Protein AF-0000000083566495 (afdb_homodimer)

Structure (mmCIF, N/CA/C/O backbone):
data_AF-0000000083566495-model_v1
#
loop_
_entity.id
_entity.type
_entity.pdbx_description
1 polymer 'DJ-1/PfpI family protein'
#
loop_
_atom_site.group_PDB
_atom_site.id
_atom_site.type_symbol
_atom_site.label_atom_id
_atom_site.label_alt_id
_atom_site.label_comp_id
_atom_site.label_asym_id
_atom_site.label_entity_id
_atom_site.label_seq_id
_atom_site.pdbx_PDB_ins_code
_atom_site.Cartn_x
_atom_site.Cartn_y
_atom_site.Cartn_z
_atom_site.occupancy
_atom_site.B_iso_or_equiv
_atom_site.auth_seq_id
_atom_site.auth_comp_id
_atom_site.auth_asym_id
_atom_site.auth_atom_id
_atom_site.pdbx_PDB_model_num
ATOM 1 N N . MET A 1 1 ? 26.406 -12.062 -8.969 1 58.31 1 MET A N 1
ATOM 2 C CA . MET A 1 1 ? 25.438 -13.148 -8.797 1 58.31 1 MET A CA 1
ATOM 3 C C . MET A 1 1 ? 24.094 -12.773 -9.398 1 58.31 1 MET A C 1
ATOM 5 O O . MET A 1 1 ? 23.719 -11.602 -9.422 1 58.31 1 MET A O 1
ATOM 9 N N . VAL A 1 2 ? 23.5 -13.695 -10.164 1 75.38 2 VAL A N 1
ATOM 10 C CA . VAL A 1 2 ? 22.266 -13.383 -10.891 1 75.38 2 VAL A CA 1
ATOM 11 C C . VAL A 1 2 ? 21.141 -13.102 -9.898 1 75.38 2 VAL A C 1
ATOM 13 O O . VAL A 1 2 ? 20.922 -13.875 -8.961 1 75.38 2 VAL A O 1
ATOM 16 N N . ASP A 1 3 ? 20.484 -12.039 -9.961 1 93.06 3 ASP A N 1
ATOM 17 C CA . ASP A 1 3 ? 19.422 -11.633 -9.047 1 93.06 3 ASP A CA 1
ATOM 18 C C . ASP A 1 3 ? 18.172 -12.492 -9.25 1 93.06 3 ASP A C 1
ATOM 20 O O . ASP A 1 3 ? 17.844 -12.875 -10.383 1 93.06 3 ASP A O 1
ATOM 24 N N . THR A 1 4 ? 17.688 -12.992 -8.141 1 98.38 4 THR A N 1
ATOM 25 C CA . THR A 1 4 ? 16.312 -13.469 -8.219 1 98.38 4 THR A CA 1
ATOM 26 C C . THR A 1 4 ? 15.391 -12.398 -8.812 1 98.38 4 THR A C 1
ATOM 28 O O . THR A 1 4 ? 15.43 -11.242 -8.383 1 98.38 4 THR A O 1
ATOM 31 N N . THR A 1 5 ? 14.656 -12.789 -9.859 1 98.75 5 THR A N 1
ATOM 32 C CA . THR A 1 5 ? 13.734 -11.836 -10.477 1 98.75 5 THR A CA 1
ATOM 33 C C . THR A 1 5 ? 12.312 -12.047 -9.969 1 98.75 5 THR A C 1
ATOM 35 O O . THR A 1 5 ? 11.805 -13.164 -9.961 1 98.75 5 THR A O 1
ATOM 38 N N . ALA A 1 6 ? 11.695 -11 -9.453 1 98.94 6 ALA A N 1
ATOM 39 C CA . ALA A 1 6 ? 10.297 -10.992 -9.031 1 98.94 6 ALA A CA 1
ATOM 40 C C . ALA A 1 6 ? 9.477 -10.008 -9.859 1 98.94 6 ALA A C 1
ATOM 42 O O . ALA A 1 6 ? 9.867 -8.852 -10.031 1 98.94 6 ALA A O 1
ATOM 43 N N . GLU A 1 7 ? 8.414 -10.484 -10.422 1 98.94 7 GLU A N 1
ATOM 44 C CA . GLU A 1 7 ? 7.504 -9.633 -11.18 1 98.94 7 GLU A CA 1
ATOM 45 C C . GLU A 1 7 ? 6.098 -9.664 -10.586 1 98.94 7 GLU A C 1
ATOM 47 O O . GLU A 1 7 ? 5.617 -10.727 -10.172 1 98.94 7 GLU A O 1
ATOM 52 N N . ILE A 1 8 ? 5.508 -8.578 -10.414 1 99 8 ILE A N 1
ATOM 53 C CA . ILE A 1 8 ? 4.098 -8.422 -10.07 1 99 8 ILE A CA 1
ATOM 54 C C . ILE A 1 8 ? 3.32 -7.969 -11.305 1 99 8 ILE A C 1
ATOM 56 O O . ILE A 1 8 ? 3.625 -6.926 -11.891 1 99 8 ILE A O 1
ATOM 60 N N . VAL A 1 9 ? 2.344 -8.719 -11.703 1 99 9 VAL A N 1
ATOM 61 C CA . VAL A 1 9 ? 1.646 -8.43 -12.953 1 99 9 VAL A CA 1
ATOM 62 C C . VAL A 1 9 ? 0.449 -7.527 -12.688 1 99 9 VAL A C 1
ATOM 64 O O . VAL A 1 9 ? -0.388 -7.832 -11.836 1 99 9 VAL A O 1
ATOM 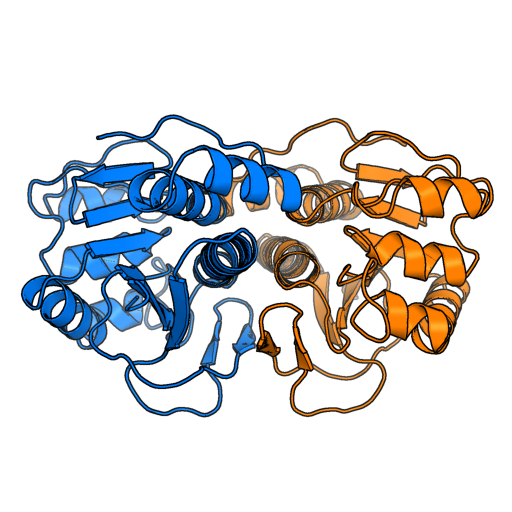67 N N . LEU A 1 10 ? 0.423 -6.441 -13.359 1 98.94 10 LEU A N 1
ATOM 68 C CA . LEU A 1 10 ? -0.679 -5.492 -13.258 1 98.94 10 LEU A CA 1
ATOM 69 C C . LEU A 1 10 ? -1.655 -5.668 -14.414 1 98.94 10 LEU A C 1
ATOM 71 O O . LEU A 1 10 ? -1.249 -6.012 -15.531 1 98.94 10 LEU A O 1
ATOM 75 N N . PHE A 1 11 ? -2.887 -5.449 -14.156 1 98.81 11 PHE A N 1
ATOM 76 C CA . PHE A 1 11 ? -3.984 -5.426 -15.109 1 98.81 11 PHE A CA 1
ATOM 77 C C . PHE A 1 11 ? -5.051 -4.422 -14.688 1 98.81 11 PHE A C 1
ATOM 79 O O . PHE A 1 11 ? -5.098 -4.004 -13.531 1 98.81 11 PHE A O 1
ATOM 86 N N . ASP A 1 12 ? -5.871 -3.975 -15.641 1 98.31 12 ASP A N 1
ATOM 87 C CA . ASP A 1 12 ? -6.898 -2.99 -15.305 1 98.31 12 ASP A CA 1
ATOM 88 C C . ASP A 1 12 ? -7.816 -3.508 -14.203 1 98.31 12 ASP A C 1
ATOM 90 O O . ASP A 1 12 ? -8.367 -4.605 -14.305 1 98.31 12 ASP A O 1
ATOM 94 N N . GLY A 1 13 ? -7.926 -2.719 -13.156 1 98.38 13 GLY A N 1
ATOM 95 C CA . GLY A 1 13 ? -8.82 -3.068 -12.062 1 98.38 13 GLY A CA 1
ATOM 96 C C . GLY A 1 13 ? -8.133 -3.869 -10.969 1 98.38 13 GLY A C 1
ATOM 97 O O . GLY A 1 13 ? -8.789 -4.359 -10.047 1 98.38 13 GLY A O 1
ATOM 98 N N . PHE A 1 14 ? -6.77 -4.02 -11.055 1 98.75 14 PHE A N 1
ATOM 99 C CA . PHE A 1 14 ? -6.098 -4.676 -9.938 1 98.75 14 PHE A CA 1
ATOM 100 C C . PHE A 1 14 ? -6.262 -3.869 -8.656 1 98.75 14 PHE A C 1
ATOM 102 O O . PHE A 1 14 ? -6.516 -2.664 -8.703 1 98.75 14 PHE A O 1
ATOM 109 N N . ASP A 1 15 ? -6.211 -4.52 -7.516 1 98.69 15 ASP A N 1
ATOM 110 C CA . ASP A 1 15 ? -6.281 -3.836 -6.227 1 98.69 15 ASP A CA 1
ATOM 111 C C . ASP A 1 15 ? -4.945 -3.178 -5.883 1 98.69 15 ASP A C 1
ATOM 113 O O . ASP A 1 15 ? -3.895 -3.816 -5.961 1 98.69 15 ASP A O 1
ATOM 117 N N . GLU A 1 16 ? -4.949 -1.948 -5.469 1 98.81 16 GLU A N 1
ATOM 118 C CA . GLU A 1 16 ? -3.746 -1.146 -5.266 1 98.81 16 GLU A CA 1
ATOM 119 C C . GLU A 1 16 ? -2.777 -1.834 -4.309 1 98.81 16 GLU A C 1
ATOM 121 O O . GLU A 1 16 ? -1.652 -2.166 -4.688 1 98.81 16 GLU A O 1
ATOM 126 N N . LEU A 1 17 ? -3.229 -2.154 -3.092 1 98.81 17 LEU A N 1
ATOM 127 C CA . LEU A 1 17 ? -2.326 -2.652 -2.059 1 98.81 17 LEU A CA 1
ATOM 128 C C . LEU A 1 17 ? -1.979 -4.117 -2.299 1 98.81 17 LEU A C 1
ATOM 130 O O . LEU A 1 17 ? -0.967 -4.609 -1.797 1 98.81 17 LEU A O 1
ATOM 134 N N . ASP A 1 18 ? -2.811 -4.836 -3.064 1 98.94 18 ASP A N 1
ATOM 135 C CA . ASP A 1 18 ? -2.477 -6.211 -3.414 1 98.94 18 ASP A CA 1
ATOM 136 C C . ASP A 1 18 ? -1.191 -6.273 -4.238 1 98.94 18 ASP A C 1
ATOM 138 O O . ASP A 1 18 ? -0.498 -7.293 -4.242 1 98.94 18 ASP A O 1
ATOM 142 N N . ALA A 1 19 ? -0.927 -5.219 -5.004 1 98.94 19 ALA A N 1
ATOM 143 C CA . ALA A 1 19 ? 0.285 -5.168 -5.816 1 98.94 19 ALA A CA 1
ATOM 144 C C . ALA A 1 19 ? 1.383 -4.371 -5.117 1 98.94 19 ALA A C 1
ATOM 146 O O . ALA A 1 19 ? 2.518 -4.84 -5 1 98.94 19 ALA A O 1
ATOM 147 N N . ILE A 1 20 ? 1.05 -3.195 -4.574 1 98.94 20 ILE A N 1
ATOM 148 C CA . ILE A 1 20 ? 2.061 -2.254 -4.105 1 98.94 20 ILE A CA 1
ATOM 149 C C . ILE A 1 20 ? 2.574 -2.689 -2.734 1 98.94 20 ILE A C 1
ATOM 151 O O . ILE A 1 20 ? 3.73 -2.434 -2.387 1 98.94 20 ILE A O 1
ATOM 155 N N . GLY A 1 21 ? 1.698 -3.365 -1.918 1 98.88 21 GLY A N 1
ATOM 156 C CA . GLY A 1 21 ? 2.168 -3.936 -0.666 1 98.88 21 GLY A CA 1
ATOM 157 C C . GLY A 1 21 ? 3.357 -4.859 -0.84 1 98.88 21 GLY A C 1
ATOM 158 O O . GLY A 1 21 ? 4.449 -4.574 -0.344 1 98.88 21 GLY A O 1
ATOM 159 N N . PRO A 1 22 ? 3.166 -5.965 -1.602 1 98.94 22 PRO A N 1
ATOM 160 C CA . PRO A 1 22 ? 4.293 -6.863 -1.873 1 98.94 22 PRO A CA 1
ATOM 161 C C . PRO A 1 22 ? 5.449 -6.16 -2.574 1 98.94 22 PRO A C 1
ATOM 163 O O . PRO A 1 22 ? 6.617 -6.445 -2.285 1 98.94 22 PRO A O 1
ATOM 166 N N . TYR A 1 23 ? 5.152 -5.234 -3.512 1 98.94 23 TYR A N 1
ATOM 167 C CA . TYR A 1 23 ? 6.184 -4.5 -4.234 1 98.94 23 TYR A CA 1
ATOM 168 C C . TYR A 1 23 ? 7.129 -3.795 -3.271 1 98.94 23 TYR A C 1
ATOM 170 O O . TYR A 1 23 ? 8.352 -3.924 -3.385 1 98.94 23 TYR A O 1
ATOM 178 N N . GLU A 1 24 ? 6.559 -3.072 -2.289 1 98.94 24 GLU A N 1
ATOM 179 C CA . GLU A 1 24 ? 7.402 -2.322 -1.367 1 98.94 24 GLU A CA 1
ATOM 180 C C . GLU A 1 24 ? 8.188 -3.256 -0.453 1 98.94 24 GLU A C 1
ATOM 182 O O . GLU A 1 24 ? 9.344 -2.982 -0.123 1 98.94 24 GLU A O 1
ATOM 187 N N . VAL A 1 25 ? 7.559 -4.332 -0.021 1 98.94 25 VAL A N 1
ATOM 188 C CA . VAL A 1 25 ? 8.273 -5.312 0.789 1 98.94 25 VAL A CA 1
ATOM 189 C C . VAL A 1 25 ? 9.492 -5.824 0.027 1 98.94 25 VAL A C 1
ATOM 191 O O . VAL A 1 25 ? 10.602 -5.836 0.561 1 98.94 25 VAL A O 1
ATOM 194 N N . LEU A 1 26 ? 9.305 -6.234 -1.212 1 98.94 26 LEU A N 1
ATOM 195 C CA . LEU A 1 26 ? 10.383 -6.824 -1.998 1 98.94 26 LEU A CA 1
ATOM 196 C C . LEU A 1 26 ? 11.469 -5.789 -2.295 1 98.94 26 LEU A C 1
ATOM 198 O O . LEU A 1 26 ? 12.656 -6.105 -2.268 1 98.94 26 LEU A O 1
ATOM 202 N N . GLU A 1 27 ? 11.07 -4.59 -2.6 1 98.88 27 GLU A N 1
ATOM 203 C CA . GLU A 1 27 ? 12.047 -3.527 -2.838 1 98.88 27 GLU A CA 1
ATOM 204 C C . GLU A 1 27 ? 12.867 -3.242 -1.583 1 98.88 27 GLU A C 1
ATOM 206 O O . GLU A 1 27 ? 14.086 -3.041 -1.662 1 98.88 27 GLU A O 1
ATOM 211 N N . ASN A 1 28 ? 12.172 -3.15 -0.436 1 98.75 28 ASN A N 1
ATOM 212 C CA . ASN A 1 28 ? 12.906 -2.961 0.813 1 98.75 28 ASN A CA 1
ATOM 213 C C . ASN A 1 28 ? 13.852 -4.121 1.089 1 98.75 28 ASN A C 1
ATOM 215 O O . ASN A 1 28 ? 14.93 -3.928 1.658 1 98.75 28 ASN A O 1
ATOM 219 N N . ALA A 1 29 ? 13.438 -5.355 0.726 1 98.94 29 ALA A N 1
ATOM 220 C CA . ALA A 1 29 ? 14.32 -6.508 0.868 1 98.94 29 ALA A CA 1
ATOM 221 C C . ALA A 1 29 ? 15.586 -6.34 0.028 1 98.94 29 ALA A C 1
ATOM 223 O O . ALA A 1 29 ? 16.688 -6.602 0.5 1 98.94 29 ALA A O 1
ATOM 224 N N . ALA A 1 30 ? 15.406 -5.914 -1.225 1 98.75 30 ALA A N 1
ATOM 225 C CA . ALA A 1 30 ? 16.562 -5.648 -2.08 1 98.75 30 ALA A CA 1
ATOM 226 C C . ALA A 1 30 ? 17.5 -4.621 -1.442 1 98.75 30 ALA A C 1
ATOM 228 O O . ALA A 1 30 ? 18.719 -4.805 -1.431 1 98.75 30 ALA A O 1
ATOM 229 N N . HIS A 1 31 ? 16.938 -3.588 -0.877 1 97.38 31 HIS A N 1
ATOM 230 C CA . HIS A 1 31 ? 17.719 -2.535 -0.232 1 97.38 31 HIS A CA 1
ATOM 231 C C . HIS A 1 31 ? 18.438 -3.062 1.005 1 97.38 31 HIS A C 1
ATOM 233 O O . HIS A 1 31 ? 19.516 -2.584 1.351 1 97.38 31 HIS A O 1
ATOM 239 N N . ALA A 1 32 ? 17.812 -4.043 1.63 1 98.19 32 ALA A N 1
ATOM 240 C CA . ALA A 1 32 ? 18.375 -4.621 2.846 1 98.19 32 ALA A CA 1
ATOM 241 C C . ALA A 1 32 ? 19.438 -5.676 2.514 1 98.19 32 ALA A C 1
ATOM 243 O O . ALA A 1 32 ? 20 -6.297 3.414 1 98.19 32 ALA A O 1
ATOM 244 N N . GLY A 1 33 ? 19.641 -5.953 1.202 1 98.12 33 GLY A N 1
ATOM 245 C CA . GLY A 1 33 ? 20.766 -6.793 0.834 1 98.12 33 GLY A CA 1
ATOM 246 C C . GLY A 1 33 ? 20.359 -8.047 0.078 1 98.12 33 GLY A C 1
ATOM 247 O O . GLY A 1 33 ? 21.203 -8.836 -0.324 1 98.12 33 GLY A O 1
ATOM 248 N N . ALA A 1 34 ? 19.078 -8.281 -0.094 1 98.69 34 ALA A N 1
ATOM 249 C CA . ALA A 1 34 ? 18.641 -9.422 -0.9 1 98.69 34 ALA A CA 1
ATOM 250 C C . ALA A 1 34 ? 19.031 -9.242 -2.363 1 98.69 34 ALA A C 1
ATOM 252 O O . ALA A 1 34 ? 18.875 -8.148 -2.922 1 98.69 34 ALA A O 1
ATOM 253 N N . SER A 1 35 ? 19.609 -10.227 -3.027 1 98.5 35 SER A N 1
ATOM 254 C CA . SER A 1 35 ? 19.875 -10.203 -4.461 1 98.5 35 SER A CA 1
ATOM 255 C C . SER A 1 35 ? 18.594 -10.383 -5.27 1 98.5 35 SER A C 1
ATOM 257 O O . SER A 1 35 ? 18.312 -11.469 -5.762 1 98.5 35 SER A O 1
ATOM 259 N N . LEU A 1 36 ? 17.844 -9.344 -5.324 1 98.56 36 LEU A N 1
ATOM 260 C CA . LEU A 1 36 ? 16.484 -9.359 -5.828 1 98.56 36 LEU A CA 1
ATOM 261 C C . LEU A 1 36 ? 16.234 -8.203 -6.785 1 98.56 36 LEU A C 1
ATOM 263 O O . LEU A 1 36 ? 16.656 -7.07 -6.516 1 98.56 36 LEU A O 1
ATOM 267 N N . ASP A 1 37 ? 15.68 -8.477 -7.98 1 98.56 37 ASP A N 1
ATOM 268 C CA . ASP A 1 37 ? 15.203 -7.484 -8.938 1 98.56 37 ASP A CA 1
ATOM 269 C C . ASP A 1 37 ? 13.688 -7.543 -9.078 1 98.56 37 ASP A C 1
ATOM 271 O O . ASP A 1 37 ? 13.133 -8.586 -9.43 1 98.56 37 ASP A O 1
ATOM 275 N N . VAL A 1 38 ? 13.023 -6.449 -8.781 1 98.88 38 VAL A N 1
ATOM 276 C CA . VAL A 1 38 ? 11.57 -6.41 -8.703 1 98.88 38 VAL A CA 1
ATOM 277 C C . VAL A 1 38 ? 11.023 -5.512 -9.812 1 98.88 38 VAL A C 1
ATOM 279 O O . VAL A 1 38 ? 11.508 -4.398 -10.016 1 98.88 38 VAL A O 1
ATOM 282 N N . GLN A 1 39 ? 9.992 -5.984 -10.508 1 98.88 39 GLN A N 1
ATOM 283 C CA . GLN A 1 39 ? 9.375 -5.18 -11.555 1 98.88 39 GLN A CA 1
ATOM 284 C C . GLN A 1 39 ? 7.852 -5.285 -11.5 1 98.88 39 GLN A C 1
ATOM 286 O O . GLN A 1 39 ? 7.305 -6.355 -11.219 1 98.88 39 GLN A O 1
ATOM 291 N N . LEU A 1 40 ? 7.199 -4.188 -11.719 1 98.94 40 LEU A N 1
ATOM 292 C CA . LEU A 1 40 ? 5.781 -4.156 -12.062 1 98.94 40 LEU A CA 1
ATOM 293 C C . LEU A 1 40 ? 5.582 -4.297 -13.57 1 98.94 40 LEU A C 1
ATOM 295 O O . LEU A 1 40 ? 6.062 -3.469 -14.344 1 98.94 40 LEU A O 1
ATOM 299 N N . VAL A 1 41 ? 4.801 -5.305 -13.969 1 98.94 41 VAL A N 1
ATOM 300 C CA . VAL A 1 41 ? 4.762 -5.605 -15.398 1 98.94 41 VAL A CA 1
ATOM 301 C C . VAL A 1 41 ? 3.312 -5.77 -15.852 1 98.94 41 VAL A C 1
ATOM 303 O O . VAL A 1 41 ? 2.41 -5.922 -15.031 1 98.94 41 VAL A O 1
ATOM 306 N N . THR A 1 42 ? 3.057 -5.668 -17.062 1 98.94 42 THR A N 1
ATOM 307 C CA . THR A 1 42 ? 1.784 -5.969 -17.719 1 98.94 42 THR A CA 1
ATOM 308 C C . THR A 1 42 ? 1.965 -7.035 -18.797 1 98.94 42 THR A C 1
ATOM 310 O O . THR A 1 42 ? 3.094 -7.375 -19.156 1 98.94 42 THR A O 1
ATOM 313 N N . LEU A 1 43 ? 0.845 -7.648 -19.234 1 98.81 43 LEU A N 1
ATOM 314 C CA . LEU A 1 43 ? 0.946 -8.648 -20.297 1 98.81 43 LEU A CA 1
ATOM 315 C C . LEU A 1 43 ? 1.322 -8.008 -21.625 1 98.81 43 LEU A C 1
ATOM 317 O O . LEU A 1 43 ? 2.107 -8.57 -22.391 1 98.81 43 LEU A O 1
ATOM 321 N N . GLU A 1 44 ? 0.678 -6.852 -21.891 1 98.38 44 GLU A N 1
ATOM 322 C CA . GLU A 1 44 ? 0.949 -6.086 -23.094 1 98.38 44 GLU A CA 1
ATOM 323 C C . GLU A 1 44 ? 1.459 -4.688 -22.766 1 98.38 44 GLU A C 1
ATOM 325 O O . GLU A 1 44 ? 1.19 -4.164 -21.688 1 98.38 44 GLU A O 1
ATOM 330 N N . GLU A 1 45 ? 2.244 -4.184 -23.703 1 98.31 45 GLU A N 1
ATOM 331 C CA . GLU A 1 45 ? 2.764 -2.836 -23.484 1 98.31 45 GLU A CA 1
ATOM 332 C C . GLU A 1 45 ? 1.634 -1.834 -23.281 1 98.31 45 GLU A C 1
ATOM 334 O O . GLU A 1 45 ? 0.614 -1.884 -23.969 1 98.31 45 GLU A O 1
ATOM 339 N N . THR A 1 46 ? 1.779 -1.037 -22.297 1 98.31 46 THR A N 1
ATOM 340 C CA . THR A 1 46 ? 0.849 0.052 -22.031 1 98.31 46 THR A CA 1
ATOM 341 C C . THR A 1 46 ? 1.542 1.173 -21.25 1 98.31 46 THR A C 1
ATOM 343 O O . THR A 1 46 ? 2.512 0.931 -20.531 1 98.31 46 THR A O 1
ATOM 346 N N . ASP A 1 47 ? 1.102 2.373 -21.391 1 97.75 47 ASP A N 1
ATOM 347 C CA . ASP A 1 47 ? 1.7 3.516 -20.719 1 97.75 47 ASP A CA 1
ATOM 348 C C . ASP A 1 47 ? 1.282 3.557 -19.25 1 97.75 47 ASP A C 1
ATOM 350 O O . ASP A 1 47 ? 2.1 3.852 -18.375 1 97.75 47 ASP A O 1
ATOM 354 N N . LEU A 1 48 ? -0.064 3.289 -19 1 98.5 48 LEU A N 1
ATOM 355 C CA . LEU A 1 48 ? -0.628 3.332 -17.656 1 98.5 48 LEU A CA 1
ATOM 356 C C . LEU A 1 48 ? -1.589 2.168 -17.438 1 98.5 48 LEU A C 1
ATOM 358 O O . LEU A 1 48 ? -2.246 1.712 -18.375 1 98.5 48 LEU A O 1
ATOM 362 N N . VAL A 1 49 ? -1.613 1.722 -16.25 1 98.75 49 VAL A N 1
ATOM 363 C CA . VAL A 1 49 ? -2.615 0.765 -15.797 1 98.75 49 VAL A CA 1
ATOM 364 C C . VAL A 1 49 ? -3.451 1.387 -14.68 1 98.75 49 VAL A C 1
ATOM 366 O O . VAL A 1 49 ? -2.912 2.027 -13.773 1 98.75 49 VAL A O 1
ATOM 369 N N . THR A 1 50 ? -4.773 1.24 -14.789 1 98.69 50 THR A N 1
ATOM 370 C CA . THR A 1 50 ? -5.66 1.81 -13.789 1 98.69 50 THR A CA 1
ATOM 371 C C . THR A 1 50 ? -6.098 0.745 -12.789 1 98.69 50 THR A C 1
ATOM 373 O O . THR A 1 50 ? -6.703 -0.26 -13.164 1 98.69 50 THR A O 1
ATOM 376 N N . ALA A 1 51 ? -5.789 0.998 -11.492 1 98.69 51 ALA A N 1
ATOM 377 C CA . ALA A 1 51 ? -6.148 0.078 -10.414 1 98.69 51 ALA A CA 1
ATOM 378 C C . ALA A 1 51 ? -7.625 0.201 -10.062 1 98.69 51 ALA A C 1
ATOM 380 O O . ALA A 1 51 ? -8.359 0.968 -10.688 1 98.69 51 ALA A O 1
ATOM 381 N N . SER A 1 52 ? -8.086 -0.567 -9.109 1 97.88 52 SER A N 1
ATOM 382 C CA . SER A 1 52 ? -9.5 -0.725 -8.773 1 97.88 52 SER A CA 1
ATOM 383 C C . SER A 1 52 ? -10.078 0.56 -8.188 1 97.88 52 SER A C 1
ATOM 385 O O . SER A 1 52 ? -11.266 0.841 -8.344 1 97.88 52 SER A O 1
ATOM 387 N N . HIS A 1 53 ? -9.242 1.362 -7.508 1 97.94 53 HIS A N 1
ATOM 388 C CA . HIS A 1 53 ? -9.703 2.621 -6.934 1 97.94 53 HIS A CA 1
ATOM 389 C C . HIS A 1 53 ? -9.125 3.814 -7.691 1 97.94 53 HIS A C 1
ATOM 391 O O . HIS A 1 53 ? -8.914 4.879 -7.109 1 97.94 53 HIS A O 1
ATOM 397 N N . ASP A 1 54 ? -8.695 3.586 -8.93 1 98 54 ASP A N 1
ATOM 398 C CA . ASP A 1 54 ? -8.406 4.617 -9.93 1 98 54 ASP A CA 1
ATOM 399 C C . ASP A 1 54 ? -6.965 5.102 -9.812 1 98 54 ASP A C 1
ATOM 401 O O . ASP A 1 54 ? -6.586 6.086 -10.445 1 98 54 ASP A O 1
ATOM 405 N N . LEU A 1 55 ? -6.16 4.445 -8.93 1 98.81 55 LEU A N 1
ATOM 406 C CA . LEU A 1 55 ? -4.723 4.691 -9.008 1 98.81 55 LEU A CA 1
ATOM 407 C C . LEU A 1 55 ? -4.195 4.375 -10.398 1 98.81 55 LEU A C 1
ATOM 409 O O . LEU A 1 55 ? -4.5 3.318 -10.961 1 98.81 55 LEU A O 1
ATOM 413 N N . ARG A 1 56 ? -3.428 5.266 -10.992 1 98.81 56 ARG A N 1
ATOM 414 C CA . ARG A 1 56 ? -2.834 5.047 -12.305 1 98.81 56 ARG A CA 1
ATOM 415 C C . ARG A 1 56 ? -1.319 4.902 -12.211 1 98.81 56 ARG A C 1
ATOM 417 O O . ARG A 1 56 ? -0.633 5.82 -11.75 1 98.81 56 ARG A O 1
ATOM 424 N N . VAL A 1 57 ? -0.83 3.768 -12.664 1 98.75 57 VAL A N 1
ATOM 425 C CA . VAL A 1 57 ? 0.57 3.398 -12.477 1 98.75 57 VAL A CA 1
ATOM 426 C C . VAL A 1 57 ? 1.227 3.15 -13.836 1 98.75 57 VAL A C 1
ATOM 428 O O . VAL A 1 57 ? 0.614 2.564 -14.727 1 98.75 57 VAL A O 1
ATOM 431 N N . GLU A 1 58 ? 2.402 3.637 -14.062 1 98.81 58 GLU A N 1
ATOM 432 C CA . GLU A 1 58 ? 3.225 3.264 -15.211 1 98.81 58 GLU A CA 1
ATOM 433 C C . GLU A 1 58 ? 3.973 1.96 -14.953 1 98.81 58 GLU A C 1
ATOM 435 O O . GLU A 1 58 ? 4.77 1.871 -14.016 1 98.81 58 GLU A O 1
ATOM 440 N N . PRO A 1 59 ? 3.723 0.93 -15.742 1 98.81 59 PRO A N 1
ATOM 441 C CA . PRO A 1 59 ? 4.461 -0.32 -15.547 1 98.81 59 PRO A CA 1
ATOM 442 C C . PRO A 1 59 ? 5.922 -0.216 -15.984 1 98.81 59 PRO A C 1
ATOM 444 O O . PRO A 1 59 ? 6.293 0.72 -16.703 1 98.81 59 PRO A O 1
ATOM 447 N N . ASP A 1 60 ? 6.766 -1.127 -15.539 1 98.69 60 ASP A N 1
ATOM 448 C CA . ASP A 1 60 ? 8.18 -1.154 -15.891 1 98.69 60 ASP A CA 1
ATOM 449 C C . ASP A 1 60 ? 8.398 -1.808 -17.25 1 98.69 60 ASP A C 1
ATOM 451 O O . ASP A 1 60 ? 9.406 -1.547 -17.922 1 98.69 60 ASP A O 1
ATOM 455 N N . GLY A 1 61 ? 7.52 -2.619 -17.625 1 98.75 61 GLY A N 1
ATOM 456 C CA . GLY A 1 61 ? 7.625 -3.379 -18.859 1 98.75 61 GLY A CA 1
ATOM 457 C C . GLY A 1 61 ? 6.559 -4.453 -19 1 98.75 61 GLY A C 1
ATOM 458 O O . GLY A 1 61 ? 5.453 -4.305 -18.469 1 98.75 61 GLY A O 1
ATOM 459 N N . THR A 1 62 ? 6.84 -5.461 -19.812 1 98.88 62 THR A N 1
ATOM 460 C CA . THR A 1 62 ? 5.914 -6.57 -20.016 1 98.88 62 THR A CA 1
ATOM 461 C C . THR A 1 62 ? 6.43 -7.836 -19.344 1 98.88 62 THR A C 1
ATOM 463 O O . THR A 1 62 ? 7.633 -7.977 -19.109 1 98.88 62 THR A O 1
ATOM 466 N N . LEU A 1 63 ? 5.508 -8.719 -19.047 1 98.88 63 LEU A N 1
ATOM 467 C CA . LEU A 1 63 ? 5.781 -9.961 -18.344 1 98.88 63 LEU A CA 1
ATOM 468 C C . LEU A 1 63 ? 6.875 -10.766 -19.031 1 98.88 63 LEU A C 1
ATOM 470 O O . LEU A 1 63 ? 6.82 -10.977 -20.25 1 98.88 63 LEU A O 1
ATOM 474 N N . GLY A 1 64 ? 7.93 -11.086 -18.25 1 98.56 64 GLY A N 1
ATOM 475 C CA . GLY A 1 64 ? 9.008 -11.945 -18.719 1 98.56 64 GLY A CA 1
ATOM 476 C C . GLY A 1 64 ? 8.938 -13.352 -18.156 1 98.56 64 GLY A C 1
ATOM 477 O O . GLY A 1 64 ? 7.871 -13.969 -18.141 1 98.56 64 GLY A O 1
ATOM 478 N N . GLU A 1 65 ? 10.07 -13.953 -17.828 1 98.31 65 GLU A N 1
ATOM 479 C CA . GLU A 1 65 ? 10.211 -15.258 -17.188 1 98.31 65 GLU A CA 1
ATOM 480 C C . GLU A 1 65 ? 10.781 -15.125 -15.773 1 98.31 65 GLU A C 1
ATOM 482 O O . GLU A 1 65 ? 11.922 -15.516 -15.523 1 98.31 65 GLU A O 1
ATOM 487 N N . PRO A 1 66 ? 10.016 -14.703 -14.883 1 98.81 66 PRO A N 1
ATOM 488 C CA . PRO A 1 66 ? 10.523 -14.43 -13.539 1 98.81 66 PRO A CA 1
ATOM 489 C C . PRO A 1 66 ? 10.742 -15.711 -12.727 1 98.81 66 PRO A C 1
ATOM 491 O O . PRO A 1 66 ? 10.156 -16.75 -13.031 1 98.81 66 PRO A O 1
ATOM 494 N N . ASP A 1 67 ? 11.617 -15.547 -11.68 1 98.88 67 ASP A N 1
ATOM 495 C CA . ASP A 1 67 ? 11.711 -16.609 -10.68 1 98.88 67 ASP A CA 1
ATOM 496 C C . ASP A 1 67 ? 10.477 -16.641 -9.789 1 98.88 67 ASP A C 1
ATOM 498 O O . ASP A 1 67 ? 10.055 -17.703 -9.328 1 98.88 67 ASP A O 1
ATOM 502 N N . LEU A 1 68 ? 9.883 -15.477 -9.453 1 98.94 68 LEU A N 1
ATOM 503 C CA . LEU A 1 68 ? 8.68 -15.297 -8.648 1 98.94 68 LEU A CA 1
ATOM 504 C C . LEU A 1 68 ? 7.672 -14.406 -9.359 1 98.94 68 LEU A C 1
ATOM 506 O O . LEU A 1 68 ? 8 -13.289 -9.773 1 98.94 68 LEU A O 1
ATOM 510 N N . LEU A 1 69 ? 6.477 -14.875 -9.586 1 99 69 LEU A N 1
ATOM 511 C CA . LEU A 1 69 ? 5.367 -14.094 -10.117 1 99 69 LEU A CA 1
ATOM 512 C C . LEU A 1 69 ? 4.289 -13.891 -9.055 1 99 69 LEU A C 1
ATOM 514 O O . LEU A 1 69 ? 3.791 -14.859 -8.477 1 99 69 LEU A O 1
ATOM 518 N N . ILE A 1 70 ? 3.98 -12.695 -8.75 1 99 70 ILE A N 1
ATOM 519 C CA . ILE A 1 70 ? 2.893 -12.383 -7.824 1 99 70 ILE A CA 1
ATOM 520 C C . ILE A 1 70 ? 1.705 -11.82 -8.602 1 99 70 ILE A C 1
ATOM 522 O O . ILE A 1 70 ? 1.861 -10.891 -9.398 1 99 70 ILE A O 1
ATOM 526 N N . VAL A 1 71 ? 0.557 -12.359 -8.367 1 99 71 VAL A N 1
ATOM 527 C CA . VAL A 1 71 ? -0.688 -11.984 -9.031 1 99 71 VAL A CA 1
ATOM 528 C C . VAL A 1 71 ? -1.625 -11.312 -8.023 1 99 71 VAL A C 1
ATOM 530 O O . VAL A 1 71 ? -2.174 -11.977 -7.141 1 99 71 VAL A O 1
ATOM 533 N N . PRO A 1 72 ? -1.817 -10.031 -8.141 1 98.94 72 PRO A N 1
ATOM 534 C CA . PRO A 1 72 ? -2.705 -9.32 -7.219 1 98.94 72 PRO A CA 1
ATOM 535 C C . PRO A 1 72 ? -4.18 -9.617 -7.477 1 98.94 72 PRO A C 1
ATOM 537 O O . PRO A 1 72 ? -4.531 -10.164 -8.531 1 98.94 72 PRO A O 1
ATOM 540 N N . GLY A 1 73 ? -5.016 -9.312 -6.457 1 98.69 73 GLY A N 1
ATOM 541 C CA . GLY A 1 73 ? -6.457 -9.359 -6.645 1 98.69 73 GLY A CA 1
ATOM 542 C C . GLY A 1 73 ? -7.008 -8.102 -7.289 1 98.69 73 GLY A C 1
ATOM 543 O O . GLY A 1 73 ? -6.266 -7.32 -7.887 1 98.69 73 GLY A O 1
ATOM 544 N N . GLY A 1 74 ? -8.18 -8.078 -7.121 1 96.25 74 GLY A N 1
ATOM 545 C CA . GLY A 1 74 ? -9.062 -7.078 -7.699 1 96.25 74 GLY A CA 1
ATOM 546 C C . GLY A 1 74 ? -10.516 -7.508 -7.727 1 96.25 74 GLY A C 1
ATOM 547 O O . GLY A 1 74 ? -10.883 -8.508 -7.109 1 96.25 74 GLY A O 1
ATOM 548 N N . GLY A 1 75 ? -11.539 -6.73 -7.984 1 94 75 GLY A N 1
ATOM 549 C CA . GLY A 1 75 ? -12.961 -7.016 -8.062 1 94 75 GLY A CA 1
ATOM 550 C C . GLY A 1 75 ? -13.266 -8.445 -8.484 1 94 75 GLY A C 1
ATOM 551 O O . GLY A 1 75 ? -12.586 -8.992 -9.352 1 94 75 GLY A O 1
ATOM 552 N N . TRP A 1 76 ? -14.258 -9.062 -7.883 1 95.69 76 TRP A N 1
ATOM 553 C CA . TRP A 1 76 ? -14.633 -10.445 -8.188 1 95.69 76 TRP A CA 1
ATOM 554 C C . TRP A 1 76 ? -16.156 -10.594 -8.25 1 95.69 76 TRP A C 1
ATOM 556 O O . TRP A 1 76 ? -16.672 -11.328 -9.086 1 95.69 76 TRP A O 1
ATOM 566 N N . THR A 1 77 ? -16.766 -9.805 -7.5 1 92.38 77 THR A N 1
ATOM 567 C CA . THR A 1 77 ? -18.203 -9.992 -7.375 1 92.38 77 THR A CA 1
ATOM 568 C C . THR A 1 77 ? -18.953 -9.148 -8.406 1 92.38 77 THR A C 1
ATOM 570 O O . THR A 1 77 ? -20.172 -9.227 -8.508 1 92.38 77 THR A O 1
ATOM 573 N N . THR A 1 78 ? -18.281 -8.312 -9.07 1 86.5 78 THR A N 1
ATOM 574 C CA . THR A 1 78 ? -18.859 -7.543 -10.156 1 86.5 78 THR A CA 1
ATOM 575 C C . THR A 1 78 ? -18.344 -8.031 -11.508 1 86.5 78 THR A C 1
ATOM 577 O 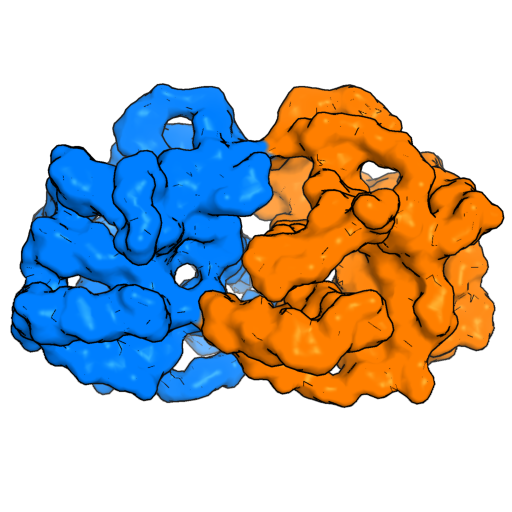O . THR A 1 78 ? -17.188 -8.43 -11.625 1 86.5 78 THR A O 1
ATOM 580 N N . ALA A 1 79 ? -19.219 -7.965 -12.43 1 85.5 79 ALA A N 1
ATOM 581 C CA . ALA A 1 79 ? -18.844 -8.461 -13.75 1 85.5 79 ALA A CA 1
ATOM 582 C C . ALA A 1 79 ? -18.016 -7.426 -14.508 1 85.5 79 ALA A C 1
ATOM 584 O O . ALA A 1 79 ? -18.109 -6.227 -14.242 1 85.5 79 ALA A O 1
ATOM 585 N N . ASN A 1 80 ? -17.109 -7.934 -15.375 1 89 80 ASN A N 1
ATOM 586 C CA . ASN A 1 80 ? -16.422 -7.191 -16.422 1 89 80 ASN A CA 1
ATOM 587 C C . ASN A 1 80 ? -15.375 -6.242 -15.859 1 89 80 ASN A C 1
ATOM 589 O O . ASN A 1 80 ? -15.016 -5.25 -16.5 1 89 80 ASN A O 1
ATOM 593 N N . GLU A 1 81 ? -14.977 -6.531 -14.664 1 92.31 81 GLU A N 1
ATOM 594 C CA . GLU A 1 81 ? -13.891 -5.695 -14.148 1 92.31 81 GLU A CA 1
ATOM 595 C C . GLU A 1 81 ? -12.898 -6.516 -13.328 1 92.31 81 GLU A C 1
ATOM 597 O O . GLU A 1 81 ? -13.227 -7.609 -12.867 1 92.31 81 GLU A O 1
ATOM 602 N N . GLY A 1 82 ? -11.734 -6.027 -13.234 1 97.56 82 GLY A N 1
ATOM 603 C CA . GLY A 1 82 ? -10.734 -6.605 -12.352 1 97.56 82 GLY A CA 1
ATOM 604 C C . GLY A 1 82 ? -10.484 -8.078 -12.602 1 97.56 82 GLY A C 1
ATOM 605 O O . GLY A 1 82 ? -10.336 -8.5 -13.75 1 97.56 82 GLY A O 1
ATOM 606 N N . VAL A 1 83 ? -10.461 -8.836 -11.562 1 98.5 83 VAL A N 1
ATOM 607 C CA . VAL A 1 83 ? -10.109 -10.258 -11.609 1 98.5 83 VAL A CA 1
ATOM 608 C C . VAL A 1 83 ? -11.188 -11.031 -12.352 1 98.5 83 VAL A C 1
ATOM 610 O O . VAL A 1 83 ? -10.883 -11.961 -13.109 1 98.5 83 VAL A O 1
ATOM 613 N N . ARG A 1 84 ? -12.469 -10.672 -12.133 1 98.12 84 ARG A N 1
ATOM 614 C CA . ARG A 1 84 ? -13.555 -11.359 -12.82 1 98.12 84 ARG A CA 1
ATOM 615 C C . ARG A 1 84 ? -13.367 -11.281 -14.336 1 98.12 84 ARG A C 1
ATOM 617 O O . ARG A 1 84 ? -13.445 -12.305 -15.023 1 98.12 84 ARG A O 1
ATOM 624 N N . ALA A 1 85 ? -13.086 -10.125 -14.82 1 98 85 ALA A N 1
ATOM 625 C CA . ALA A 1 85 ? -12.867 -9.93 -16.25 1 98 85 ALA A CA 1
ATOM 626 C C . ALA A 1 85 ? -11.633 -10.695 -16.719 1 98 85 ALA A C 1
ATOM 628 O O . ALA A 1 85 ? -11.648 -11.297 -17.797 1 98 85 ALA A O 1
ATOM 629 N N . ALA A 1 86 ? -10.539 -10.672 -15.945 1 98.06 86 ALA A N 1
ATOM 630 C CA . ALA A 1 86 ? -9.297 -11.352 -16.297 1 98.06 86 ALA A CA 1
ATOM 631 C C . ALA A 1 86 ? -9.516 -12.859 -16.406 1 98.06 86 ALA A C 1
ATOM 633 O O . ALA A 1 86 ? -9 -13.5 -17.328 1 98.06 86 ALA A O 1
ATOM 634 N N . VAL A 1 87 ? -10.258 -13.398 -15.484 1 97.94 87 VAL A N 1
ATOM 635 C CA . VAL A 1 87 ? -10.539 -14.828 -15.461 1 97.94 87 VAL A CA 1
ATOM 636 C C . VAL A 1 87 ? -11.391 -15.211 -16.672 1 97.94 87 VAL A C 1
ATOM 638 O O . VAL A 1 87 ? -11.094 -16.188 -17.359 1 97.94 87 VAL A O 1
ATOM 641 N N . GLU A 1 88 ? -12.398 -14.422 -16.906 1 97.25 88 GLU A N 1
ATOM 642 C CA . GLU A 1 88 ? -13.297 -14.695 -18.031 1 97.25 88 GLU A CA 1
ATOM 643 C C . GLU A 1 88 ? -12.562 -14.602 -19.359 1 97.25 88 GLU A C 1
ATOM 645 O O . GLU A 1 88 ? -12.828 -15.383 -20.281 1 97.25 88 GLU A O 1
ATOM 650 N N . ASP A 1 89 ? -11.672 -13.664 -19.422 1 97.06 89 ASP A N 1
ATOM 651 C CA . ASP A 1 89 ? -10.875 -13.477 -20.625 1 97.06 89 ASP A CA 1
ATOM 652 C C . ASP A 1 89 ? -9.898 -14.641 -20.828 1 97.06 89 ASP A C 1
ATOM 654 O O . ASP A 1 89 ? -9.617 -15.031 -21.969 1 97.06 89 ASP A O 1
ATOM 658 N N . GLY A 1 90 ? -9.273 -15.117 -19.828 1 98.38 90 GLY A N 1
ATOM 659 C CA . GLY A 1 90 ? -8.453 -16.312 -19.844 1 98.38 90 GLY A CA 1
ATOM 660 C C . GLY A 1 90 ? -7.016 -16.062 -20.234 1 98.38 90 GLY A C 1
ATOM 661 O O . GLY A 1 90 ? -6.156 -16.922 -20.078 1 98.38 90 GLY A O 1
ATOM 662 N N . VAL A 1 91 ? -6.703 -14.844 -20.703 1 98.81 91 VAL A N 1
ATOM 663 C CA . VAL A 1 91 ? -5.367 -14.539 -21.219 1 98.81 91 VAL A CA 1
ATOM 664 C C . VAL A 1 91 ? -4.375 -14.492 -20.047 1 98.81 91 VAL A C 1
ATOM 666 O O . VAL A 1 91 ? -3.305 -15.094 -20.125 1 98.81 91 VAL A O 1
ATOM 669 N N . LEU A 1 92 ? -4.75 -13.828 -18.984 1 98.81 92 LEU A N 1
ATOM 670 C CA . LEU A 1 92 ? -3.857 -13.711 -17.844 1 98.81 92 LEU A CA 1
ATOM 671 C C . LEU A 1 92 ? -3.662 -15.062 -17.156 1 98.81 92 LEU A C 1
ATOM 673 O O . LEU A 1 92 ? -2.531 -15.461 -16.875 1 98.81 92 LEU A O 1
ATOM 677 N N . PRO A 1 93 ? -4.719 -15.852 -16.906 1 98.88 93 PRO A N 1
ATOM 678 C CA . PRO A 1 93 ? -4.504 -17.188 -16.359 1 98.88 93 PRO A CA 1
ATOM 679 C C . PRO A 1 93 ? -3.555 -18.031 -17.219 1 98.88 93 PRO A C 1
ATOM 681 O O . PRO A 1 93 ? -2.707 -18.75 -16.688 1 98.88 93 PRO A O 1
ATOM 684 N N . GLY A 1 94 ? -3.713 -17.906 -18.5 1 98.94 94 GLY A N 1
ATOM 685 C CA . GLY A 1 94 ? -2.811 -18.625 -19.391 1 98.94 94 GLY A CA 1
ATOM 686 C C . GLY A 1 94 ? -1.36 -18.219 -19.219 1 98.94 94 GLY A C 1
ATOM 687 O O . GLY A 1 94 ? -0.468 -19.062 -19.172 1 98.94 94 GLY A O 1
ATOM 688 N N . ALA A 1 95 ? -1.101 -16.938 -19.141 1 98.94 95 ALA A N 1
ATOM 689 C CA . ALA A 1 95 ? 0.249 -16.406 -18.969 1 98.94 95 ALA A CA 1
ATOM 690 C C . ALA A 1 95 ? 0.84 -16.859 -17.625 1 98.94 95 ALA A C 1
ATOM 692 O O . ALA A 1 95 ? 2.035 -17.156 -17.547 1 98.94 95 ALA A O 1
ATOM 693 N N . VAL A 1 96 ? 0.018 -16.906 -16.578 1 98.94 96 VAL A N 1
ATOM 694 C CA . VAL A 1 96 ? 0.448 -17.359 -15.273 1 98.94 96 VAL A CA 1
ATOM 695 C C . VAL A 1 96 ? 0.859 -18.828 -15.352 1 98.94 96 VAL A C 1
ATOM 697 O O . VAL A 1 96 ? 1.901 -19.219 -14.812 1 98.94 96 VAL A O 1
ATOM 700 N N . ASP A 1 97 ? 0.057 -19.641 -16.016 1 98.88 97 ASP A N 1
ATOM 701 C CA . ASP A 1 97 ? 0.379 -21.062 -16.203 1 98.88 97 ASP A CA 1
ATOM 702 C C . ASP A 1 97 ? 1.696 -21.234 -16.953 1 98.88 97 ASP A C 1
ATOM 704 O O . ASP A 1 97 ? 2.496 -22.109 -16.625 1 98.88 97 ASP A O 1
ATOM 708 N N . ASP A 1 98 ? 1.877 -20.391 -17.984 1 98.88 98 ASP A N 1
ATOM 709 C CA . ASP A 1 98 ? 3.119 -20.438 -18.75 1 98.88 98 ASP A CA 1
ATOM 710 C C . ASP A 1 98 ? 4.328 -20.172 -17.844 1 98.88 98 ASP A C 1
ATOM 712 O O . ASP A 1 98 ? 5.34 -20.875 -17.938 1 98.88 98 ASP A O 1
ATOM 716 N N . CYS A 1 99 ? 4.246 -19.172 -17 1 98.88 99 CYS A N 1
ATOM 717 C CA . CYS A 1 99 ? 5.34 -18.844 -16.078 1 98.88 99 CYS A CA 1
ATOM 718 C C . CYS A 1 99 ? 5.605 -20 -15.125 1 98.88 99 CYS A C 1
ATOM 720 O O . CYS A 1 99 ? 6.762 -20.359 -14.891 1 98.88 99 CYS A O 1
ATOM 722 N N . TYR A 1 100 ? 4.492 -20.531 -14.625 1 98.88 100 TYR A N 1
ATOM 723 C CA . TYR A 1 100 ? 4.621 -21.656 -13.703 1 98.88 100 TYR A CA 1
ATOM 724 C C . TYR A 1 100 ? 5.305 -22.844 -14.375 1 98.88 100 TYR A C 1
ATOM 726 O O . TYR A 1 100 ? 6.223 -23.438 -13.805 1 98.88 100 TYR A O 1
ATOM 734 N N . THR A 1 101 ? 4.871 -23.172 -15.539 1 98.62 101 THR A N 1
ATOM 735 C CA . THR A 1 101 ? 5.398 -24.297 -16.297 1 98.62 101 THR A CA 1
ATOM 736 C C . THR A 1 101 ? 6.871 -24.078 -16.625 1 98.62 101 THR A C 1
ATOM 738 O O . THR A 1 101 ? 7.645 -25.047 -16.688 1 98.62 101 THR A O 1
ATOM 741 N N . ALA A 1 102 ? 7.215 -22.844 -16.75 1 98.62 102 ALA A N 1
ATOM 742 C CA . ALA A 1 102 ? 8.602 -22.5 -17.062 1 98.62 102 ALA A CA 1
ATOM 743 C C . ALA A 1 102 ? 9.461 -22.516 -15.797 1 98.62 102 ALA A C 1
ATOM 745 O O . ALA A 1 102 ? 10.68 -22.312 -15.867 1 98.62 102 ALA A O 1
ATOM 746 N N . GLY A 1 103 ? 8.875 -22.703 -14.594 1 98.62 103 GLY A N 1
ATOM 747 C CA . GLY A 1 103 ? 9.656 -22.938 -13.391 1 98.62 103 GLY A CA 1
ATOM 748 C C . GLY A 1 103 ? 9.469 -21.859 -12.344 1 98.62 103 GLY A C 1
ATOM 749 O O . GLY A 1 103 ? 10.07 -21.922 -11.266 1 98.62 103 GLY A O 1
ATOM 750 N N . ALA A 1 104 ? 8.617 -20.906 -12.578 1 98.88 104 ALA A N 1
ATOM 751 C CA . ALA A 1 104 ? 8.406 -19.812 -11.617 1 98.88 104 ALA A CA 1
ATOM 752 C C . ALA A 1 104 ? 7.648 -20.312 -10.391 1 98.88 104 ALA A C 1
ATOM 754 O O . ALA A 1 104 ? 6.73 -21.125 -10.5 1 98.88 104 ALA A O 1
ATOM 755 N N . THR A 1 105 ? 8.07 -19.828 -9.227 1 98.94 105 THR A N 1
ATOM 756 C CA . THR A 1 105 ? 7.141 -19.797 -8.102 1 98.94 105 THR A CA 1
ATOM 757 C C . THR A 1 105 ? 6.043 -18.766 -8.328 1 98.94 105 THR A C 1
ATOM 759 O O . THR A 1 105 ? 6.32 -17.656 -8.773 1 98.94 105 THR A O 1
ATOM 762 N N . VAL A 1 106 ? 4.785 -19.172 -8.078 1 98.94 106 VAL A N 1
ATOM 763 C CA . VAL A 1 106 ? 3.666 -18.266 -8.312 1 98.94 106 VAL A CA 1
ATOM 764 C C . VAL A 1 106 ? 2.938 -17.984 -7.004 1 98.94 106 VAL A C 1
ATOM 766 O O . VAL A 1 106 ? 2.736 -18.891 -6.195 1 98.94 106 VAL A O 1
ATOM 769 N N . ALA A 1 107 ? 2.631 -16.719 -6.777 1 98.94 107 ALA A N 1
ATOM 770 C CA . ALA A 1 107 ? 1.899 -16.312 -5.586 1 98.94 107 ALA A CA 1
ATOM 771 C C . ALA A 1 107 ? 0.724 -15.406 -5.949 1 98.94 107 ALA A C 1
ATOM 773 O O . ALA A 1 107 ? 0.76 -14.703 -6.965 1 98.94 107 ALA A O 1
ATOM 774 N N . SER A 1 108 ? -0.314 -15.43 -5.168 1 98.94 108 SER A N 1
ATOM 775 C CA . SER A 1 108 ? -1.45 -14.539 -5.375 1 98.94 108 SER A CA 1
ATOM 776 C C . SER A 1 108 ? -1.84 -13.836 -4.078 1 98.94 108 SER A C 1
ATOM 778 O O . SER A 1 108 ? -1.535 -14.32 -2.986 1 98.94 108 SER A O 1
ATOM 780 N N . VAL A 1 109 ? -2.418 -12.734 -4.199 1 98.88 109 VAL A N 1
ATOM 781 C CA . VAL A 1 109 ? -2.996 -11.977 -3.096 1 98.88 109 VAL A CA 1
ATOM 782 C C . VAL A 1 109 ? -4.488 -11.758 -3.344 1 98.88 109 VAL A C 1
ATOM 784 O O . VAL A 1 109 ? -4.898 -11.414 -4.453 1 98.88 109 VAL A O 1
ATOM 787 N N . CYS A 1 110 ? -5.363 -11.914 -2.268 1 98.69 110 CYS A N 1
ATOM 788 C CA . CYS A 1 110 ? -6.789 -11.633 -2.385 1 98.69 110 CYS A CA 1
ATOM 789 C C . CYS A 1 110 ? -7.414 -12.445 -3.508 1 98.69 110 CYS A C 1
ATOM 791 O O . CYS A 1 110 ? -7.23 -13.664 -3.576 1 98.69 110 CYS A O 1
ATOM 793 N N . THR A 1 111 ? -8.172 -11.836 -4.352 1 98.69 111 THR A N 1
ATOM 794 C CA . THR A 1 111 ? -8.898 -12.539 -5.402 1 98.69 111 THR A CA 1
ATOM 795 C C . THR A 1 111 ? -7.961 -12.953 -6.531 1 98.69 111 THR A C 1
ATOM 797 O O . THR A 1 111 ? -8.375 -13.641 -7.469 1 98.69 111 THR A O 1
ATOM 800 N N . GLY A 1 112 ? -6.664 -12.586 -6.395 1 98.81 112 GLY A N 1
ATOM 801 C CA . GLY A 1 112 ? -5.688 -13.125 -7.328 1 98.81 112 GLY A CA 1
ATOM 802 C C . GLY A 1 112 ? -5.664 -14.641 -7.363 1 98.81 112 GLY A C 1
ATOM 803 O O . GLY A 1 112 ? -5.281 -15.234 -8.375 1 98.81 112 GLY A O 1
ATOM 804 N N . ALA A 1 113 ? -6.078 -15.234 -6.301 1 98.81 113 ALA A N 1
ATOM 805 C CA . ALA A 1 113 ? -6.141 -16.688 -6.211 1 98.81 113 ALA A CA 1
ATOM 806 C C . ALA A 1 113 ? -7.082 -17.266 -7.266 1 98.81 113 ALA A C 1
ATOM 808 O O . ALA A 1 113 ? -6.879 -18.375 -7.746 1 98.81 113 ALA A O 1
ATOM 809 N N . MET A 1 114 ? -8.117 -16.5 -7.668 1 98.62 114 MET A N 1
ATOM 810 C CA . MET A 1 114 ? -9.07 -16.969 -8.672 1 98.62 114 MET A CA 1
ATOM 811 C C . MET A 1 114 ? -8.414 -17.062 -10.039 1 98.62 114 MET A C 1
ATOM 813 O O . MET A 1 114 ? -8.789 -17.906 -10.859 1 98.62 114 MET A O 1
ATOM 817 N N . ILE A 1 115 ? -7.441 -16.188 -10.289 1 98.81 115 ILE A N 1
ATOM 818 C CA . ILE A 1 115 ? -6.668 -16.266 -11.523 1 98.81 115 ILE A CA 1
ATOM 819 C C . ILE A 1 115 ? -5.801 -17.531 -11.508 1 98.81 115 ILE A C 1
ATOM 821 O O . ILE A 1 115 ? -5.715 -18.234 -12.508 1 98.81 115 ILE A O 1
ATOM 825 N N . LEU A 1 116 ? -5.16 -17.844 -10.344 1 98.88 116 LEU A N 1
ATOM 826 C CA . LEU A 1 116 ? -4.387 -19.078 -10.227 1 98.88 116 LEU A CA 1
ATOM 827 C C . LEU A 1 116 ? -5.281 -20.297 -10.398 1 98.88 116 LEU A C 1
ATOM 829 O O . LEU A 1 116 ? -4.875 -21.281 -11.008 1 98.88 116 LEU A O 1
ATOM 833 N N . ALA A 1 117 ? -6.469 -20.219 -9.781 1 98.75 117 ALA A N 1
ATOM 834 C CA . ALA A 1 117 ? -7.414 -21.328 -9.914 1 98.75 117 ALA A CA 1
ATOM 835 C C . ALA A 1 117 ? -7.777 -21.562 -11.375 1 98.75 117 ALA A C 1
ATOM 837 O O . ALA A 1 117 ? -7.77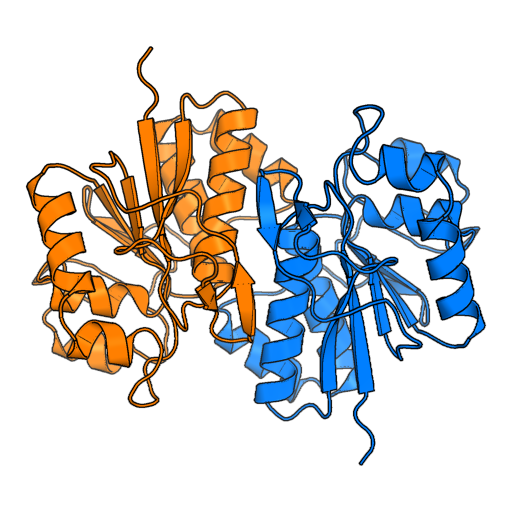7 -22.703 -11.844 1 98.75 117 ALA A O 1
ATOM 838 N N . GLU A 1 118 ? -8.117 -20.484 -12.086 1 98.44 118 GLU A N 1
ATOM 839 C CA . GLU A 1 118 ? -8.445 -20.594 -13.508 1 98.44 118 GLU A CA 1
ATOM 840 C C . GLU A 1 118 ? -7.281 -21.156 -14.305 1 98.44 118 GLU A C 1
ATOM 842 O O . GLU A 1 118 ? -7.484 -21.875 -15.289 1 98.44 118 GLU A O 1
ATOM 847 N N . ALA A 1 119 ? -6.074 -20.859 -13.875 1 98.56 119 ALA A N 1
ATOM 848 C CA . ALA A 1 119 ? -4.867 -21.359 -14.516 1 98.56 119 ALA A CA 1
ATOM 849 C C . ALA A 1 119 ? -4.656 -22.844 -14.211 1 98.56 119 ALA A C 1
ATOM 851 O O . ALA A 1 119 ? -3.736 -23.469 -14.742 1 98.56 119 ALA A O 1
ATOM 852 N N . GLY A 1 120 ? -5.461 -23.422 -13.297 1 97.88 120 GLY A N 1
ATOM 853 C CA . GLY A 1 120 ? -5.383 -24.828 -12.945 1 97.88 120 GLY A CA 1
ATOM 854 C C . GLY A 1 120 ? -4.332 -25.125 -11.898 1 97.88 120 GLY A C 1
ATOM 855 O O . GLY A 1 120 ? -3.965 -26.281 -11.688 1 97.88 120 GLY A O 1
ATOM 856 N N . LEU A 1 121 ? -3.906 -24.141 -11.172 1 98.62 121 LEU A N 1
ATOM 857 C CA . LEU A 1 121 ? -2.727 -24.297 -10.328 1 98.62 121 LEU A CA 1
ATOM 858 C C . LEU A 1 121 ? -3.121 -24.625 -8.898 1 98.62 121 LEU A C 1
ATOM 860 O O . LEU A 1 121 ? -2.268 -24.969 -8.078 1 98.62 121 LEU A O 1
ATOM 864 N N . LEU A 1 122 ? -4.422 -24.547 -8.586 1 98.62 122 LEU A N 1
ATOM 865 C CA . LEU A 1 122 ? -4.812 -24.703 -7.188 1 98.62 122 LEU A CA 1
ATOM 866 C C . LEU A 1 122 ? -5.555 -26.031 -6.98 1 98.62 122 LEU A C 1
ATOM 868 O O . LEU A 1 122 ? -5.949 -26.344 -5.855 1 98.62 122 LEU A O 1
ATOM 872 N N . GLU A 1 123 ? -5.777 -26.812 -8.07 1 97.06 123 GLU A N 1
ATOM 873 C CA . GLU A 1 123 ? -6.527 -28.062 -7.957 1 97.06 123 GLU A CA 1
ATOM 874 C C . GLU A 1 123 ? -5.867 -29.016 -6.973 1 97.06 123 GLU A C 1
ATOM 876 O O . GLU A 1 123 ? -4.711 -29.406 -7.156 1 97.06 123 GLU A O 1
ATOM 881 N N . GLY A 1 124 ? -6.594 -29.344 -5.93 1 97.56 124 GLY A N 1
ATOM 882 C CA . GLY A 1 124 ? -6.133 -30.297 -4.938 1 97.56 124 GLY A CA 1
ATOM 883 C C . GLY A 1 124 ? -5.09 -29.734 -3.996 1 97.56 124 GLY A C 1
ATOM 884 O O . GLY A 1 124 ? -4.539 -30.453 -3.16 1 97.56 124 GLY A O 1
ATOM 885 N N . ARG A 1 125 ? -4.836 -28.5 -4.086 1 98.25 125 ARG A N 1
ATOM 886 C CA . ARG A 1 125 ? -3.795 -27.859 -3.283 1 98.25 125 ARG A CA 1
ATOM 887 C C . ARG A 1 125 ? -4.406 -26.969 -2.209 1 98.25 125 ARG A C 1
ATOM 889 O O . ARG A 1 125 ? -5.496 -26.422 -2.391 1 98.25 125 ARG A O 1
ATOM 896 N N . PRO A 1 126 ? -3.721 -26.812 -1.049 1 98.56 126 PRO A N 1
ATOM 897 C CA . PRO A 1 126 ? -4.176 -25.797 -0.098 1 98.56 126 PRO A CA 1
ATOM 898 C C . PRO A 1 126 ? -4.055 -24.375 -0.651 1 98.56 126 PRO A C 1
ATOM 900 O O . PRO A 1 126 ? -3.09 -24.062 -1.354 1 98.56 126 PRO A O 1
ATOM 903 N N . ALA A 1 127 ? -5.031 -23.594 -0.42 1 98.62 127 ALA A N 1
ATOM 904 C CA . ALA A 1 127 ? -5.027 -22.203 -0.904 1 98.62 127 ALA A CA 1
ATOM 905 C C . ALA A 1 127 ? -5.953 -21.328 -0.067 1 98.62 127 ALA A C 1
ATOM 907 O O . ALA A 1 127 ? -6.824 -21.844 0.642 1 98.62 127 ALA A O 1
ATOM 908 N N . THR A 1 128 ? -5.754 -20.078 -0.043 1 98.5 128 THR A N 1
ATOM 909 C CA . THR A 1 128 ? -6.648 -19.078 0.537 1 98.5 128 THR A CA 1
ATOM 910 C C . THR A 1 128 ? -6.902 -17.953 -0.449 1 98.5 128 THR A C 1
ATOM 912 O O . THR A 1 128 ? -6.289 -17.891 -1.516 1 98.5 128 THR A O 1
ATOM 915 N N . THR A 1 129 ? -7.879 -17.156 -0.222 1 98.38 129 THR A N 1
ATOM 916 C CA . THR A 1 129 ? -8.266 -16 -1.027 1 98.38 129 THR A CA 1
ATOM 917 C C . THR A 1 129 ? -9.031 -14.984 -0.184 1 98.38 129 THR A C 1
ATOM 919 O O . THR A 1 129 ? -9.172 -15.156 1.028 1 98.38 129 THR A O 1
ATOM 922 N N . HIS A 1 130 ? -9.367 -13.898 -0.774 1 98.06 130 HIS A N 1
ATOM 923 C CA . HIS A 1 130 ? -10.203 -12.906 -0.095 1 98.06 130 HIS A CA 1
ATOM 924 C C . HIS A 1 130 ? -11.555 -13.5 0.284 1 98.06 130 HIS A C 1
ATOM 926 O O . HIS A 1 130 ? -12.109 -14.32 -0.449 1 98.06 130 HIS A O 1
ATOM 932 N N . GLN A 1 131 ? -12.148 -13 1.312 1 96.88 131 GLN A N 1
ATOM 933 C CA . GLN A 1 131 ? -13.391 -13.539 1.846 1 96.88 131 GLN A CA 1
ATOM 934 C C . GLN A 1 131 ? -14.5 -13.5 0.799 1 96.88 131 GLN A C 1
ATOM 936 O O . GLN A 1 131 ? -15.352 -14.391 0.753 1 96.88 131 GLN A O 1
ATOM 941 N N . ASP A 1 132 ? -14.477 -12.484 -0.061 1 95.81 132 ASP A N 1
ATOM 942 C CA . ASP A 1 132 ? -15.508 -12.289 -1.07 1 95.81 132 ASP A CA 1
ATOM 943 C C . ASP A 1 132 ? -15.492 -13.414 -2.1 1 95.81 132 ASP A C 1
ATOM 945 O O . ASP A 1 132 ? -16.453 -13.586 -2.861 1 95.81 132 ASP A O 1
ATOM 949 N N . ALA A 1 133 ? -14.422 -14.188 -2.125 1 97.31 133 ALA A N 1
ATOM 950 C CA . ALA A 1 133 ? -14.273 -15.164 -3.195 1 97.31 133 ALA A CA 1
ATOM 951 C C . ALA A 1 133 ? -14.102 -16.578 -2.627 1 97.31 133 ALA A C 1
ATOM 953 O O . ALA A 1 133 ? -13.859 -17.531 -3.373 1 97.31 133 ALA A O 1
ATOM 954 N N . VAL A 1 134 ? -14.227 -16.766 -1.312 1 97.19 134 VAL A N 1
ATOM 955 C CA . VAL A 1 134 ? -13.93 -18.031 -0.658 1 97.19 134 VAL A CA 1
ATOM 956 C C . VAL A 1 134 ? -14.898 -19.109 -1.154 1 97.19 134 VAL A C 1
ATOM 958 O O . VAL A 1 134 ? -14.477 -20.219 -1.505 1 97.19 134 VAL A O 1
ATOM 961 N N . ALA A 1 135 ? -16.172 -18.828 -1.218 1 96.44 135 ALA A N 1
ATOM 962 C CA . ALA A 1 135 ? -17.172 -19.812 -1.654 1 96.44 135 ALA A CA 1
ATOM 963 C C . ALA A 1 135 ? -16.875 -20.297 -3.068 1 96.44 135 ALA A C 1
ATOM 965 O O . ALA A 1 135 ? -16.938 -21.5 -3.346 1 96.44 135 ALA A O 1
ATOM 966 N N . ASP A 1 136 ? -16.547 -19.344 -3.943 1 96.94 136 ASP A N 1
ATOM 967 C CA . ASP A 1 136 ? -16.25 -19.703 -5.328 1 96.94 136 ASP A CA 1
ATOM 968 C C . ASP A 1 136 ? -14.961 -20.516 -5.422 1 96.94 136 ASP A C 1
ATOM 970 O O . ASP A 1 136 ? -14.852 -21.438 -6.242 1 96.94 136 ASP A O 1
ATOM 974 N N . LEU A 1 137 ? -13.945 -20.141 -4.594 1 97.56 137 LEU A N 1
ATOM 975 C CA . LEU A 1 137 ? -12.703 -20.906 -4.594 1 97.56 137 LEU A CA 1
ATOM 976 C C . LEU A 1 137 ? -12.953 -22.344 -4.137 1 97.56 137 LEU A C 1
ATOM 978 O O . LEU A 1 137 ? -12.367 -23.281 -4.676 1 97.56 137 LEU A O 1
ATOM 982 N N . GLU A 1 138 ? -13.781 -22.516 -3.197 1 95.12 138 GLU A N 1
ATOM 983 C CA . GLU A 1 138 ? -14.133 -23.859 -2.705 1 95.12 138 GLU A CA 1
ATOM 984 C C . GLU A 1 138 ? -14.766 -24.703 -3.801 1 95.12 138 GLU A C 1
ATOM 986 O O . GLU A 1 138 ? -14.602 -25.922 -3.828 1 95.12 138 GLU A O 1
ATOM 991 N N . GLU A 1 139 ? -15.375 -24.062 -4.699 1 94.19 139 GLU A N 1
ATOM 992 C CA . GLU A 1 139 ? -16.031 -24.766 -5.797 1 94.19 139 GLU A CA 1
ATOM 993 C C . GLU A 1 139 ? -15.023 -25.172 -6.867 1 94.19 139 GLU A C 1
ATOM 995 O O . GLU A 1 139 ? -15.32 -26.031 -7.711 1 94.19 139 GLU A O 1
ATOM 1000 N N . SER A 1 140 ? -13.695 -24.609 -6.984 1 89.56 140 SER A N 1
ATOM 1001 C CA . SER A 1 140 ? -12.664 -24.875 -7.984 1 89.56 140 SER A CA 1
ATOM 1002 C C . SER A 1 140 ? -11.82 -26.078 -7.602 1 89.56 140 SER A C 1
ATOM 1004 O O . SER A 1 140 ? -10.797 -26.359 -8.234 1 89.56 140 SER A O 1
ATOM 1006 N N . ALA A 1 141 ? -12.039 -26.828 -6.598 1 89.19 141 ALA A N 1
ATOM 1007 C CA . ALA A 1 141 ? -11.352 -28.031 -6.148 1 89.19 141 ALA A CA 1
ATOM 1008 C C . ALA A 1 141 ? -10.156 -27.703 -5.262 1 89.19 141 ALA A C 1
ATOM 1010 O O . ALA A 1 141 ? -9.352 -28.578 -4.938 1 89.19 141 ALA A O 1
ATOM 1011 N N . ALA A 1 142 ? -9.828 -26.438 -5.066 1 96.25 142 ALA A N 1
ATOM 1012 C CA . ALA A 1 142 ? -8.797 -26.078 -4.09 1 96.25 142 ALA A CA 1
ATOM 1013 C C . ALA A 1 142 ? -9.195 -26.531 -2.688 1 96.25 142 ALA A C 1
ATOM 1015 O O . ALA A 1 142 ? -10.383 -26.625 -2.365 1 96.25 142 ALA A O 1
ATOM 1016 N N . ASN A 1 143 ? -8.219 -26.906 -1.88 1 98.12 143 ASN A N 1
ATOM 1017 C CA . ASN A 1 143 ? -8.438 -27.125 -0.454 1 98.12 143 ASN A CA 1
ATOM 1018 C C . ASN A 1 143 ? -8.312 -25.828 0.338 1 98.12 143 ASN A C 1
ATOM 1020 O O . ASN A 1 143 ? -7.215 -25.469 0.784 1 98.12 143 ASN A O 1
ATOM 1024 N N . VAL A 1 144 ? -9.414 -25.156 0.546 1 98.12 144 VAL A N 1
ATOM 1025 C CA . VAL A 1 144 ? -9.398 -23.797 1.079 1 98.12 144 VAL A CA 1
ATOM 1026 C C . VAL A 1 144 ? -9.031 -23.828 2.561 1 98.12 144 VAL A C 1
ATOM 1028 O O . VAL A 1 144 ? -9.617 -24.578 3.338 1 98.12 144 VAL A O 1
ATOM 1031 N N . VAL A 1 145 ? -8.039 -23.062 2.869 1 96.81 145 VAL A N 1
ATOM 1032 C CA . VAL A 1 145 ? -7.531 -22.922 4.23 1 96.81 145 VAL A CA 1
ATOM 1033 C C . VAL A 1 145 ? -7.793 -21.516 4.738 1 96.81 145 VAL A C 1
ATOM 1035 O O . VAL A 1 145 ? -7.637 -20.547 3.996 1 96.81 145 VAL A O 1
ATOM 1038 N N . ASP A 1 146 ? -8.172 -21.391 6.047 1 94.69 146 ASP A N 1
ATOM 1039 C CA . ASP A 1 146 ? -8.445 -20.078 6.629 1 94.69 146 ASP A CA 1
ATOM 1040 C C . ASP A 1 146 ? -7.203 -19.516 7.32 1 94.69 146 ASP A C 1
ATOM 1042 O O . ASP A 1 146 ? -7.156 -19.422 8.547 1 94.69 146 ASP A O 1
ATOM 1046 N N . GLU A 1 147 ? -6.195 -19.188 6.598 1 96.38 147 GLU A N 1
ATOM 1047 C CA . GLU A 1 147 ? -4.961 -18.547 7.027 1 96.38 147 GLU A CA 1
ATOM 1048 C C . GLU A 1 147 ? -4.617 -17.359 6.137 1 96.38 147 GLU A C 1
ATOM 1050 O O . GLU A 1 147 ? -5.062 -17.281 4.988 1 96.38 147 GLU A O 1
ATOM 1055 N N . ARG A 1 148 ? -3.885 -16.406 6.664 1 97.06 148 ARG A N 1
ATOM 1056 C CA . ARG A 1 148 ? -3.518 -15.219 5.902 1 97.06 148 ARG A CA 1
ATOM 1057 C C . ARG A 1 148 ? -2.596 -15.578 4.742 1 97.06 148 ARG A C 1
ATOM 1059 O O . ARG A 1 148 ? -2.688 -14.984 3.664 1 97.06 148 ARG A O 1
ATOM 1066 N N . VAL A 1 149 ? -1.664 -16.531 5.02 1 98.56 149 VAL A N 1
ATOM 1067 C CA . VAL A 1 149 ? -0.695 -16.953 4.016 1 98.56 149 VAL A CA 1
ATOM 1068 C C . VAL A 1 149 ? -0.66 -18.484 3.938 1 98.56 149 VAL A C 1
ATOM 1070 O O . VAL A 1 149 ? -0.589 -19.156 4.965 1 98.56 149 VAL A O 1
ATOM 1073 N N . VAL A 1 150 ? -0.812 -19.031 2.783 1 98.81 150 VAL A N 1
ATOM 1074 C CA . VAL A 1 150 ? -0.695 -20.469 2.512 1 98.81 150 VAL A CA 1
ATOM 1075 C C . VAL A 1 150 ? 0.484 -20.719 1.576 1 98.81 150 VAL A C 1
ATOM 1077 O O . VAL A 1 150 ? 0.535 -20.172 0.469 1 98.81 150 VAL A O 1
ATOM 1080 N N . ASP A 1 151 ? 1.487 -21.5 1.987 1 98.81 151 ASP A N 1
ATOM 1081 C CA . ASP A 1 151 ? 2.674 -21.875 1.22 1 98.81 151 ASP A CA 1
ATOM 1082 C C . ASP A 1 151 ? 2.639 -23.344 0.819 1 98.81 151 ASP A C 1
ATOM 1084 O O . ASP A 1 151 ? 2.885 -24.219 1.646 1 98.81 151 ASP A O 1
ATOM 1088 N N . ASP A 1 152 ? 2.381 -23.562 -0.417 1 98.69 152 ASP A N 1
ATOM 1089 C CA . ASP A 1 152 ? 2.422 -24.922 -0.954 1 98.69 152 ASP A CA 1
ATOM 1090 C C . ASP A 1 152 ? 3.678 -25.141 -1.791 1 98.69 152 ASP A C 1
ATOM 1092 O O . ASP A 1 152 ? 3.619 -25.75 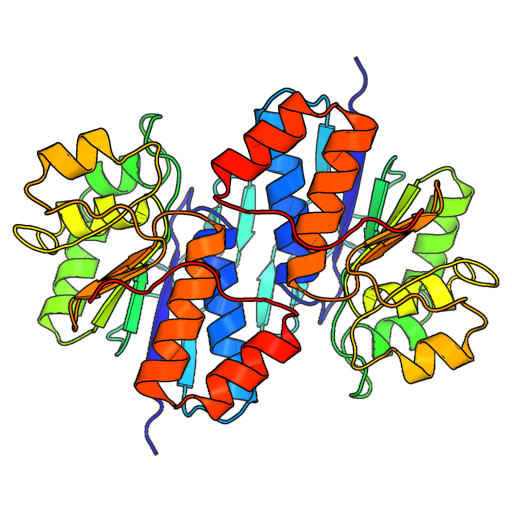-2.859 1 98.69 152 ASP A O 1
ATOM 1096 N N . GLY A 1 153 ? 4.785 -24.578 -1.415 1 98.38 153 GLY A N 1
ATOM 1097 C CA . GLY A 1 153 ? 6.066 -24.719 -2.082 1 98.38 153 GLY A CA 1
ATOM 1098 C C . GLY A 1 153 ? 6.227 -23.812 -3.285 1 98.38 153 GLY A C 1
ATOM 1099 O O . GLY A 1 153 ? 6.688 -22.688 -3.156 1 98.38 153 GLY A O 1
ATOM 1100 N N . ASP A 1 154 ? 5.73 -24.266 -4.426 1 98.75 154 ASP A N 1
ATOM 1101 C CA . ASP A 1 154 ? 5.902 -23.516 -5.664 1 98.75 154 ASP A CA 1
ATOM 1102 C C . ASP A 1 154 ? 4.684 -22.641 -5.957 1 98.75 154 ASP A C 1
ATOM 1104 O O . ASP A 1 154 ? 4.707 -21.812 -6.875 1 98.75 154 ASP A O 1
ATOM 1108 N N . VAL A 1 155 ? 3.623 -22.75 -5.148 1 98.88 155 VAL A N 1
ATOM 1109 C CA . VAL A 1 155 ? 2.426 -21.922 -5.238 1 98.88 155 VAL A CA 1
ATOM 1110 C C . VAL A 1 155 ? 2.074 -21.375 -3.861 1 98.88 155 VAL A C 1
ATOM 1112 O O . VAL A 1 155 ? 1.98 -22.125 -2.889 1 98.88 155 VAL A O 1
ATOM 1115 N N . LEU A 1 156 ? 1.962 -20.078 -3.754 1 98.94 156 LEU A N 1
ATOM 1116 C CA . LEU A 1 156 ? 1.568 -19.422 -2.514 1 98.94 156 LEU A CA 1
ATOM 1117 C C . LEU A 1 156 ? 0.326 -18.562 -2.727 1 98.94 156 LEU A C 1
ATOM 1119 O O . LEU A 1 156 ? 0.136 -18 -3.805 1 98.94 156 LEU A O 1
ATOM 1123 N N . THR A 1 157 ? -0.522 -18.469 -1.711 1 98.88 157 THR A N 1
ATOM 1124 C CA . THR A 1 157 ? -1.694 -17.609 -1.761 1 98.88 157 THR A CA 1
ATOM 1125 C C . THR A 1 157 ? -1.848 -16.828 -0.458 1 98.88 157 THR A C 1
ATOM 1127 O O . THR A 1 157 ? -1.522 -17.344 0.617 1 98.88 157 THR A O 1
ATOM 1130 N N . ALA A 1 158 ? -2.338 -15.617 -0.547 1 98.62 158 ALA A N 1
ATOM 1131 C CA . ALA A 1 158 ? -2.666 -14.781 0.603 1 98.62 158 ALA A CA 1
ATOM 1132 C C . ALA A 1 158 ? -4.121 -14.328 0.552 1 98.62 158 ALA A C 1
ATOM 1134 O O . ALA A 1 158 ? -4.645 -14.016 -0.521 1 98.62 158 ALA A O 1
ATOM 1135 N N . GLY A 1 159 ? -4.895 -14.289 1.652 1 94.44 159 GLY A N 1
ATOM 1136 C CA . GLY A 1 159 ? -6.336 -14.156 1.758 1 94.44 159 GLY A CA 1
ATOM 1137 C C . GLY A 1 159 ? -6.824 -12.734 1.562 1 94.44 159 GLY A C 1
ATOM 1138 O O . GLY A 1 159 ? -8 -12.508 1.273 1 94.44 159 GLY A O 1
ATOM 1139 N N . GLY A 1 160 ? -6.168 -11.656 2.02 1 90.81 160 GLY A N 1
ATOM 1140 C CA . GLY A 1 160 ? -6.629 -10.281 1.903 1 90.81 160 GLY A CA 1
ATOM 1141 C C . GLY A 1 160 ? -5.5 -9.297 1.682 1 90.81 160 GLY A C 1
ATOM 1142 O O . GLY A 1 160 ? -4.332 -9.68 1.629 1 90.81 160 GLY A O 1
ATOM 1143 N N . VAL A 1 161 ? -6.074 -8.016 1.542 1 96.69 161 VAL A N 1
ATOM 1144 C CA . VAL A 1 161 ? -5.246 -6.906 1.066 1 96.69 161 VAL A CA 1
ATOM 1145 C C . VAL A 1 161 ? -3.949 -6.852 1.869 1 96.69 161 VAL A C 1
ATOM 1147 O O . VAL A 1 161 ? -2.871 -7.129 1.338 1 96.69 161 VAL A O 1
ATOM 1150 N N . THR A 1 162 ? -4.008 -6.805 3.238 1 97.81 162 THR A N 1
ATOM 1151 C CA . THR A 1 162 ? -2.785 -6.641 4.016 1 97.81 162 THR A CA 1
ATOM 1152 C C . THR A 1 162 ? -2.07 -7.977 4.188 1 97.81 162 THR A C 1
ATOM 1154 O O . THR A 1 162 ? -0.894 -8.016 4.555 1 97.81 162 THR A O 1
ATOM 1157 N N . SER A 1 163 ? -2.729 -9.125 3.873 1 98.19 163 SER A N 1
ATOM 1158 C CA . SER A 1 163 ? -2.062 -10.43 3.859 1 98.19 163 SER A CA 1
ATOM 1159 C C . SER A 1 163 ? -0.972 -10.477 2.793 1 98.19 163 SER A C 1
ATOM 1161 O O . SER A 1 163 ? -0.034 -11.273 2.895 1 98.19 163 SER A O 1
ATOM 1163 N N . GLY A 1 164 ? -1.138 -9.648 1.753 1 98.69 164 GLY A N 1
ATOM 1164 C CA . GLY A 1 164 ? -0.104 -9.57 0.732 1 98.69 164 GLY A CA 1
ATOM 1165 C C . GLY A 1 164 ? 1.234 -9.102 1.272 1 98.69 164 GLY A C 1
ATOM 1166 O O . GLY A 1 164 ? 2.287 -9.523 0.785 1 98.69 164 GLY A O 1
ATOM 1167 N N . ILE A 1 165 ? 1.212 -8.188 2.238 1 98.75 165 ILE A N 1
ATOM 1168 C CA . ILE A 1 165 ? 2.434 -7.742 2.896 1 98.75 165 ILE A CA 1
ATOM 1169 C C . ILE A 1 165 ? 3.062 -8.906 3.66 1 98.75 165 ILE A C 1
ATOM 1171 O O . ILE A 1 165 ? 4.266 -9.148 3.551 1 98.75 165 ILE A O 1
ATOM 1175 N N . ASP A 1 166 ? 2.223 -9.672 4.348 1 98.69 166 ASP A N 1
ATOM 1176 C CA . ASP A 1 166 ? 2.688 -10.836 5.094 1 98.69 166 ASP A CA 1
ATOM 1177 C C . ASP A 1 166 ? 3.25 -11.898 4.152 1 98.69 166 ASP A C 1
ATOM 1179 O O . ASP A 1 166 ? 4.273 -12.523 4.449 1 98.69 166 ASP A O 1
ATOM 1183 N N . LEU A 1 167 ? 2.576 -12.133 3.039 1 98.81 167 LEU A N 1
ATOM 1184 C CA . LEU A 1 167 ? 3.053 -13.102 2.057 1 98.81 167 LEU A CA 1
ATOM 1185 C C . LEU A 1 167 ? 4.438 -12.719 1.542 1 98.81 167 LEU A C 1
ATOM 1187 O O . LEU A 1 167 ? 5.332 -13.562 1.47 1 98.81 167 LEU A O 1
ATOM 1191 N N . ALA A 1 168 ? 4.574 -11.461 1.192 1 98.94 168 ALA A N 1
ATOM 1192 C CA . ALA A 1 168 ? 5.855 -11.008 0.657 1 98.94 168 ALA A CA 1
ATOM 1193 C C . ALA A 1 168 ? 6.961 -11.133 1.704 1 98.94 168 ALA A C 1
ATOM 1195 O O . ALA A 1 168 ? 8.078 -11.531 1.389 1 98.94 168 ALA A O 1
ATOM 1196 N N . LEU A 1 169 ? 6.637 -10.773 2.967 1 98.88 169 LEU A N 1
ATOM 1197 C CA . LEU A 1 169 ? 7.621 -10.93 4.035 1 98.88 169 LEU A CA 1
ATOM 1198 C C . LEU A 1 169 ? 8 -12.391 4.219 1 98.88 169 LEU A C 1
ATOM 1200 O O . LEU A 1 169 ? 9.164 -12.711 4.477 1 98.88 169 LEU A O 1
ATOM 1204 N N . TRP A 1 170 ? 7.031 -13.289 4.109 1 98.75 170 TRP A N 1
ATOM 1205 C CA . TRP A 1 170 ? 7.301 -14.719 4.203 1 98.75 170 TRP A CA 1
ATOM 1206 C C . TRP A 1 170 ? 8.219 -15.18 3.076 1 98.75 170 TRP A C 1
ATOM 1208 O O . TRP A 1 170 ? 9.188 -15.906 3.311 1 98.75 170 TRP A O 1
ATOM 1218 N N . VAL A 1 171 ? 7.949 -14.719 1.86 1 98.81 171 VAL A N 1
ATOM 1219 C CA . VAL A 1 171 ? 8.773 -15.078 0.713 1 98.81 171 VAL A CA 1
ATOM 1220 C C . VAL A 1 171 ? 10.203 -14.57 0.926 1 98.81 171 VAL A C 1
ATOM 1222 O O . VAL A 1 171 ? 11.172 -15.289 0.646 1 98.81 171 VAL A O 1
ATOM 1225 N N . VAL A 1 172 ? 10.391 -13.352 1.436 1 98.88 172 VAL A N 1
ATOM 1226 C CA . VAL A 1 172 ? 11.703 -12.789 1.715 1 98.88 172 VAL A CA 1
ATOM 1227 C C . VAL A 1 172 ? 12.43 -13.656 2.74 1 98.88 172 VAL A C 1
ATOM 1229 O O . VAL A 1 172 ? 13.617 -13.953 2.578 1 98.88 172 VAL A O 1
ATOM 1232 N N . GLU A 1 173 ? 11.719 -14.023 3.76 1 98.75 173 GLU A N 1
ATOM 1233 C CA . GLU A 1 173 ? 12.328 -14.867 4.789 1 98.75 173 GLU A CA 1
ATOM 1234 C C . GLU A 1 173 ? 12.773 -16.203 4.215 1 98.75 173 GLU A C 1
ATOM 1236 O O . GLU A 1 173 ? 13.898 -16.656 4.453 1 98.75 173 GLU A O 1
ATOM 1241 N N . ARG A 1 174 ? 11.883 -16.812 3.471 1 98.19 174 ARG A N 1
ATOM 1242 C CA . ARG A 1 174 ? 12.086 -18.125 2.885 1 98.19 174 ARG A CA 1
ATOM 1243 C C . ARG A 1 174 ? 13.273 -18.125 1.926 1 98.19 174 ARG A C 1
ATOM 1245 O O . ARG A 1 174 ? 14.062 -19.078 1.893 1 98.19 174 ARG A O 1
ATOM 1252 N N . GLU A 1 175 ? 13.43 -17.031 1.161 1 98.44 175 GLU A N 1
ATOM 1253 C CA . GLU A 1 175 ? 14.359 -17.047 0.038 1 98.44 175 GLU A CA 1
ATOM 1254 C C . GLU A 1 175 ? 15.664 -16.328 0.393 1 98.44 175 GLU A C 1
ATOM 1256 O O . GLU A 1 175 ? 16.719 -16.625 -0.181 1 98.44 175 GLU A O 1
ATOM 1261 N N . PHE A 1 176 ? 15.594 -15.414 1.394 1 98.44 176 PHE A N 1
ATOM 1262 C CA . PHE A 1 176 ? 16.766 -14.578 1.593 1 98.44 176 PHE A CA 1
ATOM 1263 C C . PHE A 1 176 ? 17.156 -14.531 3.064 1 98.44 176 PHE A C 1
ATOM 1265 O O . PHE A 1 176 ? 18.172 -13.914 3.428 1 98.44 176 PHE A O 1
ATOM 1272 N N . GLY A 1 177 ? 16.312 -15.078 3.93 1 98.62 177 GLY A N 1
ATOM 1273 C CA . GLY A 1 177 ? 16.703 -15.25 5.316 1 98.62 177 GLY A CA 1
ATOM 1274 C C . GLY A 1 177 ? 15.906 -14.391 6.277 1 98.62 177 GLY A C 1
ATOM 1275 O O . GLY A 1 177 ? 15.391 -13.336 5.895 1 98.62 177 GLY A O 1
ATOM 1276 N N . GLU A 1 178 ? 15.938 -14.844 7.527 1 98.44 178 GLU A N 1
ATOM 1277 C CA . GLU A 1 178 ? 15.164 -14.211 8.594 1 98.44 178 GLU A CA 1
ATOM 1278 C C . GLU A 1 178 ? 15.656 -12.797 8.875 1 98.44 178 GLU A C 1
ATOM 1280 O O . GLU A 1 178 ? 14.859 -11.906 9.164 1 98.44 178 GLU A O 1
ATOM 1285 N N . GLU A 1 179 ? 16.875 -12.578 8.805 1 98.69 179 GLU A N 1
ATOM 1286 C CA . GLU A 1 179 ? 17.453 -11.281 9.141 1 98.69 179 GLU A CA 1
ATOM 1287 C C . GLU A 1 179 ? 16.953 -10.195 8.195 1 98.69 179 GLU A C 1
ATOM 1289 O O . GLU A 1 179 ? 16.547 -9.117 8.641 1 98.69 179 GLU A O 1
ATOM 1294 N N . ILE A 1 180 ? 16.938 -10.5 6.871 1 98.81 180 ILE A N 1
ATOM 1295 C CA . ILE A 1 180 ? 16.469 -9.531 5.891 1 98.81 180 ILE A CA 1
ATOM 1296 C C . ILE A 1 180 ? 14.977 -9.281 6.094 1 98.81 180 ILE A C 1
ATOM 1298 O O . ILE A 1 180 ? 14.531 -8.133 6.098 1 98.81 180 ILE A O 1
ATOM 1302 N N . ALA A 1 181 ? 14.203 -10.336 6.301 1 98.81 181 ALA A N 1
ATOM 1303 C CA . ALA A 1 181 ? 12.766 -10.18 6.52 1 98.81 181 ALA A CA 1
ATOM 1304 C C . ALA A 1 181 ? 12.484 -9.328 7.75 1 98.81 181 ALA A C 1
ATOM 1306 O O . ALA A 1 181 ? 11.594 -8.477 7.738 1 98.81 181 ALA A O 1
ATOM 1307 N N . ALA A 1 182 ? 13.227 -9.562 8.836 1 98.56 182 ALA A N 1
ATOM 1308 C CA . ALA A 1 182 ? 13.055 -8.797 10.062 1 98.56 182 ALA A CA 1
ATOM 1309 C C . ALA A 1 182 ? 13.391 -7.32 9.852 1 98.56 182 ALA A C 1
ATOM 1311 O O . ALA A 1 182 ? 12.703 -6.438 10.359 1 98.56 182 ALA A O 1
ATOM 1312 N N . ALA A 1 183 ? 14.414 -7.039 9.086 1 98.56 183 ALA A N 1
ATOM 1313 C CA . ALA A 1 183 ? 14.797 -5.664 8.781 1 98.56 183 ALA A CA 1
ATOM 1314 C C . ALA A 1 183 ? 13.703 -4.945 7.996 1 98.56 183 ALA A C 1
ATOM 1316 O O . ALA A 1 183 ? 13.406 -3.779 8.266 1 98.56 183 ALA A O 1
ATOM 1317 N N . VAL A 1 184 ? 13.141 -5.652 7.039 1 98.75 184 VAL A N 1
ATOM 1318 C CA . VAL A 1 184 ? 12.086 -5.07 6.223 1 98.75 184 VAL A CA 1
ATOM 1319 C C . VAL A 1 184 ? 10.852 -4.797 7.09 1 98.75 184 VAL A C 1
ATOM 1321 O O . VAL A 1 184 ? 10.25 -3.723 7 1 98.75 184 VAL A O 1
ATOM 1324 N N . ALA A 1 185 ? 10.484 -5.781 7.922 1 98.5 185 ALA A N 1
ATOM 1325 C CA . ALA A 1 185 ? 9.344 -5.605 8.812 1 98.5 185 ALA A CA 1
ATOM 1326 C C . ALA A 1 185 ? 9.547 -4.41 9.734 1 98.5 185 ALA A C 1
ATOM 1328 O O . ALA A 1 185 ? 8.625 -3.623 9.961 1 98.5 185 ALA A O 1
ATOM 1329 N N . GLU A 1 186 ? 10.719 -4.273 10.266 1 97.69 186 GLU A N 1
ATOM 1330 C CA . GLU A 1 186 ? 11.047 -3.143 11.125 1 97.69 186 GLU A CA 1
ATOM 1331 C C . GLU A 1 186 ? 10.977 -1.823 10.367 1 97.69 186 GLU A C 1
ATOM 1333 O O . GLU A 1 186 ? 10.375 -0.858 10.844 1 97.69 186 GLU A O 1
ATOM 1338 N N . GLU A 1 187 ? 11.555 -1.812 9.164 1 97.44 187 GLU A N 1
ATOM 1339 C CA . GLU A 1 187 ? 11.547 -0.62 8.32 1 97.44 187 GLU A CA 1
ATOM 1340 C C . GLU A 1 187 ? 10.125 -0.158 8.023 1 97.44 187 GLU A C 1
ATOM 1342 O O . GLU A 1 187 ? 9.852 1.044 7.996 1 97.44 187 GLU A O 1
ATOM 1347 N N . MET A 1 188 ? 9.211 -1.089 7.914 1 98 188 MET A N 1
ATOM 1348 C CA . MET A 1 188 ? 7.848 -0.775 7.484 1 98 188 MET A CA 1
ATOM 1349 C C . MET A 1 188 ? 6.91 -0.678 8.68 1 98 188 MET A C 1
ATOM 1351 O O . MET A 1 188 ? 5.703 -0.476 8.516 1 98 188 MET A O 1
ATOM 1355 N N . ASN A 1 189 ? 7.477 -0.84 9.898 1 96.88 189 ASN A N 1
ATOM 1356 C CA . ASN A 1 189 ? 6.664 -0.865 11.109 1 96.88 189 ASN A CA 1
ATOM 1357 C C . ASN A 1 189 ? 5.477 -1.812 10.969 1 96.88 189 ASN A C 1
ATOM 1359 O O . ASN A 1 189 ? 4.332 -1.414 11.188 1 96.88 189 ASN A O 1
ATOM 1363 N N . HIS A 1 190 ? 5.773 -2.982 10.516 1 97 190 HIS A N 1
ATOM 1364 C CA . HIS A 1 190 ? 4.766 -4.008 10.273 1 97 190 HIS A CA 1
ATOM 1365 C C . HIS A 1 190 ? 4.996 -5.227 11.164 1 97 190 HIS A C 1
ATOM 1367 O O . HIS A 1 190 ? 6.109 -5.754 11.227 1 97 190 HIS A O 1
ATOM 1373 N N . GLU A 1 191 ? 3.975 -5.578 11.898 1 94 191 GLU A N 1
ATOM 1374 C CA . GLU A 1 191 ? 3.98 -6.832 12.648 1 94 191 GLU A CA 1
ATOM 1375 C C . GLU A 1 191 ? 3.195 -7.914 11.906 1 94 191 GLU A C 1
ATOM 1377 O O . GLU A 1 191 ? 1.981 -7.797 11.734 1 94 191 GLU A O 1
ATOM 1382 N N . ARG A 1 192 ? 3.936 -8.961 11.508 1 92.75 192 ARG A N 1
ATOM 1383 C CA . ARG A 1 192 ? 3.279 -10.055 10.805 1 92.75 192 ARG A CA 1
ATOM 1384 C C . ARG A 1 192 ? 2.193 -10.688 11.672 1 92.75 192 ARG A C 1
ATOM 1386 O O . ARG A 1 192 ? 2.34 -10.781 12.891 1 92.75 192 ARG A O 1
ATOM 1393 N N . ARG A 1 193 ? 1.195 -11.109 10.914 1 88.56 193 ARG A N 1
ATOM 1394 C CA . ARG A 1 193 ? 0.047 -11.68 11.609 1 88.56 193 ARG A CA 1
ATOM 1395 C C . ARG A 1 193 ? -0.253 -13.086 11.109 1 88.56 193 ARG A C 1
ATOM 1397 O O . ARG A 1 193 ? 0.05 -13.422 9.961 1 88.56 193 ARG A O 1
ATOM 1404 N N . GLY A 1 194 ? -0.837 -13.82 11.992 1 82.56 194 GLY A N 1
ATOM 1405 C CA . GLY A 1 194 ? -1.26 -15.164 11.609 1 82.56 194 GLY A CA 1
ATOM 1406 C C . GLY A 1 194 ? -0.099 -16.109 11.391 1 82.56 194 GLY A C 1
ATOM 1407 O O . GLY A 1 194 ? 1.06 -15.742 11.594 1 82.56 194 GLY A O 1
ATOM 1408 N N . SER A 1 195 ? -0.484 -17.344 11.117 1 85.94 195 SER A N 1
ATOM 1409 C CA . SER A 1 195 ? 0.501 -18.375 10.789 1 85.94 195 SER A CA 1
ATOM 1410 C C . SER A 1 195 ? 0.57 -18.609 9.281 1 85.94 195 SER A C 1
ATOM 1412 O O . SER A 1 195 ? -0.336 -18.219 8.547 1 85.94 195 SER A O 1
ATOM 1414 N N . VAL A 1 196 ? 1.729 -19.047 8.844 1 94.44 196 VAL A N 1
ATOM 1415 C CA . VAL A 1 196 ? 1.858 -19.5 7.465 1 94.44 196 VAL A CA 1
ATOM 1416 C C . VAL A 1 196 ? 1.516 -21 7.391 1 94.44 196 VAL A C 1
ATOM 1418 O O . VAL A 1 196 ? 2.166 -21.812 8.031 1 94.44 196 VAL A O 1
ATOM 1421 N N . PHE A 1 197 ? 0.423 -21.234 6.672 1 94.62 197 PHE A N 1
ATOM 1422 C CA . PHE A 1 197 ? 0.086 -22.641 6.449 1 94.62 197 PHE A CA 1
ATOM 1423 C C . PHE A 1 197 ? 1.027 -23.266 5.43 1 94.62 197 PHE A C 1
ATOM 1425 O O . PHE A 1 197 ? 1.292 -22.688 4.379 1 94.62 197 PHE A O 1
ATOM 1432 N N . GLY A 1 198 ? 1.593 -24.344 5.602 1 87.38 198 GLY A N 1
ATOM 1433 C CA . GLY A 1 198 ? 2.459 -25.047 4.676 1 87.38 198 GLY A CA 1
ATOM 1434 C C . GLY A 1 198 ? 3.1 -26.281 5.289 1 87.38 198 GLY A C 1
ATOM 1435 O O . GLY A 1 198 ? 3.072 -26.469 6.512 1 87.38 198 GLY A O 1
ATOM 1436 N N . MET B 1 1 ? -25.141 16.297 -0.625 1 58.09 1 MET B N 1
ATOM 1437 C CA . MET B 1 1 ? -24.312 16.766 0.49 1 58.09 1 MET B CA 1
ATOM 1438 C C . MET B 1 1 ? -22.859 16.891 0.073 1 58.09 1 MET B C 1
ATOM 1440 O O . MET B 1 1 ? -22.391 16.156 -0.8 1 58.09 1 MET B O 1
ATOM 1444 N N . VAL B 1 2 ? -22.219 18 0.426 1 75.62 2 VAL B N 1
ATOM 1445 C CA . VAL B 1 2 ? -20.859 18.266 -0.042 1 75.62 2 VAL B CA 1
ATOM 1446 C C . VAL B 1 2 ? -19.906 17.234 0.528 1 75.62 2 VAL B C 1
ATOM 1448 O O . VAL B 1 2 ? -19.922 16.953 1.731 1 75.62 2 VAL B O 1
ATOM 1451 N N . ASP B 1 3 ? -19.156 16.562 -0.239 1 93.19 3 ASP B N 1
ATOM 1452 C CA . ASP B 1 3 ? -18.219 15.523 0.182 1 93.19 3 ASP B CA 1
ATOM 1453 C C . ASP B 1 3 ? -17.031 16.109 0.939 1 93.19 3 ASP B C 1
ATOM 1455 O O . ASP B 1 3 ? -16.562 17.203 0.617 1 93.19 3 ASP B O 1
ATOM 1459 N N . THR B 1 4 ? -16.781 15.5 2.086 1 98.38 4 THR B N 1
ATOM 1460 C CA . THR B 1 4 ? -15.453 15.75 2.645 1 98.38 4 THR B CA 1
ATOM 1461 C C . THR B 1 4 ? -14.375 15.469 1.607 1 98.38 4 THR B C 1
ATOM 1463 O O . THR B 1 4 ? -14.383 14.422 0.956 1 98.38 4 THR B O 1
ATOM 1466 N N . THR B 1 5 ? -13.5 16.469 1.403 1 98.81 5 THR B N 1
ATOM 1467 C CA . THR B 1 5 ? -12.422 16.281 0.442 1 98.81 5 THR B CA 1
ATOM 1468 C C . THR B 1 5 ? -11.125 15.898 1.15 1 98.81 5 THR B C 1
ATOM 1470 O O . THR B 1 5 ? -10.719 16.562 2.109 1 98.81 5 THR B O 1
ATOM 1473 N N . ALA B 1 6 ? -10.523 14.797 0.743 1 98.94 6 ALA B N 1
ATOM 1474 C CA . ALA B 1 6 ? -9.227 14.352 1.23 1 98.94 6 ALA B CA 1
ATOM 1475 C C . ALA B 1 6 ? -8.195 14.328 0.104 1 98.94 6 ALA B C 1
ATOM 1477 O O . ALA B 1 6 ? -8.453 13.773 -0.968 1 98.94 6 ALA B O 1
ATOM 1478 N N . GLU B 1 7 ? -7.098 14.961 0.319 1 98.94 7 GLU B N 1
ATOM 1479 C CA . GLU B 1 7 ? -6 14.945 -0.646 1 98.94 7 GLU B CA 1
ATOM 1480 C C . GLU B 1 7 ? -4.723 14.391 -0.023 1 98.94 7 GLU B C 1
ATOM 1482 O O . GLU B 1 7 ? -4.41 14.688 1.133 1 98.94 7 GLU B O 1
ATOM 1487 N N . ILE B 1 8 ? -4.094 13.531 -0.664 1 99 8 ILE B N 1
ATOM 1488 C CA . ILE B 1 8 ? -2.752 13.055 -0.344 1 99 8 ILE B CA 1
ATOM 1489 C C . ILE B 1 8 ? -1.74 13.672 -1.308 1 99 8 ILE B C 1
ATOM 1491 O O . ILE B 1 8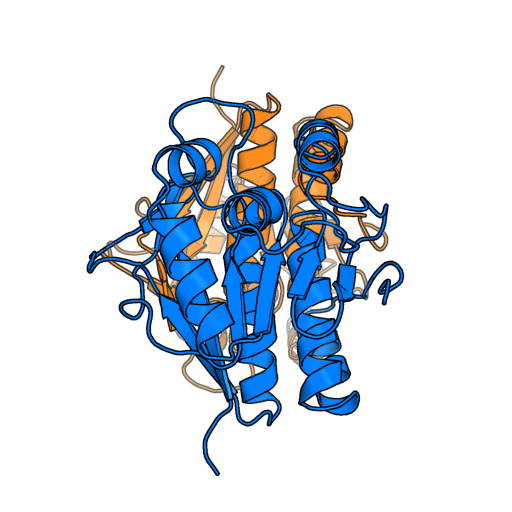 ? -1.853 13.508 -2.525 1 99 8 ILE B O 1
ATOM 1495 N N . VAL B 1 9 ? -0.77 14.367 -0.792 1 99 9 VAL B N 1
ATOM 1496 C CA . VAL B 1 9 ? 0.153 15.109 -1.646 1 99 9 VAL B CA 1
ATOM 1497 C C . VAL B 1 9 ? 1.36 14.234 -1.982 1 99 9 VAL B C 1
ATOM 1499 O O . VAL B 1 9 ? 2.016 13.695 -1.086 1 99 9 VAL B O 1
ATOM 1502 N N . LEU B 1 10 ? 1.585 14.078 -3.236 1 98.94 10 LEU B N 1
ATOM 1503 C CA . LEU B 1 10 ? 2.73 13.32 -3.73 1 98.94 10 LEU B CA 1
ATOM 1504 C C . LEU B 1 10 ? 3.871 14.25 -4.121 1 98.94 10 LEU B C 1
ATOM 1506 O O . LEU B 1 10 ? 3.633 15.367 -4.594 1 98.94 10 LEU B O 1
ATOM 1510 N N . PHE B 1 11 ? 5.051 13.805 -3.916 1 98.81 11 PHE B N 1
ATOM 1511 C CA . PHE B 1 11 ? 6.297 14.453 -4.324 1 98.81 11 PHE B CA 1
ATOM 1512 C C . PHE B 1 11 ? 7.352 13.414 -4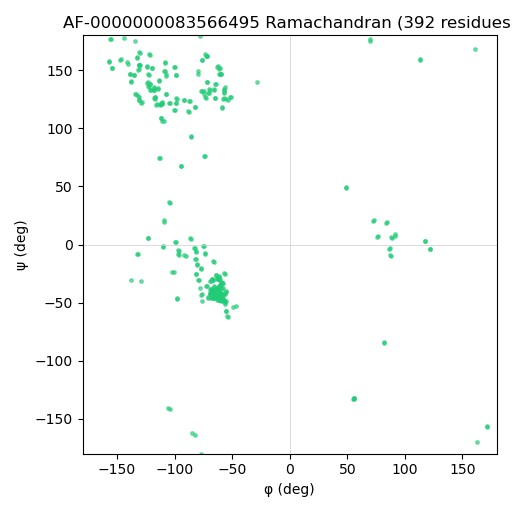.676 1 98.81 11 PHE B C 1
ATOM 1514 O O . PHE B 1 11 ? 7.23 12.242 -4.305 1 98.81 11 PHE B O 1
ATOM 1521 N N . ASP B 1 12 ? 8.359 13.812 -5.449 1 98.25 12 ASP B N 1
ATOM 1522 C CA . ASP B 1 12 ? 9.391 12.859 -5.848 1 98.25 12 ASP B CA 1
ATOM 1523 C C . ASP B 1 12 ? 10.062 12.242 -4.625 1 98.25 12 ASP B C 1
ATOM 1525 O O . ASP B 1 12 ? 10.531 12.953 -3.736 1 98.25 12 ASP B O 1
ATOM 1529 N N . GLY B 1 13 ? 10.055 10.914 -4.59 1 98.38 13 GLY B N 1
ATOM 1530 C CA . GLY B 1 13 ? 10.719 10.203 -3.51 1 98.38 13 GLY B CA 1
ATOM 1531 C C . GLY B 1 13 ? 9.797 9.914 -2.338 1 98.38 13 GLY B C 1
ATOM 1532 O O . GLY B 1 13 ? 10.258 9.461 -1.282 1 98.38 13 GLY B O 1
ATOM 1533 N N . PHE B 1 14 ? 8.461 10.18 -2.514 1 98.75 14 PHE B N 1
ATOM 1534 C CA . PHE B 1 14 ? 7.559 9.773 -1.443 1 98.75 14 PHE B CA 1
ATOM 1535 C C . PHE B 1 14 ? 7.57 8.266 -1.271 1 98.75 14 PHE B C 1
ATOM 1537 O O . PHE B 1 14 ? 7.918 7.527 -2.199 1 98.75 14 PHE B O 1
ATOM 1544 N N . ASP B 1 15 ? 7.293 7.793 -0.081 1 98.69 15 ASP B N 1
ATOM 1545 C CA . ASP B 1 15 ? 7.195 6.359 0.177 1 98.69 15 ASP B CA 1
ATOM 1546 C C . ASP B 1 15 ? 5.879 5.793 -0.352 1 98.69 15 ASP B C 1
ATOM 1548 O O . ASP B 1 15 ? 4.809 6.34 -0.078 1 98.69 15 ASP B O 1
ATOM 1552 N N . GLU B 1 16 ? 5.91 4.707 -1.068 1 98.81 16 GLU B N 1
ATOM 1553 C CA . GLU B 1 16 ? 4.758 4.152 -1.779 1 98.81 16 GLU B CA 1
ATOM 1554 C C . GLU B 1 16 ? 3.588 3.914 -0.832 1 98.81 16 GLU B C 1
ATOM 1556 O O . GLU B 1 16 ? 2.521 4.516 -0.989 1 98.81 16 GLU B O 1
ATOM 1561 N N . LEU B 1 17 ? 3.795 3.119 0.223 1 98.88 17 LEU B N 1
ATOM 1562 C CA . LEU B 1 17 ? 2.689 2.697 1.076 1 98.88 17 LEU B CA 1
ATOM 1563 C C . LEU B 1 17 ? 2.266 3.822 2.016 1 98.88 17 LEU B C 1
ATOM 1565 O O . LEU B 1 17 ? 1.145 3.822 2.525 1 98.88 17 LEU B O 1
ATOM 1569 N N . ASP B 1 18 ? 3.152 4.801 2.25 1 98.94 18 ASP B N 1
ATOM 1570 C CA . ASP B 1 18 ? 2.77 5.957 3.057 1 98.94 18 ASP B CA 1
ATOM 1571 C C . ASP B 1 18 ? 1.641 6.742 2.391 1 98.94 18 ASP B C 1
ATOM 1573 O O . ASP B 1 18 ? 0.875 7.43 3.064 1 98.94 18 ASP B O 1
ATOM 1577 N N . ALA B 1 19 ? 1.601 6.707 1.064 1 98.94 19 ALA B N 1
ATOM 1578 C CA . ALA B 1 19 ? 0.553 7.41 0.328 1 98.94 19 ALA B CA 1
ATOM 1579 C C . ALA B 1 19 ? -0.578 6.461 -0.055 1 98.94 19 ALA B C 1
ATOM 1581 O O . ALA B 1 19 ? -1.752 6.754 0.181 1 98.94 19 ALA B O 1
ATOM 1582 N N . ILE B 1 20 ? -0.245 5.281 -0.589 1 98.94 20 ILE B N 1
ATOM 1583 C CA . ILE B 1 20 ? -1.24 4.414 -1.213 1 98.94 20 ILE B CA 1
ATOM 1584 C C . ILE B 1 20 ? -2.018 3.66 -0.135 1 98.94 20 ILE B C 1
ATOM 1586 O O . ILE B 1 20 ? -3.191 3.332 -0.323 1 98.94 20 ILE B O 1
ATOM 1590 N N . GLY B 1 21 ? -1.347 3.361 1.034 1 98.88 21 GLY B N 1
ATOM 1591 C CA . GLY B 1 21 ? -2.068 2.779 2.154 1 98.88 21 GLY B CA 1
ATOM 1592 C C . GLY B 1 21 ? -3.285 3.586 2.564 1 98.88 21 GLY B C 1
ATOM 1593 O O . GLY B 1 21 ? -4.418 3.111 2.455 1 98.88 21 GLY B O 1
ATOM 1594 N N . PRO B 1 22 ? -3.053 4.863 3.008 1 98.94 22 PRO B N 1
ATOM 1595 C CA . PRO B 1 22 ? -4.188 5.723 3.352 1 98.94 22 PRO B CA 1
ATOM 1596 C C . PRO B 1 22 ? -5.152 5.926 2.184 1 98.94 22 PRO B C 1
ATOM 1598 O O . PRO B 1 22 ? -6.367 5.984 2.385 1 98.94 22 PRO B O 1
ATOM 1601 N N . TYR B 1 23 ? -4.641 6.031 0.98 1 98.94 23 TYR B N 1
ATOM 1602 C CA . TYR B 1 23 ?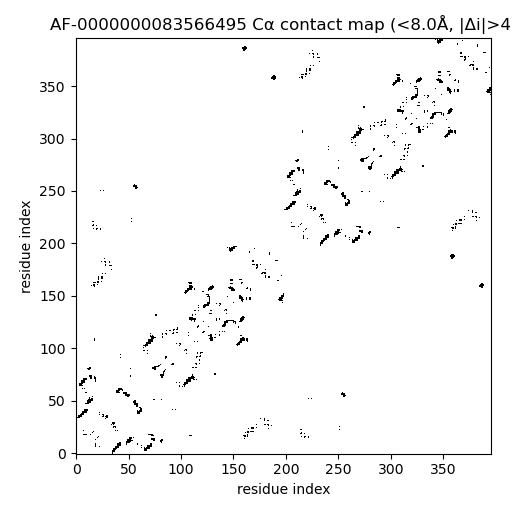 -5.469 6.227 -0.204 1 98.94 23 TYR B CA 1
ATOM 1603 C C . TYR B 1 23 ? -6.504 5.117 -0.336 1 98.94 23 TYR B C 1
ATOM 1605 O O . TYR B 1 23 ? -7.695 5.387 -0.507 1 98.94 23 TYR B O 1
ATOM 1613 N N . GLU B 1 24 ? -6.039 3.896 -0.267 1 98.94 24 GLU B N 1
ATOM 1614 C CA . GLU B 1 24 ? -6.961 2.779 -0.44 1 98.94 24 GLU B CA 1
ATOM 1615 C C . GLU B 1 24 ? -7.969 2.715 0.705 1 98.94 24 GLU B C 1
ATOM 1617 O O . GLU B 1 24 ? -9.141 2.385 0.492 1 98.94 24 GLU B O 1
ATOM 1622 N N . VAL B 1 25 ? -7.512 2.979 1.941 1 98.94 25 VAL B N 1
ATOM 1623 C CA . VAL B 1 25 ? -8.438 3.016 3.072 1 98.94 25 VAL B CA 1
ATOM 1624 C C . VAL B 1 25 ? -9.547 4.027 2.799 1 98.94 25 VAL B C 1
ATOM 1626 O O . VAL B 1 25 ? -10.734 3.711 2.943 1 98.94 25 VAL B O 1
ATOM 1629 N N . LEU B 1 26 ? -9.188 5.23 2.4 1 98.94 26 LEU B N 1
ATOM 1630 C CA . LEU B 1 26 ? -10.164 6.293 2.201 1 98.94 26 LEU B CA 1
ATOM 1631 C C . LEU B 1 26 ? -11.086 5.973 1.032 1 98.94 26 LEU B C 1
ATOM 1633 O O . LEU B 1 26 ? -12.289 6.25 1.091 1 98.94 26 LEU B O 1
ATOM 1637 N N . GLU B 1 27 ? -10.547 5.441 -0.025 1 98.88 27 GLU B N 1
ATOM 1638 C CA . GLU B 1 27 ? -11.375 5.047 -1.161 1 98.88 27 GLU B CA 1
ATOM 1639 C C . GLU B 1 27 ? -12.367 3.961 -0.767 1 98.88 27 GLU B C 1
ATOM 1641 O O . GLU B 1 27 ? -13.531 3.998 -1.179 1 98.88 27 GLU B O 1
ATOM 1646 N N . ASN B 1 28 ? -11.875 2.947 -0.023 1 98.75 28 ASN B N 1
ATOM 1647 C CA . ASN B 1 28 ? -12.789 1.914 0.458 1 98.75 28 ASN B CA 1
ATOM 1648 C C . ASN B 1 28 ? -13.867 2.498 1.368 1 98.75 28 ASN B C 1
ATOM 1650 O O . ASN B 1 28 ? -15.008 2.021 1.377 1 98.75 28 ASN B O 1
ATOM 1654 N N . ALA B 1 29 ? -13.5 3.518 2.182 1 98.94 29 ALA B N 1
ATOM 1655 C CA . ALA B 1 29 ? -14.492 4.195 3.016 1 98.94 29 ALA B CA 1
ATOM 1656 C C . ALA B 1 29 ? -15.578 4.848 2.162 1 98.94 29 ALA B C 1
ATOM 1658 O O . ALA B 1 29 ? -16.766 4.734 2.465 1 98.94 29 ALA B O 1
ATOM 1659 N N . ALA B 1 30 ? -15.148 5.547 1.102 1 98.75 30 ALA B N 1
ATOM 1660 C CA . ALA B 1 30 ? -16.109 6.145 0.183 1 98.75 30 ALA B CA 1
ATOM 1661 C C . ALA B 1 30 ? -17.062 5.086 -0.392 1 98.75 30 ALA B C 1
ATOM 1663 O O . ALA B 1 30 ? -18.266 5.293 -0.448 1 98.75 30 ALA B O 1
ATOM 1664 N N . HIS B 1 31 ? -16.516 3.957 -0.76 1 97.44 31 HIS B N 1
ATOM 1665 C CA . HIS B 1 31 ? -17.312 2.865 -1.323 1 97.44 31 HIS B CA 1
ATOM 1666 C C . HIS B 1 31 ? -18.266 2.289 -0.288 1 97.44 31 HIS B C 1
ATOM 1668 O O . HIS B 1 31 ? -19.344 1.808 -0.638 1 97.44 31 HIS B O 1
ATOM 1674 N N . ALA B 1 32 ? -17.844 2.352 0.96 1 98.19 32 ALA B N 1
ATOM 1675 C CA . ALA B 1 32 ? -18.656 1.809 2.047 1 98.19 32 ALA B CA 1
ATOM 1676 C C . ALA B 1 32 ? -19.719 2.809 2.488 1 98.19 32 ALA B C 1
ATOM 1678 O O . ALA B 1 32 ? -20.484 2.541 3.42 1 98.19 32 ALA B O 1
ATOM 1679 N N . GLY B 1 33 ? -19.719 4.031 1.882 1 98.12 33 GLY B N 1
ATOM 1680 C CA . GLY B 1 33 ? -20.828 4.934 2.125 1 98.12 33 GLY B CA 1
ATOM 1681 C C . GLY B 1 33 ? -20.406 6.266 2.717 1 98.12 33 GLY B C 1
ATOM 1682 O O . GLY B 1 33 ? -21.234 7.141 2.953 1 98.12 33 GLY B O 1
ATOM 1683 N N . ALA B 1 34 ? -19.141 6.438 3.012 1 98.69 34 ALA B N 1
ATOM 1684 C CA . ALA B 1 34 ? -18.672 7.738 3.488 1 98.69 34 ALA B CA 1
ATOM 1685 C C . ALA B 1 34 ? -18.797 8.797 2.398 1 98.69 34 ALA B C 1
ATOM 1687 O O . ALA B 1 34 ? -18.453 8.547 1.239 1 98.69 34 ALA B O 1
ATOM 1688 N N . SER B 1 35 ? -19.312 9.969 2.674 1 98.5 35 SER B N 1
ATOM 1689 C CA . SER B 1 35 ? -19.344 11.094 1.749 1 98.5 35 SER B CA 1
ATOM 1690 C C . SER B 1 35 ? -17.953 11.727 1.619 1 98.5 35 SER B C 1
ATOM 1692 O O . SER B 1 35 ? -17.688 12.766 2.227 1 98.5 35 SER B O 1
ATOM 1694 N N . LEU B 1 36 ? -17.125 11.062 0.898 1 98.5 36 LEU B N 1
ATOM 1695 C CA . LEU B 1 36 ? -15.695 11.352 0.841 1 98.5 36 LEU B CA 1
ATOM 1696 C C . LEU B 1 36 ? -15.203 11.359 -0.602 1 98.5 36 LEU B C 1
ATOM 1698 O O . LEU B 1 36 ? -15.562 10.484 -1.392 1 98.5 36 LEU B O 1
ATOM 1702 N N . ASP B 1 37 ? -14.477 12.422 -1.011 1 98.56 37 ASP B N 1
ATOM 1703 C CA . ASP B 1 37 ? -13.766 12.508 -2.283 1 98.56 37 ASP B CA 1
ATOM 1704 C C . ASP B 1 37 ? -12.25 12.531 -2.066 1 98.56 37 ASP B C 1
ATOM 1706 O O . ASP B 1 37 ? -11.734 13.398 -1.367 1 98.56 37 ASP B O 1
ATOM 1710 N N . VAL B 1 38 ? -11.57 11.57 -2.625 1 98.88 38 VAL B N 1
ATOM 1711 C CA . VAL B 1 38 ? -10.148 11.367 -2.361 1 98.88 38 VAL B CA 1
ATOM 1712 C C . VAL B 1 38 ? -9.344 11.625 -3.637 1 98.88 38 VAL B C 1
ATOM 1714 O O . VAL B 1 38 ? -9.695 11.125 -4.707 1 98.88 38 VAL B O 1
ATOM 1717 N N . GLN B 1 39 ? -8.25 12.367 -3.504 1 98.88 39 GLN B N 1
ATOM 1718 C CA . GLN B 1 39 ? -7.398 12.633 -4.66 1 98.88 39 GLN B CA 1
ATOM 1719 C C . GLN B 1 39 ? -5.922 12.523 -4.289 1 98.88 39 GLN B C 1
ATOM 1721 O O . GLN B 1 39 ? -5.523 12.922 -3.191 1 98.88 39 GLN B O 1
ATOM 1726 N N . LEU B 1 40 ? -5.164 11.961 -5.172 1 98.94 40 LEU B N 1
ATOM 1727 C CA . LEU B 1 40 ? -3.713 12.086 -5.16 1 98.94 40 LEU B CA 1
ATOM 1728 C C . LEU B 1 40 ? -3.27 13.328 -5.922 1 98.94 40 LEU B C 1
ATOM 1730 O O . LEU B 1 40 ? -3.541 13.461 -7.117 1 98.94 40 LEU B O 1
ATOM 1734 N N . VAL B 1 41 ? -2.518 14.211 -5.246 1 98.94 41 VAL B N 1
ATOM 1735 C CA . VAL B 1 41 ? -2.258 15.5 -5.871 1 98.94 41 VAL B CA 1
ATOM 1736 C C . VAL B 1 41 ? -0.771 15.836 -5.766 1 98.94 41 VAL B C 1
ATOM 1738 O O . VAL B 1 41 ? -0.04 15.211 -4.992 1 98.94 41 VAL B O 1
ATOM 1741 N N . THR B 1 42 ? -0.309 16.703 -6.535 1 98.94 42 THR B N 1
ATOM 1742 C CA . THR B 1 42 ? 1.024 17.281 -6.469 1 98.94 42 THR B CA 1
ATOM 1743 C C . THR B 1 42 ? 0.94 18.797 -6.32 1 98.94 42 THR B C 1
ATOM 1745 O O . THR B 1 42 ? -0.136 19.391 -6.465 1 98.94 42 THR B O 1
ATOM 1748 N N . LEU B 1 43 ? 2.064 19.438 -5.918 1 98.75 43 LEU B N 1
ATOM 1749 C CA . LEU B 1 43 ? 2.059 20.891 -5.785 1 98.75 43 LEU B CA 1
ATOM 1750 C C . LEU B 1 43 ? 1.965 21.562 -7.152 1 98.75 43 LEU B C 1
ATOM 1752 O O . LEU B 1 43 ? 1.273 22.562 -7.309 1 98.75 43 LEU B O 1
ATOM 1756 N N . GLU B 1 44 ? 2.746 21 -8.102 1 98.38 44 GLU B N 1
ATOM 1757 C CA . GLU B 1 44 ? 2.746 21.5 -9.477 1 98.38 44 GLU B CA 1
ATOM 1758 C C . GLU B 1 44 ? 2.305 20.406 -10.453 1 98.38 44 GLU B C 1
ATOM 1760 O O . GLU B 1 44 ? 2.439 19.219 -10.164 1 98.38 44 GLU B O 1
ATOM 1765 N N . GLU B 1 45 ? 1.737 20.875 -11.539 1 98.31 45 GLU B N 1
ATOM 1766 C CA . GLU B 1 45 ? 1.302 19.906 -12.547 1 98.31 45 GLU B CA 1
ATOM 1767 C C . GLU B 1 45 ? 2.459 19.031 -13.008 1 98.31 45 GLU B C 1
ATOM 1769 O O . GLU B 1 45 ? 3.572 19.516 -13.219 1 98.31 45 GLU B O 1
ATOM 1774 N N . THR B 1 46 ? 2.215 17.797 -13.07 1 98.25 46 THR B N 1
ATOM 1775 C CA . THR B 1 46 ? 3.172 16.828 -13.602 1 98.25 46 THR B CA 1
ATOM 1776 C C . THR B 1 46 ? 2.451 15.594 -14.133 1 98.25 46 THR B C 1
ATOM 1778 O O . THR B 1 46 ? 1.357 15.258 -13.672 1 98.25 46 THR B O 1
ATOM 1781 N N . ASP B 1 47 ? 3.002 14.922 -15.086 1 97.69 47 ASP B N 1
ATOM 1782 C CA . ASP B 1 47 ? 2.396 13.734 -15.664 1 97.69 47 ASP B CA 1
ATOM 1783 C C . ASP B 1 47 ? 2.561 12.523 -14.742 1 97.69 47 ASP B C 1
ATOM 1785 O O . ASP B 1 47 ? 1.635 11.727 -14.578 1 97.69 47 ASP B O 1
ATOM 1789 N N . LEU B 1 48 ? 3.824 12.398 -14.156 1 98.44 48 LEU B N 1
ATOM 1790 C CA . LEU B 1 48 ? 4.156 11.273 -13.281 1 98.44 48 LEU B CA 1
ATOM 1791 C C . LEU B 1 48 ? 4.965 11.742 -12.078 1 98.44 48 LEU B C 1
ATOM 1793 O O . LEU B 1 48 ? 5.734 12.703 -12.18 1 98.44 48 LEU B O 1
ATOM 1797 N N . VAL B 1 49 ? 4.75 11.094 -11.016 1 98.69 49 VAL B N 1
ATOM 1798 C CA . VAL B 1 49 ? 5.578 11.25 -9.82 1 98.69 49 VAL B CA 1
ATOM 1799 C C . VAL B 1 49 ? 6.258 9.922 -9.484 1 98.69 49 VAL B C 1
ATOM 1801 O O . VAL B 1 49 ? 5.629 8.867 -9.539 1 98.69 49 VAL B O 1
ATOM 1804 N N . THR B 1 50 ? 7.562 10.008 -9.211 1 98.69 50 THR B N 1
ATOM 1805 C CA . THR B 1 50 ? 8.312 8.797 -8.898 1 98.69 50 THR B CA 1
ATOM 1806 C C . THR B 1 50 ? 8.484 8.641 -7.387 1 98.69 50 THR B C 1
ATOM 1808 O O . THR B 1 50 ? 9.055 9.508 -6.727 1 98.69 50 THR B O 1
ATOM 1811 N N . ALA B 1 51 ? 7.988 7.492 -6.863 1 98.69 51 ALA B N 1
ATOM 1812 C CA . ALA B 1 51 ? 8.078 7.195 -5.434 1 98.69 51 ALA B CA 1
ATOM 1813 C C . ALA B 1 51 ? 9.484 6.723 -5.066 1 98.69 51 ALA B C 1
ATOM 1815 O O . ALA B 1 51 ? 10.383 6.688 -5.914 1 98.69 51 ALA B O 1
ATOM 1816 N N . SER B 1 52 ? 9.719 6.426 -3.814 1 97.88 52 SER B N 1
ATOM 1817 C CA . SER B 1 52 ? 11.031 6.148 -3.248 1 97.88 52 SER B CA 1
ATOM 1818 C C . SER B 1 52 ? 11.609 4.848 -3.801 1 97.88 52 SER B C 1
ATOM 1820 O O . SER B 1 52 ? 12.828 4.699 -3.908 1 97.88 52 SER B O 1
ATOM 1822 N N . HIS B 1 53 ? 10.742 3.887 -4.164 1 97.88 53 HIS B N 1
ATOM 1823 C CA . HIS B 1 53 ? 11.203 2.619 -4.719 1 97.88 53 HIS B CA 1
ATOM 1824 C C . HIS B 1 53 ? 10.875 2.518 -6.207 1 97.88 53 HIS B C 1
ATOM 1826 O O . HIS B 1 53 ? 10.664 1.418 -6.727 1 97.88 53 HIS B O 1
ATOM 1832 N N . ASP B 1 54 ? 10.625 3.66 -6.855 1 98 54 ASP B N 1
ATOM 1833 C CA . ASP B 1 54 ? 10.594 3.816 -8.305 1 98 54 ASP B CA 1
ATOM 1834 C C . ASP B 1 54 ? 9.195 3.543 -8.859 1 98 54 ASP B C 1
ATOM 1836 O O . ASP B 1 54 ? 9.008 3.465 -10.07 1 98 54 ASP B O 1
ATOM 1840 N N . LEU B 1 55 ? 8.203 3.33 -7.953 1 98.81 55 LEU B N 1
ATOM 1841 C CA . LEU B 1 55 ? 6.824 3.354 -8.43 1 98.81 55 LEU B CA 1
ATOM 1842 C C . LEU B 1 55 ? 6.512 4.68 -9.117 1 98.81 55 LEU B C 1
ATOM 1844 O O . LEU B 1 55 ? 6.809 5.75 -8.578 1 98.81 55 LEU B O 1
ATOM 1848 N N . ARG B 1 56 ? 5.945 4.652 -10.305 1 98.81 56 ARG B N 1
ATOM 1849 C CA . ARG B 1 56 ? 5.562 5.863 -11.031 1 98.81 56 ARG B CA 1
ATOM 1850 C C . ARG B 1 56 ? 4.047 5.992 -11.117 1 98.81 56 ARG B C 1
ATOM 1852 O O . ARG B 1 56 ? 3.371 5.117 -11.664 1 98.81 56 ARG B O 1
ATOM 1859 N N . VAL B 1 57 ? 3.543 7.098 -10.586 1 98.81 57 VAL B N 1
ATOM 1860 C CA . VAL B 1 57 ? 2.107 7.293 -10.43 1 98.81 57 VAL B CA 1
ATOM 1861 C C . VAL B 1 57 ? 1.672 8.562 -11.156 1 98.81 57 VAL B C 1
ATOM 1863 O O . VAL B 1 57 ? 2.375 9.57 -11.133 1 98.81 57 VAL B O 1
ATOM 1866 N N . GLU B 1 58 ? 0.594 8.539 -11.875 1 98.81 58 GLU B N 1
ATOM 1867 C CA . GLU B 1 58 ? -0.046 9.734 -12.414 1 98.81 58 GLU B CA 1
ATOM 1868 C C . GLU B 1 58 ? -0.937 10.406 -11.367 1 98.81 58 GLU B C 1
ATOM 1870 O O . GLU B 1 58 ? -1.885 9.797 -10.867 1 98.81 58 GLU B O 1
ATOM 1875 N N . PRO B 1 59 ? -0.643 11.633 -10.992 1 98.81 59 PRO B N 1
ATOM 1876 C CA . PRO B 1 59 ? -1.506 12.312 -10.031 1 98.81 59 PRO B CA 1
ATOM 1877 C C . PRO B 1 59 ? -2.855 12.711 -10.617 1 98.81 59 PRO B C 1
ATOM 1879 O O . PRO B 1 59 ? -3.018 12.727 -11.844 1 98.81 59 PRO B O 1
ATOM 1882 N N . ASP B 1 60 ? -3.834 12.992 -9.789 1 98.69 60 ASP B N 1
ATOM 1883 C CA . ASP B 1 60 ? -5.168 13.398 -10.219 1 98.69 60 ASP B CA 1
ATOM 1884 C C . ASP B 1 60 ? -5.199 14.883 -10.57 1 98.69 60 ASP B C 1
ATOM 1886 O O . ASP B 1 60 ? -6.047 15.328 -11.352 1 98.69 60 ASP B O 1
ATOM 1890 N N . GLY B 1 61 ? -4.336 15.617 -10.008 1 98.69 61 GLY B N 1
ATOM 1891 C CA . GLY B 1 61 ? -4.289 17.062 -10.188 1 98.69 61 GLY B CA 1
ATOM 1892 C C . GLY B 1 61 ? -3.309 17.734 -9.242 1 98.69 61 GLY B C 1
ATOM 1893 O O . GLY B 1 61 ? -2.299 17.156 -8.859 1 98.69 61 GLY B O 1
ATOM 1894 N N . THR B 1 62 ? -3.541 19.016 -8.992 1 98.88 62 THR B N 1
ATOM 1895 C CA . THR B 1 62 ? -2.689 19.797 -8.094 1 98.88 62 THR B CA 1
ATOM 1896 C C . THR B 1 62 ? -3.416 20.094 -6.785 1 98.88 62 THR B C 1
ATOM 1898 O O . THR B 1 62 ? -4.648 20.094 -6.742 1 98.88 62 THR B O 1
ATOM 1901 N N . LEU B 1 63 ? -2.629 20.344 -5.77 1 98.88 63 LEU B N 1
ATOM 1902 C CA . LEU B 1 63 ? -3.121 20.578 -4.418 1 98.88 63 LEU B CA 1
ATOM 1903 C C . LEU B 1 63 ? -4.145 21.719 -4.398 1 98.88 63 LEU B C 1
ATOM 1905 O O . LEU B 1 63 ? -3.9 22.781 -4.961 1 98.88 63 LEU B O 1
ATOM 1909 N N . GLY B 1 64 ? -5.328 21.391 -3.842 1 98.56 64 GLY B N 1
ATOM 1910 C CA . GLY B 1 64 ? -6.371 22.391 -3.643 1 98.56 64 GLY B CA 1
ATOM 1911 C C . GLY B 1 64 ? -6.516 22.812 -2.195 1 98.56 64 GLY B C 1
ATOM 1912 O O . GLY B 1 64 ? -5.523 23.094 -1.523 1 98.56 64 GLY B O 1
ATOM 1913 N N . GLU B 1 65 ? -7.746 23.016 -1.717 1 98.25 65 GLU B N 1
ATOM 1914 C CA . GLU B 1 65 ? -8.094 23.344 -0.336 1 98.25 65 GLU B CA 1
ATOM 1915 C C . GLU B 1 65 ? -8.883 22.219 0.312 1 98.25 65 GLU B C 1
ATOM 1917 O O . GLU B 1 65 ? -10.078 22.359 0.573 1 98.25 65 GLU B O 1
ATOM 1922 N N . PRO B 1 66 ? -8.242 21.188 0.639 1 98.81 66 PRO B N 1
ATOM 1923 C CA . PRO B 1 66 ? -8.953 20.016 1.154 1 98.81 66 PRO B CA 1
ATOM 1924 C C . PRO B 1 66 ? -9.406 20.188 2.602 1 98.81 66 PRO B C 1
ATOM 1926 O O . PRO B 1 66 ? -8.867 21.016 3.328 1 98.81 66 PRO B O 1
ATOM 1929 N N . ASP B 1 67 ? -10.43 19.359 2.973 1 98.88 67 ASP B N 1
ATOM 1930 C CA . ASP B 1 67 ? -10.789 19.234 4.383 1 98.88 67 ASP B CA 1
ATOM 1931 C C . ASP B 1 67 ? -9.727 18.453 5.152 1 98.88 67 ASP B C 1
ATOM 1933 O O . ASP B 1 67 ? -9.484 18.719 6.332 1 98.88 67 ASP B O 1
ATOM 1937 N N . LEU B 1 68 ? -9.102 17.438 4.543 1 98.94 68 LEU B N 1
ATOM 1938 C CA . LEU B 1 68 ? -8.047 16.578 5.094 1 98.94 68 LEU B CA 1
ATOM 1939 C C . LEU B 1 68 ? -6.859 16.5 4.141 1 98.94 68 LEU B C 1
ATOM 1941 O O . LEU B 1 68 ? -7.02 16.156 2.969 1 98.94 68 LEU B O 1
ATOM 1945 N N . LEU B 1 69 ? -5.695 16.875 4.59 1 99 69 LEU B N 1
ATOM 1946 C CA . LEU B 1 69 ? -4.449 16.703 3.848 1 99 69 LEU B CA 1
ATOM 1947 C C . LEU B 1 69 ? -3.555 15.664 4.512 1 99 69 LEU B C 1
ATOM 1949 O O . LEU B 1 69 ? -3.246 15.773 5.699 1 99 69 LEU B O 1
ATOM 1953 N N . ILE B 1 70 ? -3.201 14.664 3.803 1 99 70 ILE B N 1
ATOM 1954 C CA . ILE B 1 70 ? -2.266 13.656 4.301 1 99 70 ILE B CA 1
ATOM 1955 C C . ILE B 1 70 ? -0.92 13.812 3.594 1 99 70 ILE B C 1
ATOM 1957 O O . ILE B 1 70 ? -0.861 13.875 2.363 1 99 70 ILE B O 1
ATOM 1961 N N . VAL B 1 71 ? 0.122 13.867 4.363 1 99 71 VAL B N 1
ATOM 1962 C CA . VAL B 1 71 ? 1.488 14.047 3.883 1 99 71 VAL B CA 1
ATOM 1963 C C . VAL B 1 71 ? 2.289 12.773 4.121 1 99 71 VAL B C 1
ATOM 1965 O O . VAL B 1 71 ? 2.625 12.445 5.262 1 99 71 VAL B O 1
ATOM 1968 N N . PRO B 1 72 ? 2.613 12.055 3.066 1 98.94 72 PRO B N 1
ATOM 1969 C CA . PRO B 1 72 ? 3.385 10.812 3.221 1 98.94 72 PRO B CA 1
ATOM 1970 C C . PRO B 1 72 ? 4.855 11.078 3.547 1 98.94 72 PRO B C 1
ATOM 1972 O O . PRO B 1 72 ? 5.332 12.203 3.402 1 98.94 72 PRO B O 1
ATOM 1975 N N . GLY B 1 73 ? 5.535 10.023 4.023 1 98.75 73 GLY B N 1
ATOM 1976 C CA . GLY B 1 73 ? 6.973 10.086 4.227 1 98.75 73 GLY B CA 1
ATOM 1977 C C . GLY B 1 73 ? 7.766 9.781 2.971 1 98.75 73 GLY B C 1
ATOM 1978 O O . GLY B 1 73 ? 7.23 9.828 1.863 1 98.75 73 GLY B O 1
ATOM 1979 N N . GLY B 1 74 ? 8.992 9.477 3.166 1 97.12 74 GLY B N 1
ATOM 1980 C CA . GLY B 1 74 ? 10.055 9.242 2.203 1 97.12 74 GLY B CA 1
ATOM 1981 C C . GLY B 1 74 ? 11.438 9.312 2.816 1 97.12 74 GLY B C 1
ATOM 1982 O O . GLY B 1 74 ? 11.586 9.219 4.035 1 97.12 74 GLY B O 1
ATOM 1983 N N . GLY B 1 75 ? 12.484 9.32 2 1 95.81 75 GLY B N 1
ATOM 1984 C CA . GLY B 1 75 ? 13.852 9.352 2.482 1 95.81 75 GLY B CA 1
ATOM 1985 C C . GLY B 1 75 ? 14.141 10.531 3.391 1 95.81 75 GLY B C 1
ATOM 1986 O O . GLY B 1 75 ? 13.734 11.664 3.094 1 95.81 75 GLY B O 1
ATOM 1987 N N . TRP B 1 76 ? 14.828 10.258 4.484 1 96.38 76 TRP B N 1
ATOM 1988 C CA . TRP B 1 76 ? 15.141 11.312 5.445 1 96.38 76 TRP B CA 1
ATOM 1989 C C . TRP B 1 76 ? 16.625 11.312 5.789 1 96.38 76 TRP B C 1
ATOM 1991 O O . TRP B 1 76 ? 17.234 12.367 5.961 1 96.38 76 TRP B O 1
ATOM 2001 N N . THR B 1 77 ? 17.188 10.164 5.762 1 92.44 77 THR B N 1
ATOM 2002 C CA . THR B 1 77 ? 18.562 10.039 6.23 1 92.44 77 THR B CA 1
ATOM 2003 C C . THR B 1 77 ? 19.547 10.258 5.086 1 92.44 77 THR B C 1
ATOM 2005 O O . THR B 1 77 ? 20.75 10.273 5.301 1 92.44 77 THR B O 1
ATOM 2008 N N . THR B 1 78 ? 19.062 10.305 3.916 1 85.88 78 THR B N 1
ATOM 2009 C CA . THR B 1 78 ? 19.906 10.625 2.766 1 85.88 78 THR B CA 1
ATOM 2010 C C . THR B 1 78 ? 19.609 12.031 2.25 1 85.88 78 THR B C 1
ATOM 2012 O O . THR B 1 78 ? 18.469 12.484 2.307 1 85.88 78 THR B O 1
ATOM 2015 N N . ALA B 1 79 ? 20.625 12.602 1.794 1 85.38 79 ALA B N 1
ATOM 2016 C CA . ALA B 1 79 ? 20.453 13.977 1.324 1 85.38 79 ALA B CA 1
ATOM 2017 C C . ALA B 1 79 ? 19.844 14.008 -0.07 1 85.38 79 ALA B C 1
ATOM 2019 O O . ALA B 1 79 ? 19.984 13.062 -0.843 1 85.38 79 ALA B O 1
ATOM 2020 N N . ASN B 1 80 ? 19.031 15.07 -0.308 1 88.56 80 ASN B N 1
ATOM 2021 C CA . ASN B 1 80 ? 18.578 15.5 -1.626 1 88.56 80 ASN B CA 1
ATOM 2022 C C . ASN B 1 80 ? 17.531 14.547 -2.195 1 88.56 80 ASN B C 1
ATOM 2024 O O . ASN B 1 80 ? 17.375 14.453 -3.414 1 88.56 80 ASN B O 1
ATOM 2028 N N . GLU B 1 81 ? 16.922 13.82 -1.304 1 91.69 81 GLU B N 1
ATOM 2029 C CA . GLU B 1 81 ? 15.852 12.977 -1.826 1 91.69 81 GLU B CA 1
ATOM 2030 C C . GLU B 1 81 ? 14.664 12.945 -0.874 1 91.69 81 GLU B C 1
ATOM 2032 O O . GLU B 1 81 ? 14.797 13.258 0.311 1 91.69 81 GLU B O 1
ATOM 2037 N N . GLY B 1 82 ? 13.562 12.672 -1.396 1 97.5 82 GLY B N 1
ATOM 2038 C CA . GLY B 1 82 ? 12.375 12.422 -0.591 1 97.5 82 GLY B CA 1
ATOM 2039 C C . GLY B 1 82 ? 12.047 13.562 0.358 1 97.5 82 GLY B C 1
ATOM 2040 O O . GLY B 1 82 ? 12.039 14.727 -0.044 1 97.5 82 GLY B O 1
ATOM 2041 N N . VAL B 1 83 ? 11.797 13.234 1.57 1 98.5 83 VAL B N 1
ATOM 2042 C CA . VAL B 1 83 ? 11.336 14.18 2.584 1 98.5 83 VAL B CA 1
ATOM 2043 C C . VAL B 1 83 ? 12.461 15.164 2.92 1 98.5 83 VAL B C 1
ATOM 2045 O O . VAL B 1 83 ? 12.203 16.344 3.131 1 98.5 83 VAL B O 1
ATOM 2048 N N . ARG B 1 84 ? 13.703 14.672 2.971 1 98.12 84 ARG B N 1
ATOM 2049 C CA . ARG B 1 84 ? 14.828 15.555 3.264 1 98.12 84 ARG B CA 1
ATOM 2050 C C . ARG B 1 84 ? 14.891 16.703 2.262 1 98.12 84 ARG B C 1
ATOM 2052 O O . ARG B 1 84 ? 15 17.875 2.652 1 98.12 84 ARG B O 1
ATOM 2059 N N . ALA B 1 85 ? 14.797 16.375 1.028 1 98 85 ALA B N 1
ATOM 2060 C CA . ALA B 1 85 ? 14.82 17.391 -0.027 1 98 85 ALA B CA 1
ATOM 2061 C C . ALA B 1 85 ? 13.633 18.328 0.082 1 98 85 ALA B C 1
ATOM 2063 O O . ALA B 1 85 ? 13.773 19.547 -0.096 1 98 85 ALA B O 1
ATOM 2064 N N . ALA B 1 86 ? 12.43 17.797 0.348 1 98.06 86 ALA B N 1
ATOM 2065 C CA . ALA B 1 86 ? 11.211 18.594 0.461 1 98.06 86 ALA B CA 1
ATOM 2066 C C . ALA B 1 86 ? 11.32 19.594 1.607 1 98.06 86 ALA B C 1
ATOM 2068 O O . ALA B 1 86 ? 10.914 20.75 1.469 1 98.06 86 ALA B O 1
ATOM 2069 N N . VAL B 1 87 ? 11.852 19.156 2.703 1 97.94 87 VAL B N 1
ATOM 2070 C CA . VAL B 1 87 ? 12 20 3.883 1 97.94 87 VAL B CA 1
ATOM 2071 C C . VAL B 1 87 ? 13.008 21.109 3.596 1 97.94 87 VAL B C 1
ATOM 2073 O O . VAL B 1 87 ? 12.75 22.281 3.9 1 97.94 87 VAL B O 1
ATOM 2076 N N . GLU B 1 88 ? 14.109 20.734 3.008 1 97.31 88 GLU B N 1
ATOM 2077 C CA . GLU B 1 88 ? 15.156 21.703 2.701 1 97.31 88 GLU B CA 1
ATOM 2078 C C . GLU B 1 88 ? 14.664 22.75 1.704 1 97.31 88 GLU B C 1
ATOM 2080 O O . GLU B 1 88 ? 15.008 23.922 1.809 1 97.31 88 GLU B O 1
ATOM 2085 N N . ASP B 1 89 ? 13.875 22.281 0.79 1 97.06 89 ASP B N 1
ATOM 2086 C CA . ASP B 1 89 ? 13.312 23.172 -0.219 1 97.06 89 ASP B CA 1
ATOM 2087 C C . ASP B 1 89 ? 12.289 24.125 0.401 1 97.06 89 ASP B C 1
ATOM 2089 O O . ASP B 1 89 ? 12.18 25.281 -0.019 1 97.06 89 ASP B O 1
ATOM 2093 N N . GLY B 1 90 ? 11.484 23.703 1.262 1 98.38 90 GLY B N 1
ATOM 2094 C CA . GLY B 1 90 ? 10.578 24.516 2.057 1 98.38 90 GLY B CA 1
ATOM 2095 C C . GLY B 1 90 ? 9.25 24.781 1.369 1 98.38 90 GLY B C 1
ATOM 2096 O O . GLY B 1 90 ? 8.312 25.266 1.994 1 98.38 90 GLY B O 1
ATOM 2097 N N . VAL B 1 91 ? 9.125 24.422 0.082 1 98.81 91 VAL B N 1
ATOM 2098 C CA . VAL B 1 91 ? 7.926 24.734 -0.682 1 98.81 91 VAL B CA 1
ATOM 2099 C C . VAL B 1 91 ? 6.762 23.875 -0.192 1 98.81 91 VAL B C 1
ATOM 2101 O O . VAL B 1 91 ? 5.668 24.391 0.061 1 98.81 91 VAL B O 1
ATOM 2104 N N . LEU B 1 92 ? 7.008 22.609 0 1 98.81 92 LEU B N 1
ATOM 2105 C CA . LEU B 1 92 ? 5.949 21.703 0.452 1 98.81 92 LEU B CA 1
ATOM 2106 C C . LEU B 1 92 ? 5.535 22.031 1.882 1 98.81 92 LEU B C 1
ATOM 2108 O O . LEU B 1 92 ? 4.34 22.156 2.172 1 98.81 92 LEU B O 1
ATOM 2112 N N . PRO B 1 93 ? 6.465 22.25 2.826 1 98.88 93 PRO B N 1
ATOM 2113 C CA . PRO B 1 93 ? 6.051 22.688 4.16 1 98.88 93 PRO B CA 1
ATOM 2114 C C . PRO B 1 93 ? 5.191 23.953 4.133 1 98.88 93 PRO B C 1
ATOM 2116 O O . PRO B 1 93 ? 4.211 24.047 4.871 1 98.88 93 PRO B O 1
ATOM 2119 N N . GLY B 1 94 ? 5.57 24.859 3.301 1 98.94 94 GLY B N 1
ATOM 2120 C CA . GLY B 1 94 ? 4.773 26.078 3.17 1 98.94 94 GLY B CA 1
ATOM 2121 C C . GLY B 1 94 ? 3.357 25.812 2.699 1 98.94 94 GLY B C 1
ATOM 2122 O O . GLY B 1 94 ? 2.402 26.375 3.238 1 98.94 94 GLY B O 1
ATOM 2123 N N . ALA B 1 95 ? 3.195 24.969 1.699 1 98.94 95 ALA B N 1
ATOM 2124 C CA . ALA B 1 95 ? 1.882 24.594 1.172 1 98.94 95 ALA B CA 1
ATOM 2125 C C . ALA B 1 95 ? 1.038 23.906 2.232 1 98.94 95 ALA B C 1
ATOM 2127 O O . ALA B 1 95 ? -0.174 24.109 2.311 1 98.94 95 ALA B O 1
ATOM 2128 N N . VAL B 1 96 ? 1.67 23.047 3.037 1 98.94 96 VAL B N 1
ATOM 2129 C CA . VAL B 1 96 ? 0.987 22.344 4.121 1 98.94 96 VAL B CA 1
ATOM 2130 C C . VAL B 1 96 ? 0.476 23.344 5.145 1 98.94 96 VAL B C 1
ATOM 2132 O O . VAL B 1 96 ? -0.669 23.266 5.594 1 98.94 96 VAL B O 1
ATOM 2135 N N . ASP B 1 97 ? 1.307 24.312 5.516 1 98.88 97 ASP B N 1
ATOM 2136 C CA . ASP B 1 97 ? 0.907 25.359 6.453 1 98.88 97 ASP B CA 1
ATOM 2137 C C . ASP B 1 97 ? -0.273 26.156 5.906 1 98.88 97 ASP B C 1
ATOM 2139 O O . ASP B 1 97 ? -1.185 26.516 6.656 1 98.88 97 ASP B O 1
ATOM 2143 N N . ASP B 1 98 ? -0.209 26.469 4.602 1 98.88 98 ASP B N 1
ATOM 2144 C CA . ASP B 1 98 ? -1.303 27.188 3.969 1 98.88 98 ASP B CA 1
ATOM 2145 C C . ASP B 1 98 ? -2.619 26.422 4.098 1 98.88 98 ASP B C 1
ATOM 2147 O O . ASP B 1 98 ? -3.656 27.016 4.414 1 98.88 98 ASP B O 1
ATOM 2151 N N . CYS B 1 99 ? -2.6 25.125 3.838 1 98.88 99 CYS B N 1
ATOM 2152 C CA . CYS B 1 99 ? -3.803 24.312 3.953 1 98.88 99 CYS B CA 1
ATOM 2153 C C . CYS B 1 99 ? -4.32 24.297 5.387 1 98.88 99 CYS B C 1
ATOM 2155 O O . CYS B 1 99 ? -5.523 24.438 5.617 1 98.88 99 CYS B O 1
ATOM 2157 N N . TYR B 1 100 ? -3.363 24.141 6.285 1 98.88 100 TYR B N 1
ATOM 2158 C CA . TYR B 1 100 ? -3.736 24.141 7.695 1 98.88 100 TYR B CA 1
ATOM 2159 C C . TYR B 1 100 ? -4.391 25.453 8.102 1 98.88 100 TYR B C 1
ATOM 2161 O O . TYR B 1 100 ? -5.438 25.453 8.75 1 98.88 100 TYR B O 1
ATOM 2169 N N . THR B 1 101 ? -3.785 26.531 7.723 1 98.62 101 THR B N 1
ATOM 2170 C CA . THR B 1 101 ? -4.273 27.859 8.062 1 98.62 101 THR B CA 1
ATOM 2171 C C . THR B 1 101 ? -5.645 28.109 7.441 1 98.62 101 THR B C 1
ATOM 2173 O O . THR B 1 101 ? -6.473 28.812 8.016 1 98.62 101 THR B O 1
ATOM 2176 N N . ALA B 1 102 ? -5.863 27.469 6.332 1 98.62 102 ALA B N 1
ATOM 2177 C CA . ALA B 1 102 ? -7.145 27.609 5.645 1 98.62 102 ALA B CA 1
ATOM 2178 C C . ALA B 1 102 ? -8.203 26.703 6.277 1 98.62 102 ALA B C 1
ATOM 2180 O O . ALA B 1 102 ? -9.367 26.734 5.875 1 98.62 102 ALA B O 1
ATOM 2181 N N . GLY B 1 103 ? -7.844 25.828 7.25 1 98.62 103 GLY B N 1
ATOM 2182 C CA . GLY B 1 103 ? -8.836 25.094 8.023 1 98.62 103 GLY B CA 1
ATOM 2183 C C . GLY B 1 103 ? -8.742 23.594 7.848 1 98.62 103 GLY B C 1
ATOM 2184 O O . GLY B 1 103 ? -9.508 22.844 8.453 1 98.62 103 GLY B O 1
ATOM 2185 N N . ALA B 1 104 ? -7.781 23.125 7.109 1 98.88 104 ALA B N 1
ATOM 2186 C CA . ALA B 1 104 ? -7.645 21.688 6.879 1 98.88 104 ALA B CA 1
ATOM 2187 C C . ALA B 1 104 ? -7.152 20.969 8.133 1 98.88 104 ALA B C 1
ATOM 2189 O O . ALA B 1 104 ? -6.305 21.5 8.859 1 98.88 104 ALA B O 1
ATOM 2190 N N . THR B 1 105 ? -7.719 19.797 8.383 1 98.94 105 THR B N 1
ATOM 2191 C CA . THR B 1 105 ? -6.996 18.828 9.195 1 98.94 105 THR B CA 1
ATOM 2192 C C . THR B 1 105 ? -5.797 18.266 8.438 1 98.94 105 THR B C 1
ATOM 2194 O O . THR B 1 105 ? -5.902 17.953 7.254 1 98.94 105 THR B O 1
ATOM 2197 N N . VAL B 1 106 ? -4.641 18.219 9.125 1 98.94 106 VAL B N 1
ATOM 2198 C CA . VAL B 1 106 ? -3.43 17.75 8.461 1 98.94 106 VAL B CA 1
ATOM 2199 C C . VAL B 1 106 ? -2.914 16.484 9.164 1 98.94 106 VAL B C 1
ATOM 2201 O O . VAL B 1 106 ? -2.926 16.406 10.391 1 98.94 106 VAL B O 1
ATOM 2204 N N . ALA B 1 107 ? -2.539 15.508 8.352 1 98.94 107 ALA B N 1
ATOM 2205 C CA . ALA B 1 107 ? -1.991 14.258 8.875 1 98.94 107 ALA B CA 1
ATOM 2206 C C . ALA B 1 107 ? -0.701 13.875 8.148 1 98.94 107 ALA B C 1
ATOM 2208 O O . ALA B 1 107 ? -0.507 14.234 6.988 1 98.94 107 ALA B O 1
ATOM 2209 N N . SER B 1 108 ? 0.175 13.211 8.828 1 98.94 108 SER B N 1
ATOM 2210 C CA . SER B 1 108 ? 1.399 12.719 8.211 1 98.94 108 SER B CA 1
ATOM 2211 C C . SER B 1 108 ? 1.62 11.242 8.508 1 98.94 108 SER B C 1
ATOM 2213 O O . SER B 1 108 ? 1.095 10.719 9.492 1 98.94 108 SER B O 1
ATOM 2215 N N . VAL B 1 109 ? 2.305 10.602 7.672 1 98.88 109 VAL B N 1
ATOM 2216 C CA . VAL B 1 109 ? 2.748 9.227 7.844 1 98.88 109 VAL B CA 1
ATOM 2217 C C . VAL B 1 109 ? 4.273 9.156 7.781 1 98.88 109 VAL B C 1
ATOM 2219 O O . VAL B 1 109 ? 4.891 9.773 6.91 1 98.88 109 VAL B O 1
ATOM 2222 N N . CYS B 1 110 ? 4.934 8.344 8.695 1 98.69 110 CYS B N 1
ATOM 2223 C CA . CYS B 1 110 ? 6.375 8.148 8.648 1 98.69 110 CYS B CA 1
ATOM 2224 C C . CYS B 1 110 ? 7.113 9.477 8.711 1 98.69 110 CYS B C 1
ATOM 2226 O O . CYS B 1 110 ? 6.84 10.305 9.586 1 98.69 110 CYS B O 1
ATOM 2228 N N . THR B 1 111 ? 8.07 9.688 7.863 1 98.69 111 THR B N 1
ATOM 2229 C CA . THR B 1 111 ? 8.906 10.891 7.898 1 98.69 111 THR B CA 1
ATOM 2230 C C . THR B 1 111 ? 8.133 12.102 7.375 1 98.69 111 THR B C 1
ATOM 2232 O O . THR B 1 111 ? 8.641 13.219 7.414 1 98.69 111 THR B O 1
ATOM 2235 N N . GLY B 1 112 ? 6.859 11.867 6.961 1 98.81 112 GLY B N 1
ATOM 2236 C CA . GLY B 1 112 ? 6.016 13.008 6.648 1 98.81 112 GLY B CA 1
ATOM 2237 C C . GLY B 1 112 ? 5.875 13.984 7.805 1 98.81 112 GLY B C 1
ATOM 2238 O O . GLY B 1 112 ? 5.621 15.172 7.594 1 98.81 112 GLY B O 1
ATOM 2239 N N . ALA B 1 113 ? 6.055 13.492 8.977 1 98.81 113 ALA B N 1
ATOM 2240 C CA . ALA B 1 113 ? 5.98 14.32 10.172 1 98.81 113 ALA B CA 1
ATOM 2241 C C . ALA B 1 113 ? 7.039 15.422 10.141 1 98.81 113 ALA B C 1
ATOM 2243 O O . ALA B 1 113 ? 6.832 16.5 10.695 1 98.81 113 ALA B O 1
ATOM 2244 N N . MET B 1 114 ? 8.188 15.18 9.484 1 98.62 114 MET B N 1
ATOM 2245 C CA . MET B 1 114 ? 9.258 16.172 9.406 1 98.62 114 MET B CA 1
ATOM 2246 C C . MET B 1 114 ? 8.828 17.359 8.547 1 98.62 114 MET B C 1
ATOM 2248 O O . MET B 1 114 ? 9.273 18.484 8.773 1 98.62 114 MET B O 1
ATOM 2252 N N . ILE B 1 115 ? 7.984 17.078 7.551 1 98.81 115 ILE B N 1
ATOM 2253 C CA . ILE B 1 115 ? 7.43 18.156 6.738 1 98.81 115 ILE B CA 1
ATOM 2254 C C . ILE B 1 115 ? 6.473 19 7.578 1 98.81 115 ILE B C 1
ATOM 2256 O O . ILE B 1 115 ? 6.5 20.234 7.516 1 98.81 115 ILE B O 1
ATOM 2260 N N . LEU B 1 116 ? 5.625 18.328 8.414 1 98.88 116 LEU B N 1
ATOM 2261 C CA . LEU B 1 116 ? 4.742 19.062 9.32 1 98.88 116 LEU B CA 1
ATOM 2262 C C . LEU B 1 116 ? 5.551 19.891 10.32 1 98.88 116 LEU B C 1
ATOM 2264 O O . LEU B 1 116 ? 5.172 21.016 10.656 1 98.88 116 LEU B O 1
ATOM 2268 N N . ALA B 1 117 ? 6.621 19.281 10.836 1 98.75 117 ALA B N 1
ATOM 2269 C CA . ALA B 1 117 ? 7.477 19.984 11.773 1 98.75 117 ALA B CA 1
ATOM 2270 C C . ALA B 1 117 ? 8.062 21.25 11.141 1 98.75 117 ALA B C 1
ATOM 2272 O O . ALA B 1 117 ? 8.047 22.328 11.75 1 98.75 117 ALA B O 1
ATOM 2273 N N . GLU B 1 118 ? 8.594 21.094 9.938 1 98.44 118 GLU B N 1
ATOM 2274 C CA . GLU B 1 118 ? 9.156 22.234 9.219 1 98.44 118 GLU B CA 1
ATOM 2275 C C . GLU B 1 118 ? 8.094 23.312 8.977 1 98.44 118 GLU B C 1
ATOM 2277 O O . GLU B 1 118 ? 8.406 24.5 8.969 1 98.44 118 GLU B O 1
ATOM 2282 N N . ALA B 1 119 ? 6.867 22.875 8.789 1 98.56 119 ALA B N 1
ATOM 2283 C CA . ALA B 1 119 ? 5.746 23.797 8.586 1 98.56 119 ALA B CA 1
ATOM 2284 C C . ALA B 1 119 ? 5.363 24.484 9.891 1 98.56 119 ALA B C 1
ATOM 2286 O O . ALA B 1 119 ? 4.5 25.375 9.898 1 98.56 119 ALA B O 1
ATOM 2287 N N . GLY B 1 120 ? 5.953 24.078 11.023 1 97.94 120 GLY B N 1
ATOM 2288 C CA . GLY B 1 120 ? 5.699 24.688 12.32 1 97.94 120 GLY B CA 1
ATOM 2289 C C . GLY B 1 120 ? 4.465 24.141 13.008 1 97.94 120 GLY B C 1
ATOM 2290 O O . GLY B 1 120 ? 3.98 24.703 13.984 1 97.94 120 GLY B O 1
ATOM 2291 N N . LEU B 1 121 ? 4.008 23 12.602 1 98.62 121 LEU B N 1
ATOM 2292 C CA . LEU B 1 121 ? 2.695 22.531 13.031 1 98.62 121 LEU B CA 1
ATOM 2293 C C . LEU B 1 121 ? 2.814 21.594 14.227 1 98.62 121 LEU B C 1
ATOM 2295 O O . LEU B 1 121 ? 1.809 21.234 14.852 1 98.62 121 LEU B O 1
ATOM 2299 N N . LEU B 1 122 ? 4.047 21.188 14.578 1 98.62 122 LEU B N 1
ATOM 2300 C CA . LEU B 1 122 ? 4.184 20.172 15.609 1 98.62 122 LEU B CA 1
ATOM 2301 C C . LEU B 1 122 ? 4.766 20.766 16.891 1 98.62 122 LEU B C 1
ATOM 2303 O O . LEU B 1 122 ? 4.949 20.062 17.875 1 98.62 122 LEU B O 1
ATOM 2307 N N . GLU B 1 123 ? 5.094 22.094 16.891 1 97.12 123 GLU B N 1
ATOM 2308 C CA . GLU B 1 123 ? 5.711 22.734 18.062 1 97.12 123 GLU B CA 1
ATOM 2309 C C . GLU B 1 123 ? 4.82 22.609 19.297 1 97.12 123 GLU B C 1
ATOM 2311 O O . GLU B 1 123 ? 3.684 23.078 19.297 1 97.12 123 GLU B O 1
ATOM 2316 N N . GLY B 1 124 ? 5.332 21.938 20.281 1 97.62 124 GLY B N 1
ATOM 2317 C CA . GLY B 1 124 ? 4.637 21.797 21.547 1 97.62 124 GLY B CA 1
ATOM 2318 C C . GLY B 1 124 ? 3.5 20.797 21.5 1 97.62 124 GLY B C 1
ATOM 2319 O O . GLY B 1 124 ? 2.754 20.641 22.469 1 97.62 124 GLY B O 1
ATOM 2320 N N . ARG B 1 125 ? 3.371 20.109 20.438 1 98.25 125 ARG B N 1
ATOM 2321 C CA . ARG B 1 125 ? 2.268 19.172 20.25 1 98.25 125 ARG B CA 1
ATOM 2322 C C . ARG B 1 125 ? 2.756 17.734 20.297 1 98.25 125 ARG B C 1
ATOM 2324 O O . ARG B 1 125 ? 3.904 17.453 19.953 1 98.25 125 ARG B O 1
ATOM 2331 N N . PRO B 1 126 ? 1.896 16.797 20.766 1 98.56 126 PRO B N 1
ATOM 2332 C CA . PRO B 1 126 ? 2.266 15.375 20.625 1 98.56 126 PRO B CA 1
ATOM 2333 C C . PRO B 1 126 ? 2.357 14.938 19.156 1 98.56 126 PRO B C 1
ATOM 2335 O O . PRO B 1 126 ? 1.557 15.367 18.328 1 98.56 126 PRO B O 1
ATOM 2338 N N . ALA B 1 127 ? 3.346 14.172 18.859 1 98.62 127 ALA B N 1
ATOM 2339 C CA . ALA B 1 127 ? 3.537 13.695 17.484 1 98.62 127 ALA B CA 1
ATOM 2340 C C . ALA B 1 127 ? 4.375 12.422 17.469 1 98.62 127 ALA B C 1
ATOM 2342 O O . ALA B 1 127 ? 5.074 12.109 18.438 1 98.62 127 ALA B O 1
ATOM 2343 N N . THR B 1 128 ? 4.289 11.648 16.469 1 98.5 128 THR B N 1
ATOM 2344 C CA . THR B 1 128 ? 5.148 10.508 16.203 1 98.5 128 THR B CA 1
ATOM 2345 C C . THR B 1 128 ? 5.66 10.547 14.758 1 98.5 128 THR B C 1
ATOM 2347 O O . THR B 1 128 ? 5.238 11.398 13.969 1 98.5 128 THR B O 1
ATOM 2350 N N . THR B 1 129 ? 6.629 9.789 14.453 1 98.44 129 THR B N 1
ATOM 2351 C CA . THR B 1 129 ? 7.242 9.672 13.133 1 98.44 129 THR B CA 1
ATOM 2352 C C . THR B 1 129 ? 7.926 8.32 12.977 1 98.44 129 THR B C 1
ATOM 2354 O O . THR B 1 129 ? 7.844 7.469 13.867 1 98.44 129 THR B O 1
ATOM 2357 N N . HIS B 1 130 ? 8.461 8.078 11.82 1 98.12 130 HIS B N 1
ATOM 2358 C CA . HIS B 1 130 ? 9.242 6.867 11.602 1 98.12 130 HIS B CA 1
ATOM 2359 C C . HIS B 1 130 ? 10.461 6.824 12.516 1 98.12 130 HIS B C 1
ATOM 2361 O O . HIS B 1 130 ? 11.055 7.863 12.812 1 98.12 130 HIS B O 1
ATOM 2367 N N . GLN B 1 131 ? 10.898 5.664 12.852 1 96.94 131 GLN B N 1
ATOM 2368 C CA . GLN B 1 131 ? 11.992 5.477 13.805 1 96.94 131 GLN B CA 1
ATOM 2369 C C . GLN B 1 131 ? 13.266 6.176 13.328 1 96.94 131 GLN B C 1
ATOM 2371 O O . GLN B 1 131 ? 14.031 6.691 14.141 1 96.94 131 GLN B O 1
ATOM 2376 N N . ASP B 1 132 ? 13.461 6.223 12.016 1 95.88 132 ASP B N 1
ATOM 2377 C CA . ASP B 1 132 ? 14.664 6.797 11.43 1 95.88 132 ASP B CA 1
ATOM 2378 C C . ASP B 1 132 ? 14.727 8.305 11.68 1 95.88 132 ASP B C 1
ATOM 2380 O O . ASP B 1 132 ? 15.781 8.922 11.5 1 95.88 132 ASP B O 1
ATOM 2384 N N . ALA B 1 133 ? 13.617 8.891 12.086 1 97.38 133 ALA B N 1
ATOM 2385 C CA . ALA B 1 133 ? 13.57 10.344 12.18 1 97.38 133 ALA B CA 1
ATOM 2386 C C . ALA B 1 133 ? 13.195 10.789 13.594 1 97.38 133 ALA B C 1
ATOM 2388 O O . ALA B 1 133 ? 13 11.984 13.844 1 97.38 133 ALA B O 1
ATOM 2389 N N . VAL B 1 134 ? 13.078 9.867 14.555 1 97.25 134 VAL B N 1
ATOM 2390 C CA . VAL B 1 134 ? 12.578 10.172 15.891 1 97.25 134 VAL B CA 1
ATOM 2391 C C . VAL B 1 134 ? 13.523 11.148 16.578 1 97.25 134 VAL B C 1
ATOM 2393 O O . VAL B 1 134 ? 13.086 12.148 17.156 1 97.25 134 VAL B O 1
ATOM 2396 N N . ALA B 1 135 ? 14.812 10.914 16.547 1 96.5 135 ALA B N 1
ATOM 2397 C CA . ALA B 1 135 ? 15.781 11.781 17.203 1 96.5 135 ALA B CA 1
ATOM 2398 C C . ALA B 1 135 ? 15.695 13.211 16.672 1 96.5 135 ALA B C 1
ATOM 2400 O O . ALA B 1 135 ? 15.719 14.164 17.453 1 96.5 135 ALA B O 1
ATOM 2401 N N . ASP B 1 136 ? 15.594 13.328 15.352 1 97.06 136 ASP B N 1
ATOM 2402 C CA . ASP B 1 136 ? 15.5 14.648 14.742 1 97.06 136 ASP B CA 1
ATOM 2403 C C . ASP B 1 136 ? 14.195 15.336 15.109 1 97.06 136 ASP B C 1
ATOM 2405 O O . ASP B 1 136 ? 14.164 16.562 15.312 1 97.06 136 ASP B O 1
ATOM 2409 N N . LEU B 1 137 ? 13.086 14.539 15.156 1 97.62 137 LEU B N 1
ATOM 2410 C CA . LEU B 1 137 ? 11.812 15.117 15.547 1 97.62 137 LEU B CA 1
ATOM 2411 C C . LEU B 1 137 ? 11.867 15.633 16.984 1 97.62 137 LEU B C 1
ATOM 2413 O O . LEU B 1 137 ? 11.305 16.688 17.297 1 97.62 137 LEU B O 1
ATOM 2417 N N . GLU B 1 138 ? 12.508 14.938 17.828 1 95.12 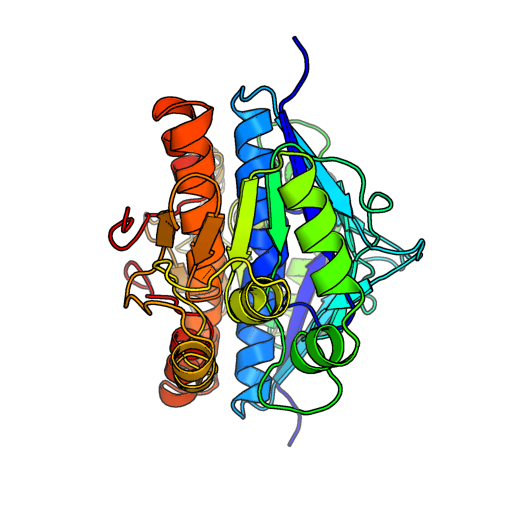138 GLU B N 1
ATOM 2418 C CA . GLU B 1 138 ? 12.656 15.344 19.219 1 95.12 138 GLU B CA 1
ATOM 2419 C C . GLU B 1 138 ? 13.406 16.672 19.312 1 95.12 138 GLU B C 1
ATOM 2421 O O . GLU B 1 138 ? 13.148 17.469 20.234 1 95.12 138 GLU B O 1
ATOM 2426 N N . GLU B 1 139 ? 14.203 16.938 18.375 1 94.31 139 GLU B N 1
ATOM 2427 C CA . GLU B 1 139 ? 14.977 18.172 18.375 1 94.31 139 GLU B CA 1
ATOM 2428 C C . GLU B 1 139 ? 14.141 19.344 17.875 1 94.31 139 GLU B C 1
ATOM 2430 O O . GLU B 1 139 ? 14.508 20.5 18.078 1 94.31 139 GLU B O 1
ATOM 2435 N N . SER B 1 140 ? 12.875 19.219 17.109 1 89.56 140 SER B N 1
ATOM 2436 C CA . SER B 1 140 ? 12.016 20.25 16.516 1 89.56 140 SER B CA 1
ATOM 2437 C C . SER B 1 140 ? 11.008 20.781 17.547 1 89.56 140 SER B C 1
ATOM 2439 O O . SER B 1 140 ? 10.055 21.469 17.188 1 89.56 140 SER B O 1
ATOM 2441 N N . ALA B 1 141 ? 10.969 20.484 18.766 1 89.06 141 ALA B N 1
ATOM 2442 C CA . ALA B 1 141 ? 10.125 20.938 19.859 1 89.06 141 ALA B CA 1
ATOM 2443 C C . ALA B 1 141 ? 8.836 20.125 19.953 1 89.06 141 ALA B C 1
ATOM 2445 O O . ALA B 1 141 ? 7.918 20.469 20.688 1 89.06 141 ALA B O 1
ATOM 2446 N N . ALA B 1 142 ? 8.594 19.188 19.047 1 96.38 142 ALA B N 1
ATOM 2447 C CA . ALA B 1 142 ? 7.457 18.281 19.188 1 96.38 142 ALA B CA 1
ATOM 2448 C C . ALA B 1 142 ? 7.574 17.453 20.469 1 96.38 142 ALA B C 1
ATOM 2450 O O . ALA B 1 142 ? 8.68 17.172 20.938 1 96.38 142 ALA B O 1
ATOM 2451 N N . ASN B 1 143 ? 6.453 17.125 21.094 1 98.12 143 ASN B N 1
ATOM 2452 C CA . ASN B 1 143 ? 6.406 16.141 22.172 1 98.12 143 ASN B CA 1
ATOM 2453 C C . ASN B 1 143 ? 6.254 14.719 21.609 1 98.12 143 ASN B C 1
ATOM 2455 O O . ASN B 1 143 ? 5.137 14.242 21.422 1 98.12 143 ASN B O 1
ATOM 2459 N N . VAL B 1 144 ? 7.359 14.047 21.406 1 98.12 144 VAL B N 1
ATOM 2460 C CA . VAL B 1 144 ? 7.363 12.789 20.656 1 98.12 144 VAL B CA 1
ATOM 2461 C C . VAL B 1 144 ? 6.746 11.688 21.516 1 98.12 144 VAL B C 1
ATOM 2463 O O . VAL B 1 144 ? 7.133 11.5 22.672 1 98.12 144 VAL B O 1
ATOM 2466 N N . VAL B 1 145 ? 5.789 11.062 20.938 1 96.88 145 VAL B N 1
ATOM 2467 C CA . VAL B 1 145 ? 5.07 9.961 21.578 1 96.88 145 VAL B CA 1
ATOM 2468 C C . VAL B 1 145 ? 5.355 8.656 20.828 1 96.88 145 VAL B C 1
ATOM 2470 O O . VAL B 1 145 ? 5.406 8.648 19.594 1 96.88 145 VAL B O 1
ATOM 2473 N N . ASP B 1 146 ? 5.516 7.523 21.562 1 94.62 146 ASP B N 1
ATOM 2474 C CA . ASP B 1 146 ? 5.793 6.234 20.938 1 94.62 146 ASP B CA 1
ATOM 2475 C C . ASP B 1 146 ? 4.504 5.449 20.719 1 94.62 146 ASP B C 1
ATOM 2477 O O . ASP B 1 146 ? 4.262 4.438 21.375 1 94.62 146 ASP B O 1
ATOM 2481 N N . GLU B 1 147 ? 3.666 5.906 19.859 1 96.25 147 GLU B N 1
ATOM 2482 C CA . GLU B 1 147 ? 2.428 5.277 19.422 1 96.25 147 GLU B CA 1
ATOM 2483 C C . GLU B 1 147 ? 2.34 5.25 17.891 1 96.25 147 GLU B C 1
ATOM 2485 O O . GLU B 1 147 ? 2.98 6.055 17.219 1 96.25 147 GLU B O 1
ATOM 2490 N N . ARG B 1 148 ? 1.593 4.316 17.359 1 96.94 148 ARG B N 1
ATOM 2491 C CA . ARG B 1 148 ? 1.459 4.184 15.906 1 96.94 148 ARG B CA 1
ATOM 2492 C C . ARG B 1 148 ? 0.723 5.383 15.312 1 96.94 148 ARG B C 1
ATOM 2494 O O . ARG B 1 148 ? 1.047 5.832 14.211 1 96.94 148 ARG B O 1
ATOM 2501 N N . VAL B 1 149 ? -0.321 5.84 16.078 1 98.56 149 VAL B N 1
ATOM 2502 C CA . VAL B 1 149 ? -1.133 6.965 15.625 1 98.56 149 VAL B CA 1
ATOM 2503 C C . VAL B 1 149 ? -1.281 7.977 16.75 1 98.56 149 VAL B C 1
ATOM 2505 O O . VAL B 1 149 ? -1.582 7.605 17.891 1 98.56 149 VAL B O 1
ATOM 2508 N N . VAL B 1 150 ? -0.979 9.219 16.516 1 98.81 150 VAL B N 1
ATOM 2509 C CA . VAL B 1 150 ? -1.169 10.328 17.438 1 98.81 150 VAL B CA 1
ATOM 2510 C C . VAL B 1 150 ? -2.191 11.305 16.875 1 98.81 150 VAL B C 1
ATOM 2512 O O . VAL B 1 150 ? -2.014 11.828 15.773 1 98.81 150 VAL B O 1
ATOM 2515 N N . ASP B 1 151 ? -3.305 11.562 17.578 1 98.81 151 ASP B N 1
ATOM 2516 C CA . ASP B 1 151 ? -4.371 12.484 17.188 1 98.81 151 ASP B CA 1
ATOM 2517 C C . ASP B 1 151 ? -4.387 13.711 18.109 1 98.81 151 ASP B C 1
ATOM 2519 O O . ASP B 1 151 ? -4.844 13.633 19.25 1 98.81 151 ASP B O 1
ATOM 2523 N N . ASP B 1 152 ? -3.934 14.797 17.562 1 98.69 152 ASP B N 1
ATOM 2524 C CA . ASP B 1 152 ? -3.992 16.062 18.281 1 98.69 152 ASP B CA 1
ATOM 2525 C C . ASP B 1 152 ? -5.105 16.953 17.75 1 98.69 152 ASP B C 1
ATOM 2527 O O . ASP B 1 152 ? -4.918 18.156 17.578 1 98.69 152 ASP B O 1
ATOM 2531 N N . GLY B 1 153 ? -6.211 16.391 17.344 1 98.38 153 GLY B N 1
ATOM 2532 C CA . GLY B 1 153 ? -7.375 17.109 16.844 1 98.38 153 GLY B CA 1
ATOM 2533 C C . GLY B 1 153 ? -7.254 17.5 15.383 1 98.38 153 GLY B C 1
ATOM 2534 O O . GLY B 1 153 ? -7.641 16.734 14.5 1 98.38 153 GLY B O 1
ATOM 2535 N N . ASP B 1 154 ? -6.602 18.609 15.133 1 98.75 154 ASP B N 1
ATOM 2536 C CA . ASP B 1 154 ? -6.504 19.125 13.766 1 98.75 154 ASP B CA 1
ATOM 2537 C C . ASP B 1 154 ? -5.188 18.719 13.117 1 98.75 154 ASP B C 1
ATOM 2539 O O . ASP B 1 154 ? -4.988 18.922 11.922 1 98.75 154 ASP B O 1
ATOM 2543 N N . VAL B 1 155 ? -4.289 18.062 13.875 1 98.88 155 VAL B N 1
ATOM 2544 C CA . VAL B 1 155 ? -3.031 17.516 13.375 1 98.88 155 VAL B CA 1
ATOM 2545 C C . VAL B 1 155 ? -2.879 16.062 13.836 1 98.88 155 VAL B C 1
ATOM 2547 O O . VAL B 1 155 ? -3.021 15.773 15.023 1 98.88 155 VAL B O 1
ATOM 2550 N N . LEU B 1 156 ? -2.684 15.18 12.922 1 98.94 156 LEU B N 1
ATOM 2551 C CA . LEU B 1 156 ? -2.453 13.766 13.219 1 98.94 156 LEU B CA 1
ATOM 2552 C C . LEU B 1 156 ? -1.126 13.297 12.633 1 98.94 156 LEU B C 1
ATOM 2554 O O . LEU B 1 156 ? -0.709 13.766 11.57 1 98.94 156 LEU B O 1
ATOM 2558 N N . THR B 1 157 ? -0.456 12.383 13.328 1 98.88 157 THR B N 1
ATOM 2559 C CA . THR B 1 157 ? 0.775 11.789 12.82 1 98.88 157 THR B CA 1
ATOM 2560 C C . THR B 1 157 ? 0.766 10.273 13.023 1 98.88 157 THR B C 1
ATOM 2562 O O . THR B 1 157 ? 0.217 9.781 14.008 1 98.88 157 THR B O 1
ATOM 2565 N N . ALA B 1 158 ? 1.352 9.57 12.102 1 98.69 158 ALA B N 1
ATOM 2566 C CA . ALA B 1 158 ? 1.546 8.125 12.195 1 98.69 158 ALA B CA 1
ATOM 2567 C C . ALA B 1 158 ? 3.021 7.758 12.062 1 98.69 158 ALA B C 1
ATOM 2569 O O . ALA B 1 158 ? 3.746 8.359 11.266 1 98.69 158 ALA B O 1
ATOM 2570 N N . GLY B 1 159 ? 3.582 6.812 12.82 1 94.31 159 GLY B N 1
ATOM 2571 C CA . GLY B 1 159 ? 4.992 6.512 13.016 1 94.31 159 GLY B CA 1
ATOM 2572 C C . GLY B 1 159 ? 5.609 5.777 11.844 1 94.31 159 GLY B C 1
ATOM 2573 O O . GLY B 1 159 ? 6.82 5.844 11.633 1 94.31 159 GLY B O 1
ATOM 2574 N N . GLY B 1 160 ? 5.059 4.684 11.266 1 91.06 160 GLY B N 1
ATOM 2575 C CA . GLY B 1 160 ? 5.633 3.893 10.195 1 91.06 160 GLY B CA 1
ATOM 2576 C C . GLY B 1 160 ? 4.633 3.559 9.102 1 91.06 160 GLY B C 1
ATOM 2577 O O . GLY B 1 160 ? 3.455 3.9 9.203 1 91.06 160 GLY B O 1
ATOM 2578 N N . VAL B 1 161 ? 5.309 2.896 8.07 1 96.69 161 VAL B N 1
ATOM 2579 C CA . VAL B 1 161 ? 4.668 2.656 6.777 1 96.69 161 VAL B CA 1
ATOM 2580 C C . VAL B 1 161 ? 3.258 2.107 6.996 1 96.69 161 VAL B C 1
ATOM 2582 O O . VAL B 1 161 ? 2.27 2.791 6.719 1 96.69 161 VAL B O 1
ATOM 2585 N N . THR B 1 162 ? 3.078 1.004 7.797 1 97.81 162 THR B N 1
ATOM 2586 C CA . THR B 1 162 ? 1.757 0.4 7.926 1 97.81 162 THR B CA 1
ATOM 2587 C C . THR B 1 162 ? 0.915 1.152 8.953 1 97.81 162 THR B C 1
ATOM 2589 O O . THR B 1 162 ? -0.305 0.987 9 1 97.81 162 THR B O 1
ATOM 2592 N N . SER B 1 163 ? 1.527 2.057 9.766 1 98.19 163 SER B N 1
ATOM 2593 C CA . SER B 1 163 ? 0.77 2.93 10.656 1 98.19 163 SER B CA 1
ATOM 2594 C C . SER B 1 163 ? -0.125 3.881 9.875 1 98.19 163 SER B C 1
ATOM 2596 O O . SER B 1 163 ? -1.129 4.371 10.391 1 98.19 163 SER B O 1
ATOM 2598 N N . GLY B 1 164 ? 0.284 4.168 8.625 1 98.62 164 GLY B N 1
ATOM 2599 C CA . GLY B 1 164 ? -0.551 5 7.773 1 98.62 164 GLY B CA 1
ATOM 2600 C C . GLY B 1 164 ? -1.918 4.398 7.508 1 98.62 164 GLY B C 1
ATOM 2601 O O . GLY B 1 164 ? -2.904 5.125 7.359 1 98.62 164 GLY B O 1
ATOM 2602 N N . ILE B 1 165 ? -1.982 3.074 7.383 1 98.75 165 ILE B N 1
ATOM 2603 C CA . ILE B 1 165 ? -3.258 2.387 7.223 1 98.75 165 ILE B CA 1
ATOM 2604 C C . ILE B 1 165 ? -4.105 2.568 8.484 1 98.75 165 ILE B C 1
ATOM 2606 O O . ILE B 1 165 ? -5.289 2.906 8.398 1 98.75 165 ILE B O 1
ATOM 2610 N N . ASP B 1 166 ? -3.461 2.443 9.641 1 98.62 166 ASP B N 1
ATOM 2611 C CA . ASP B 1 166 ? -4.141 2.623 10.922 1 98.62 166 ASP B CA 1
ATOM 2612 C C . ASP B 1 166 ? -4.621 4.062 11.086 1 98.62 166 ASP B C 1
ATOM 2614 O O . ASP B 1 166 ? -5.723 4.301 11.586 1 98.62 166 ASP B O 1
ATOM 2618 N N . LEU B 1 167 ? -3.789 5.016 10.711 1 98.81 167 LEU B N 1
ATOM 2619 C CA . LEU B 1 167 ? -4.168 6.422 10.789 1 98.81 167 LEU B CA 1
ATOM 2620 C C . LEU B 1 167 ? -5.406 6.699 9.945 1 98.81 167 LEU B C 1
ATOM 2622 O O . LEU B 1 167 ? -6.344 7.352 10.414 1 98.81 167 LEU B O 1
ATOM 2626 N N . ALA B 1 168 ? -5.379 6.207 8.742 1 98.88 168 ALA B N 1
ATOM 2627 C CA . ALA B 1 168 ? -6.508 6.453 7.848 1 98.88 168 ALA B CA 1
ATOM 2628 C C . ALA B 1 168 ? -7.781 5.805 8.383 1 98.88 168 ALA B C 1
ATOM 2630 O O . ALA B 1 168 ? -8.859 6.395 8.312 1 98.88 168 ALA B O 1
ATOM 2631 N N . LEU B 1 169 ? -7.652 4.566 8.922 1 98.81 169 LEU B N 1
ATOM 2632 C CA . LEU B 1 169 ? -8.812 3.908 9.516 1 98.81 169 LEU B CA 1
ATOM 2633 C C . LEU B 1 169 ? -9.336 4.703 10.711 1 98.81 169 LEU B C 1
ATOM 2635 O O . LEU B 1 169 ? -10.547 4.797 10.914 1 98.81 169 LEU B O 1
ATOM 2639 N N . TRP B 1 170 ? -8.445 5.27 11.5 1 98.75 170 TRP B N 1
ATOM 2640 C CA . TRP B 1 170 ? -8.844 6.105 12.625 1 98.75 170 TRP B CA 1
ATOM 2641 C C . TRP B 1 170 ? -9.594 7.348 12.148 1 98.75 170 TRP B C 1
ATOM 2643 O O . TRP B 1 170 ? -10.641 7.699 12.695 1 98.75 170 TRP B O 1
ATOM 2653 N N . VAL B 1 171 ? -9.078 7.988 11.102 1 98.81 171 VAL B N 1
ATOM 2654 C CA . VAL B 1 171 ? -9.727 9.172 10.547 1 98.81 171 VAL B CA 1
ATOM 2655 C C . VAL B 1 171 ? -11.117 8.812 10.039 1 98.81 171 VAL B C 1
ATOM 2657 O O . VAL B 1 171 ? -12.078 9.555 10.258 1 98.81 171 VAL B O 1
ATOM 2660 N N . VAL B 1 172 ? -11.289 7.668 9.367 1 98.88 172 VAL B N 1
ATOM 2661 C CA . VAL B 1 172 ? -12.578 7.207 8.867 1 98.88 172 VAL B CA 1
ATOM 2662 C C . VAL B 1 172 ? -13.539 7.008 10.039 1 98.88 172 VAL B C 1
ATOM 2664 O O . VAL B 1 172 ? -14.703 7.426 9.977 1 98.88 172 VAL B O 1
ATOM 2667 N N . GLU B 1 173 ? -13.055 6.387 11.062 1 98.75 173 GLU B N 1
ATOM 2668 C CA . GLU B 1 173 ? -13.891 6.156 12.234 1 98.75 173 GLU B CA 1
ATOM 2669 C C . GLU B 1 173 ? -14.344 7.473 12.859 1 98.75 173 GLU B C 1
ATOM 2671 O O . GLU B 1 173 ? -15.523 7.652 13.164 1 98.75 173 GLU B O 1
ATOM 2676 N N . ARG B 1 174 ? -13.391 8.352 13.023 1 98.19 174 ARG B N 1
ATOM 2677 C CA . ARG B 1 174 ? -13.602 9.648 13.664 1 98.19 174 ARG B CA 1
ATOM 2678 C C . ARG B 1 174 ? -14.602 10.484 12.875 1 98.19 174 ARG B C 1
ATOM 2680 O O . ARG B 1 174 ? -15.453 11.164 13.461 1 98.19 174 ARG B O 1
ATOM 2687 N N . GLU B 1 175 ? -14.523 10.43 11.547 1 98.44 175 GLU B N 1
ATOM 2688 C CA . GLU B 1 175 ? -15.25 11.383 10.719 1 98.44 175 GLU B CA 1
ATOM 2689 C C . GLU B 1 175 ? -16.531 10.773 10.156 1 98.44 175 GLU B C 1
ATOM 2691 O O . GLU B 1 175 ? -17.484 11.484 9.852 1 98.44 175 GLU B O 1
ATOM 2696 N N . PHE B 1 176 ? -16.562 9.406 10.062 1 98.44 176 PHE B N 1
ATOM 2697 C CA . PHE B 1 176 ? -17.688 8.828 9.336 1 98.44 176 PHE B CA 1
ATOM 2698 C C . PHE B 1 176 ? -18.312 7.684 10.117 1 98.44 176 PHE B C 1
ATOM 2700 O O . PHE B 1 176 ? -19.312 7.102 9.688 1 98.44 176 PHE B O 1
ATOM 2707 N N . GLY B 1 177 ? -17.656 7.281 11.211 1 98.62 177 GLY B N 1
ATOM 2708 C CA . GLY B 1 177 ? -18.297 6.34 12.117 1 98.62 177 GLY B CA 1
ATOM 2709 C C . GLY B 1 177 ? -17.609 4.988 12.156 1 98.62 177 GLY B C 1
ATOM 2710 O O . GLY B 1 177 ? -16.953 4.594 11.195 1 98.62 177 GLY B O 1
ATOM 2711 N N . GLU B 1 178 ? -17.891 4.305 13.266 1 98.44 178 GLU B N 1
ATOM 2712 C CA . GLU B 1 178 ? -17.25 3.02 13.547 1 98.44 178 GLU B CA 1
ATOM 2713 C C . GLU B 1 178 ? -17.672 1.962 12.531 1 98.44 178 GLU B C 1
ATOM 2715 O O . GLU B 1 178 ? -16.875 1.113 12.141 1 98.44 178 GLU B O 1
ATOM 2720 N N . GLU B 1 179 ? -18.844 1.99 12.109 1 98.69 179 GLU B N 1
ATOM 2721 C CA . GLU B 1 179 ? -19.359 0.975 11.195 1 98.69 179 GLU B CA 1
ATOM 2722 C C . GLU B 1 179 ? -18.625 0.991 9.867 1 98.69 179 GLU B C 1
ATOM 2724 O O . GLU B 1 179 ? -18.219 -0.059 9.367 1 98.69 179 GLU B O 1
ATOM 2729 N N . ILE B 1 180 ? -18.406 2.209 9.312 1 98.81 180 ILE B N 1
ATOM 2730 C CA . ILE B 1 180 ? -17.703 2.33 8.039 1 98.81 180 ILE B CA 1
ATOM 2731 C C . ILE B 1 180 ? -16.25 1.891 8.219 1 98.81 180 ILE B C 1
ATOM 2733 O O . ILE B 1 180 ? -15.711 1.138 7.398 1 98.81 180 ILE B O 1
ATOM 2737 N N . ALA B 1 181 ? -15.609 2.324 9.297 1 98.81 181 ALA B N 1
ATOM 2738 C CA . ALA B 1 181 ? -14.227 1.937 9.547 1 98.81 181 ALA B CA 1
ATOM 2739 C C . ALA B 1 181 ? -14.094 0.421 9.672 1 98.81 181 ALA B C 1
ATOM 2741 O O . ALA B 1 181 ? -13.141 -0.17 9.156 1 98.81 181 ALA B O 1
ATOM 2742 N N . ALA B 1 182 ? -15.023 -0.217 10.383 1 98.56 182 ALA B N 1
ATOM 2743 C CA . ALA B 1 182 ? -15 -1.668 10.555 1 98.56 182 ALA B CA 1
ATOM 2744 C C . ALA B 1 182 ? -15.172 -2.381 9.211 1 98.56 182 ALA B C 1
ATOM 2746 O O . ALA B 1 182 ? -14.516 -3.387 8.945 1 98.56 182 ALA B O 1
ATOM 2747 N N . ALA B 1 183 ? -16.031 -1.877 8.359 1 98.56 183 ALA B N 1
ATOM 2748 C CA . ALA B 1 183 ? -16.234 -2.455 7.035 1 98.56 183 ALA B CA 1
ATOM 2749 C C . ALA B 1 183 ? -14.977 -2.381 6.188 1 98.56 183 ALA B C 1
ATOM 2751 O O . ALA B 1 183 ? -14.633 -3.334 5.484 1 98.56 183 ALA B O 1
ATOM 2752 N N . VAL B 1 184 ? -14.312 -1.249 6.262 1 98.69 184 VAL B N 1
ATOM 2753 C CA . VAL B 1 184 ? -13.086 -1.061 5.5 1 98.69 184 VAL B CA 1
ATOM 2754 C C . VAL B 1 184 ? -12.008 -2.012 6.012 1 98.69 184 VAL B C 1
ATOM 2756 O O . VAL B 1 184 ? -11.312 -2.656 5.227 1 98.69 184 VAL B O 1
ATOM 2759 N N . ALA B 1 185 ? -11.867 -2.08 7.344 1 98.44 185 ALA B N 1
ATOM 2760 C CA . ALA B 1 185 ? -10.883 -2.982 7.938 1 98.44 185 ALA B CA 1
ATOM 2761 C C . ALA B 1 185 ? -11.141 -4.43 7.523 1 98.44 185 ALA B C 1
ATOM 2763 O O . ALA B 1 185 ? -10.211 -5.168 7.203 1 98.44 185 ALA B O 1
ATOM 2764 N N . GLU B 1 186 ? -12.367 -4.828 7.527 1 97.62 186 GLU B N 1
ATOM 2765 C CA . GLU B 1 186 ? -12.75 -6.172 7.109 1 97.62 186 GLU B CA 1
ATOM 2766 C C . GLU B 1 186 ? -12.438 -6.402 5.633 1 97.62 186 GLU B C 1
ATOM 2768 O O . GLU B 1 186 ? -11.852 -7.422 5.27 1 97.62 186 GLU B O 1
ATOM 2773 N N . GLU B 1 187 ? -12.789 -5.422 4.809 1 97.38 187 GLU B N 1
ATOM 2774 C CA . GLU B 1 187 ? -12.547 -5.504 3.371 1 97.38 187 GLU B CA 1
ATOM 2775 C C . GLU B 1 187 ? -11.055 -5.68 3.076 1 97.38 187 GLU B C 1
ATOM 2777 O O . GLU B 1 187 ? -10.68 -6.426 2.17 1 97.38 187 GLU B O 1
ATOM 2782 N N . MET B 1 188 ? -10.219 -5.078 3.887 1 98 188 MET B N 1
ATOM 2783 C CA . MET B 1 188 ? -8.789 -5.051 3.617 1 98 188 MET B CA 1
ATOM 2784 C C . MET B 1 188 ? -8.062 -6.129 4.418 1 98 188 MET B C 1
ATOM 2786 O O . MET B 1 188 ? -6.832 -6.227 4.363 1 98 188 MET B O 1
ATOM 2790 N N . ASN B 1 189 ? -8.836 -6.93 5.18 1 96.88 189 ASN B N 1
ATOM 2791 C CA . ASN B 1 189 ? -8.242 -7.93 6.062 1 96.88 189 ASN B CA 1
ATOM 2792 C C . ASN B 1 189 ? -7.133 -7.332 6.918 1 96.88 189 ASN B C 1
ATOM 2794 O O . ASN B 1 189 ? -6.012 -7.844 6.934 1 96.88 189 ASN B O 1
ATOM 2798 N N . HIS B 1 190 ? -7.457 -6.234 7.523 1 97.06 190 HIS B N 1
ATOM 2799 C CA . HIS B 1 190 ? -6.508 -5.5 8.352 1 97.06 190 HIS B CA 1
ATOM 2800 C C . HIS B 1 190 ? -6.988 -5.422 9.797 1 97.06 190 HIS B C 1
ATOM 2802 O O . HIS B 1 190 ? -8.141 -5.062 10.055 1 97.06 190 HIS B O 1
ATOM 2808 N N . GLU B 1 191 ? -6.133 -5.855 10.688 1 94 191 GLU B N 1
ATOM 2809 C CA . GLU B 1 191 ? -6.371 -5.652 12.117 1 94 191 GLU B CA 1
ATOM 2810 C C . GLU B 1 191 ? -5.562 -4.473 12.648 1 94 191 GLU B C 1
ATOM 2812 O O . GLU B 1 191 ? -4.332 -4.508 12.656 1 94 191 GLU B O 1
ATOM 2817 N N . ARG B 1 192 ? -6.301 -3.457 13.094 1 92.56 192 ARG B N 1
ATOM 2818 C CA . ARG B 1 192 ? -5.629 -2.279 13.633 1 92.56 192 ARG B CA 1
ATOM 2819 C C . ARG B 1 192 ? -4.758 -2.646 14.836 1 92.56 192 ARG B C 1
ATOM 2821 O O . ARG B 1 192 ? -5.113 -3.525 15.617 1 92.56 192 ARG B O 1
ATOM 2828 N N . ARG B 1 193 ? -3.686 -1.886 14.875 1 88.25 193 ARG B N 1
ATOM 2829 C CA . ARG B 1 193 ? -2.723 -2.166 15.938 1 88.25 193 ARG B CA 1
ATOM 2830 C C . ARG B 1 193 ? -2.457 -0.922 16.781 1 88.25 193 ARG B C 1
ATOM 2832 O O . ARG B 1 193 ? -2.6 0.203 16.297 1 88.25 193 ARG B O 1
ATOM 2839 N N . GLY B 1 194 ? -2.092 -1.195 17.969 1 82.19 194 GLY B N 1
ATOM 2840 C CA . GLY B 1 194 ? -1.723 -0.103 18.859 1 82.19 194 GLY B CA 1
ATOM 2841 C C . GLY B 1 194 ? -2.902 0.753 19.266 1 82.19 194 GLY B C 1
ATOM 2842 O O . GLY B 1 194 ? -4.043 0.47 18.906 1 82.19 194 GLY B O 1
ATOM 2843 N N . SER B 1 195 ? -2.574 1.693 20.156 1 85.5 195 SER B N 1
ATOM 2844 C CA . SER B 1 195 ? -3.566 2.666 20.594 1 85.5 195 SER B CA 1
ATOM 2845 C C . SER B 1 195 ? -3.4 3.996 19.859 1 85.5 195 SER B C 1
ATOM 2847 O O . SER B 1 195 ? -2.352 4.258 19.266 1 85.5 195 SER B O 1
ATOM 2849 N N . VAL B 1 196 ? -4.504 4.707 19.734 1 94.19 196 VAL B N 1
ATOM 2850 C CA . VAL B 1 196 ? -4.438 6.082 19.25 1 94.19 196 VAL B CA 1
ATOM 2851 C C . VAL B 1 196 ? -4.215 7.035 20.422 1 94.19 196 VAL B C 1
ATOM 2853 O O . VAL B 1 196 ? -5.027 7.094 21.344 1 94.19 196 VAL B O 1
ATOM 2856 N N . PHE B 1 197 ? -3.033 7.66 20.375 1 94.56 197 PHE B N 1
ATOM 2857 C CA . PHE B 1 197 ? -2.779 8.672 21.391 1 94.56 197 PHE B CA 1
ATOM 2858 C C . PHE B 1 197 ? -3.572 9.938 21.109 1 94.56 197 PHE B C 1
ATOM 2860 O O . PHE B 1 197 ? -3.584 10.43 19.969 1 94.56 197 PHE B O 1
ATOM 2867 N N . GLY B 1 198 ? -4.27 10.508 21.922 1 87.44 198 GLY B N 1
ATOM 2868 C CA . GLY B 1 198 ? -5.016 11.742 21.781 1 87.44 198 GLY B CA 1
ATOM 2869 C C . GLY B 1 198 ? -5.875 12.078 22.984 1 87.44 198 GLY B C 1
ATOM 2870 O O . GLY B 1 198 ? -6.094 11.227 23.844 1 87.44 198 GLY B O 1
#

Sequence (396 aa):
MVDTTAEIVLFDGFDELDAIGPYEVLENAAHAGASLDVQLVTLEETDLVTASHDLRVEPDGTLGEPDLLIVPGGGWTTANEGVRAAVEDGVLPGAVDDCYTAGATVASVCTGAMILAEAGLLEGRPATTHQDAVADLEESAANVVDERVVDDGDVLTAGGVTSGIDLALWVVEREFGEEIAAAVAEEMNHERRGSVFGMVDTTAEIVLFDGFDELDAIGPYEVLENAAHAGASLDVQLVTLEETDLVTASHDLRVEPDGTLGEPDLLIVPGGGWTTANEGVRAAVEDGVLPGAVDDCYTAGATVASVCTGAMILAEAGLLEGRPATTHQDAVADLEESAANVVDERVVDDGDVLTAGGVTSGIDLALWVVEREFGEEIAAAVAEEMNHERRGSVFG

Solvent-accessible surface area (backbone atoms only — not comparable to full-atom values): 19100 Å² total; per-residue (Å²): 130,87,52,48,34,35,34,36,55,52,52,60,18,24,30,60,50,26,45,50,35,25,48,50,46,51,50,43,28,28,74,64,65,41,64,51,44,79,42,46,17,18,84,57,87,60,74,64,39,41,25,58,86,64,52,33,33,44,51,76,45,51,66,78,81,41,51,31,38,37,32,33,11,27,49,62,90,45,82,80,32,18,39,35,31,38,48,74,67,39,59,57,20,49,52,51,38,50,36,40,74,73,64,18,30,37,34,19,11,13,41,14,32,54,35,41,44,72,38,60,71,30,60,76,29,72,32,24,34,17,79,92,42,42,73,62,44,49,71,62,48,27,42,71,46,99,40,38,22,26,44,61,82,52,41,32,19,5,14,18,34,50,18,13,38,44,39,36,41,49,50,38,26,76,75,64,31,62,68,40,27,52,51,35,30,59,70,31,50,48,80,80,68,80,58,74,44,109,129,86,53,49,32,35,35,37,54,52,51,61,17,24,29,60,50,24,45,51,36,25,46,52,47,51,50,42,28,30,74,64,65,41,64,52,44,78,43,44,18,19,85,57,87,62,74,64,41,40,26,58,85,65,51,33,33,45,52,78,45,52,66,78,83,41,52,31,39,36,33,32,11,31,41,61,90,46,83,79,32,20,39,34,31,39,47,73,67,38,59,58,19,50,54,52,39,50,36,41,74,74,65,17,31,38,32,20,11,12,39,14,32,54,33,41,43,71,37,59,72,28,60,75,28,70,31,24,35,17,79,93,43,41,71,62,45,51,71,63,49,27,43,72,45,100,40,36,22,26,44,60,83,52,42,34,18,6,11,19,36,51,19,14,39,44,38,36,42,49,50,37,26,75,75,63,30,61,68,41,27,50,51,36,29,59,71,30,49,47,79,81,68,80,59,74,45,108

pLDDT: mean 97.27, std 4.2, range [58.09, 99.0]

InterPro domains:
  IPR002818 DJ-1/PfpI [PF01965] (7-173)
  IPR029062 Class I glutamine amidotransferase-like [G3DSA:3.40.50.880] (3-196)
  IPR029062 Class I glutamine amidotransferase-like [SSF52317] (7-191)
  IPR052158 Isonitrile Hydratase and Quaternary Amine Regulator [PTHR43130] (8-192)

Foldseek 3Di:
DQAQEEEEEAAAFFADLQRVLLVLLQVLLVVLPHSYHYWYAYQDDDQWHAYNVGDIDGGPYHDDQGQEYEYTFGDDPDDCGTPNVCLVVLPQLCVQLVSVVSNHQYEYEACSVVSVLSVVNQACHEEAHEPVCQVVVVVSNHPYDPWQWEPPPSYIYGHHSNSSNLNSLVVSCVPPHDVSSVSSCVVVVHDHDTDYHD/DQAQEEEEEAAAFFADLQRVLLVLLQVLLVVLPHSYHYWYAYQDDDQWHAYNVGDIDGGPYHDDQGQEYEYTFGDDPDDCGTPNVCLVVLPQLCVQLVSVVVNHQYEYEACSVVSVLSVVNQACHEEEHEPVCQVVVVVSNHPYDPWQWEPPPSYIYGHHSNSSNLNSLVVSCVPPRDVSSVSSCVVVVHDHDTDYHD

Secondary structure (DSSP, 8-state):
-PPEEEEEE--TTB-HHHHHHHHHHHHHHHHTT--EEEEEEESS--S-EE-TTS-EE--SEE----SEEEE--B--SSTTSHHHHHHHH-HHHHHHHHHHHTT-EEEEETTHHHHHHHTT-STTSEE---GGGHHHHHHTT-EE--SSEEE-SSEEEE-STTHHHHHHHHHHHHHH-HHHHHHHHHHTT----S-EE-/-PPEEEEEEP-TTB-HHHHHHHHHHHHHHHHTT--EEEEEEESS--S-EE-TTS-EE--SEE----SEEEE--B--SSTTSHHHHHHHH-HHHHHHHHHHHTT-EEEEETTHHHHHHHTT-STTSEE---GGGHHHHHHTT-EE--SSEEE-SSEEEE-STTHHHHHHHHHHHHHH-HHHHHHHHHHTT----S-EE-

Nearest PDB structures (foldseek):
  7lav-assembly1_A  TM=9.103E-01  e=3.547E-15  Pseudomonas protegens Pf-5
  7l9q-assembly1_B  TM=9.131E-01  e=6.505E-15  Pseudomonas protegens Pf-5
  3noq-assembly1_A  TM=8.624E-01  e=2.320E-15  Pseudomonas fluorescens
  3noo-assembly1_B  TM=8.575E-01  e=1.615E-14  Pseudomonas fluorescens
  4e08-assembly1_B  TM=8.473E-01  e=4.269E-13  Drosophila melanogaster

Radius of gyration: 20.02 Å; Cα contacts (8 Å, |Δi|>4): 1044; chains: 2; bounding box: 50×58×46 Å

Organism: NCBI:txid148449